Protein AF-0000000078663597 (afdb_homodimer)

Foldseek 3Di:
DDPLAPPAQFVRLLLLLLVLLQADPVLSVQLCVVCNVVCVVDLVRCLVVSLVSLLVSLVVLQVVLVVCVVVVVLLSSLSSLLSSLSSLLSSLLQDFLPPPVNLVSLVSSVVSLVSSCVSNVWDKDWDWFDADNGTFIKIKGADPPLAAFFEEEEAEAQEDAQSSVVSSPLQVLLVVLGYIYIYTQAQLYRCCCSPVVRADALQLLRRVVSVLVVLVPGSNYDNQRYAYEYAHNGLLNRLSNLLVPVSHQEYEYQHHDAQVLVVLVCVVVVNADQNHHPRQSSNCSRHVHPDSVVSSVRSRSRHCVVRLCSRQHAYEYEAACPARRHHCVSSVVSQVNNVNYPHYYYYYDYVVNVARYGSRSRPRVRVSNVRSVVSSVRSVVVVVVVD/DDPLAPPAQFVRLLLLLLVLLQADPVLSVQLCVVCNVVCVVDLVRCLVVSLVSLLVSLVVLQVVLVVCVVVVVLLSSLSSLLSSLSSLLSSLLQDFLPPVVNLVSLVSSVVSLVSSCVSNVWDKDWDWFDADNGTFIKIKGADPPLAAFFEEEEAEAQEDAQSSVVSSPLQVLLVVLGYIYIYTQAQLYRCCCSPVVRADALQLLRRVVSVLVVLVVGSNYDNQRYAYEYAHNGLLNRLSNLLVPVSHQEYEYQHHDAQVLVVLVCVVVVNADQNHHPRQSSNCSRHVHPDSVVSSVRSRSRHCVVRLCSRQHAYEYEAACPARRHHCVSSVVSQVNNVNYPHYYYYYDYVVNVARYGSRSRPRVRVSNVRSVVSSVRSVVVVVVVD

Sequence (774 aa):
MFEPFPGNYVWNLGINLALIAGGNHGELDEVCRPVREAAKAGADAGSALLFDSWIAVADQVTRNAERDEAEGFLLSAGAKYLRASGYYLGAERLQSRDYAPRWVAYDKGLELYHKGSALSGLHVDKVEIPYEGSSYPAIFVHDGSGTPRPTLVSVNGLDSMKEQVNMAGHGAVNLARGMNTLFLDQPGTGEAIRKRNLPAVFDAERWGSPAFDYLLTRSDVIHSQIGIFGLSFGGYHAPRIAANDPRYALCAVMGANHVWGQRQRERVANEGENPVPHYWDHVMWVFGIDDQAAFLEYADQITLDGQVEKIRVPFLITHGENDRQIPAYNAQMSYDQAVNSPKRTLRIFTRADFEVEHCGADNGTGMRDYIADWCAQTFAEMAGNKGMFEPFPGNYVWNLGINLALIAGGNHGELDEVCRPVREAAKAGADAGSALLFDSWIAVADQVTRNAERDEAEGFLLSAGAKYLRASGYYLGAERLQSRDYAPRWVAYDKGLELYHKGSALSGLHVDKVEIPYEGSSYPAIFVHDGSGTPRPTLVSVNGLDSMKEQVNMAGHGAVNLARGMNTLFLDQPGTGEAIRKRNLPAVFDAERWGSPAFDYLLTRSDVIHSQIGIFGLSFGGYHAPRIAANDPRYALCAVMGANHVWGQRQRERVANEGENPVPHYWDHVMWVFGIDDQAAFLEYADQITLDGQVEKIRVPFLITHGENDRQIPAYNAQMSYDQAVNSPKRTLRIFTRADFEVEHCGADNGTGMRDYIADWCAQTFAEMAGNKG

Nearest PDB structures (foldseek):
  3fnb-assembly1_B  TM=8.919E-01  e=5.420E-20  Streptococcus mutans UA159
  3fnb-assembly1_A  TM=8.753E-01  e=7.366E-20  Streptococcus mutans UA159
  3our-assembly1_A  TM=8.545E-01  e=2.379E-15  Vibrio vulnificus CMCP6
  3our-assembly2_C  TM=8.580E-01  e=3.073E-15  Vibrio vulnificus CMCP6
  8b4u-assembly1_A  TM=7.588E-01  e=5.109E-12  Candidatus Bathyarchaeota archaeon

Secondary structure (DSSP, 8-state):
---SSTT-HHHHHHHHHHHHTT--HHHHHHHHGGGHHHHTT-TTTTHHHHHHHHHHHHHHHHHHHHHHHHTT-HHHHHHHHHHHHHHHHHHHHTS-TT-THHHHHHHHHHHHHHHHHHHTT-EEEEEEEEETTEEEEEEEEE-SS---EEEEEEE--TT--HHHHHHTTHHHHHHHTT-EEEEE--TTSHHHHHHH-----S-THHHHHHHHHHHTT-TTEEEEEEEEEEETTHHHHHHHHHHH-TTS--EEEES--TTHHHHHHHHHTT-S--SSTTHHHHHHHHHT---HHHHHHHHTT---TTTGGG--S-EEEEEETT-SSS-THHHHHHHHH-TT-SSEEEEEE-GGGT--SGGGTTTSSHHHHHHHHHHHHHHHHHHHTT-/---SSTT-HHHHHHHHHHHHTT--HHHHHHHHGGGHHHHTT-TTTTHHHHHHHHHHHHHHHHHHHHHHHHTT-HHHHHHHHHHHHHHHHHHHHTS-TT-THHHHHHHHHHHHHHHHHHHTT-EEEEEEEEETTEEEEEEEEE-SS---EEEEEEE--TT--HHHHHHTTHHHHHHHTT-EEEEE--TTSHHHHHHH-----S-THHHHHHHHHHHTT-TTEEEEEEEEEEETTHHHHHHHHHHH-TTS--EEEES--TTHHHHHHHHHTT-S--SSTTHHHHHHHHHT---HHHHHHHHTT---TTTGGG--S-EEEEEETT-SSS-THHHHHHHHH-TT-SSEEEEEE-GGGT--SGGGTTTSSHHHHHHHHHHHHHHHHHHHTT-

Solvent-accessible surface area (backbone atoms only — not comparable to full-atom values): 37455 Å² total; per-residue (Å²): 98,65,56,90,40,79,93,35,66,50,62,19,48,53,52,32,45,37,46,43,31,58,39,42,63,19,54,52,47,61,35,44,61,86,37,52,74,45,46,73,71,33,73,79,78,25,39,65,60,46,33,52,33,28,47,52,50,20,51,41,37,36,52,53,14,51,53,30,42,74,73,64,29,37,56,53,13,9,54,30,21,35,32,19,12,46,33,21,39,53,35,27,63,58,46,50,93,81,46,65,69,33,57,60,28,39,54,49,13,54,52,27,36,54,51,10,34,53,46,54,69,51,44,69,41,82,40,74,33,61,42,94,96,48,60,31,44,31,38,40,38,51,89,77,76,65,63,60,22,38,29,35,37,36,38,46,25,68,80,35,36,39,67,55,51,41,43,42,37,55,44,57,55,27,44,77,61,55,24,30,31,38,28,30,14,48,55,21,14,36,59,13,34,75,74,62,69,30,44,36,65,78,67,36,38,72,60,47,50,36,51,54,56,55,49,67,73,40,78,44,37,36,74,84,36,31,28,34,32,7,32,41,52,6,20,36,39,33,47,47,18,39,29,72,38,72,77,42,48,30,36,36,27,34,21,36,30,30,48,48,22,60,50,50,57,37,40,74,70,67,52,67,63,72,75,46,58,56,43,68,63,46,54,26,57,26,49,68,33,92,40,70,70,60,38,53,60,57,31,61,64,36,48,39,80,87,29,36,47,52,19,68,31,38,33,40,41,30,35,16,63,58,14,70,71,49,57,47,64,25,41,51,49,46,58,68,43,24,72,50,23,83,45,66,44,77,47,73,28,37,77,80,63,44,25,22,26,57,65,19,46,22,34,45,52,63,64,60,41,51,51,38,42,49,51,42,51,51,52,49,52,55,56,58,66,72,103,99,65,56,90,40,81,93,35,65,51,63,21,49,51,54,32,45,37,45,42,31,58,39,42,62,20,53,52,48,61,36,44,62,85,36,51,73,46,46,73,69,32,71,78,78,24,39,67,60,45,34,51,34,26,47,53,51,20,52,41,37,38,52,54,13,53,54,30,42,75,72,64,30,37,55,53,14,10,55,30,21,36,34,19,14,46,33,22,39,52,34,27,63,58,46,51,93,80,47,68,69,33,58,58,30,39,54,49,13,55,52,27,36,54,51,11,34,54,47,54,67,51,42,68,42,84,42,75,34,64,41,93,96,49,59,32,44,31,38,39,36,48,89,75,75,65,61,58,21,38,29,34,37,38,38,45,24,69,81,34,35,38,68,54,50,40,42,41,38,55,44,58,55,26,43,76,59,56,24,30,31,37,27,30,14,48,54,22,12,36,57,12,33,73,74,61,68,31,44,35,67,80,68,37,39,72,60,46,51,34,49,53,57,52,49,65,73,41,78,43,38,35,74,83,36,32,28,34,32,7,32,40,53,6,22,34,39,33,48,46,18,39,28,72,38,76,80,40,46,31,36,35,28,34,22,34,31,30,48,49,22,59,50,53,58,36,39,76,69,67,52,67,64,71,73,46,56,58,43,67,63,46,54,28,57,25,49,68,34,94,41,70,70,62,37,52,60,57,31,62,65,36,47,40,79,86,29,34,48,54,20,68,33,37,33,40,41,30,34,17,63,58,14,71,69,48,58,47,65,26,41,53,51,47,58,68,43,25,72,48,23,83,44,64,43,79,47,74,28,37,77,82,64,43,25,23,25,56,64,18,46,22,34,46,51,64,64,58,42,51,51,39,42,51,51,44,51,50,53,49,52,55,56,58,67,72,103

Radius of gyration: 26.82 Å; Cα contacts (8 Å, |Δi|>4): 1691; chains: 2; bounding box: 58×81×61 Å

Organism: Novosphingobium aromaticivorans (strain ATCC 700278 / DSM 12444 / CCUG 56034 / CIP 105152 / NBRC 16084 / F199) (NCBI:txid279238)

pLDDT: mean 95.66, std 6.48, range [40.06, 99.0]

Structure (mmCIF, N/CA/C/O backbone):
data_AF-0000000078663597-model_v1
#
loop_
_entity.id
_entity.type
_entity.pdbx_description
1 polymer 'Uncharacterized protein'
#
loop_
_atom_site.group_PDB
_atom_site.id
_atom_site.type_symbol
_atom_site.label_atom_id
_atom_site.label_alt_id
_atom_site.label_comp_id
_atom_site.label_asym_id
_atom_site.label_entity_id
_atom_site.label_seq_id
_atom_site.pdbx_PDB_ins_code
_atom_site.Cartn_x
_atom_site.Cartn_y
_atom_site.Cartn_z
_atom_site.occupancy
_atom_site.B_iso_or_equiv
_atom_site.auth_seq_id
_atom_site.auth_comp_id
_atom_site.auth_asym_id
_atom_site.auth_atom_id
_atom_site.pdbx_PDB_model_num
ATOM 1 N N . MET A 1 1 ? 14.914 -3.93 -9.32 1 87.94 1 MET A N 1
ATOM 2 C CA . MET A 1 1 ? 14.5 -4.441 -8.023 1 87.94 1 MET A CA 1
ATOM 3 C C . MET A 1 1 ? 15.227 -3.715 -6.895 1 87.94 1 MET A C 1
ATOM 5 O O . MET A 1 1 ? 16.406 -3.389 -7.02 1 87.94 1 MET A O 1
ATOM 9 N N . PHE A 1 2 ? 14.422 -3.393 -5.777 1 88.44 2 PHE A N 1
ATOM 10 C CA . PHE A 1 2 ? 15.031 -2.852 -4.566 1 88.44 2 PHE A CA 1
ATOM 11 C C . PHE A 1 2 ? 16.016 -3.842 -3.967 1 88.44 2 PHE A C 1
ATOM 13 O O . PHE A 1 2 ? 15.672 -4.992 -3.693 1 88.44 2 PHE A O 1
ATOM 20 N N . GLU A 1 3 ? 17.281 -3.475 -3.832 1 92 3 GLU A N 1
ATOM 21 C CA . GLU A 1 3 ? 18.328 -4.398 -3.418 1 92 3 GLU A CA 1
ATOM 22 C C . GLU A 1 3 ? 19.078 -3.871 -2.191 1 92 3 GLU A C 1
ATOM 24 O O . GLU A 1 3 ? 20.219 -3.426 -2.297 1 92 3 GLU A O 1
ATOM 29 N N . PRO A 1 4 ? 18.516 -4.004 -1.055 1 91.44 4 PRO A N 1
ATOM 30 C CA . PRO A 1 4 ? 19.219 -3.617 0.171 1 91.44 4 PRO A CA 1
ATOM 31 C C . PRO A 1 4 ? 20.453 -4.477 0.44 1 91.44 4 PRO A C 1
ATOM 33 O O . PRO A 1 4 ? 21.297 -4.109 1.263 1 91.44 4 PRO A O 1
ATOM 36 N N . PHE A 1 5 ? 20.5 -5.648 -0.204 1 91.94 5 PHE A N 1
ATOM 37 C CA . PHE A 1 5 ? 21.641 -6.551 -0.077 1 91.94 5 PHE A CA 1
ATOM 38 C C . PHE A 1 5 ? 22.297 -6.777 -1.43 1 91.94 5 PHE A C 1
ATOM 40 O O . PHE A 1 5 ? 22.156 -7.848 -2.025 1 91.94 5 PHE A O 1
ATOM 47 N N . PRO A 1 6 ? 23.125 -5.852 -1.817 1 88.88 6 PRO A N 1
ATOM 48 C CA . PRO A 1 6 ? 23.766 -6.02 -3.129 1 88.88 6 PRO A CA 1
ATOM 49 C C . PRO A 1 6 ? 24.438 -7.383 -3.291 1 88.88 6 PRO A C 1
ATOM 51 O O . PRO A 1 6 ? 25.188 -7.809 -2.416 1 88.88 6 PRO A O 1
ATOM 54 N N . GLY A 1 7 ? 24.078 -8.016 -4.387 1 86.31 7 GLY A N 1
ATOM 55 C CA . GLY A 1 7 ? 24.688 -9.297 -4.723 1 86.31 7 GLY A CA 1
ATOM 56 C C . GLY A 1 7 ? 23.969 -10.484 -4.121 1 86.31 7 GLY A C 1
ATOM 57 O O . GLY A 1 7 ? 24.328 -11.633 -4.383 1 86.31 7 GLY A O 1
ATOM 58 N N . ASN A 1 8 ? 23 -10.242 -3.355 1 89.38 8 ASN A N 1
ATOM 59 C CA . ASN A 1 8 ? 22.25 -11.312 -2.705 1 89.38 8 ASN A CA 1
ATOM 60 C C . ASN A 1 8 ? 20.812 -11.367 -3.191 1 89.38 8 ASN A C 1
ATOM 62 O O . ASN A 1 8 ? 19.906 -10.891 -2.504 1 89.38 8 ASN A O 1
ATOM 66 N N . TYR A 1 9 ? 20.547 -12.062 -4.262 1 89.12 9 TYR A N 1
ATOM 67 C CA . TYR A 1 9 ? 19.266 -12.086 -4.961 1 89.12 9 TYR A CA 1
ATOM 68 C C . TYR A 1 9 ? 18.156 -12.625 -4.062 1 89.12 9 TYR A C 1
ATOM 70 O O . TYR A 1 9 ? 17.094 -12.023 -3.959 1 89.12 9 TYR A O 1
ATOM 78 N N . VAL A 1 10 ? 18.391 -13.625 -3.387 1 89.38 10 VAL A N 1
ATOM 79 C CA . VAL A 1 10 ? 17.359 -14.328 -2.629 1 89.38 10 VAL A CA 1
ATOM 80 C C . VAL A 1 10 ? 16.891 -13.461 -1.467 1 89.38 10 VAL A C 1
ATOM 82 O O . VAL A 1 10 ? 15.695 -13.391 -1.183 1 89.38 10 VAL A O 1
ATOM 85 N N . TRP A 1 11 ? 17.828 -12.797 -0.768 1 91.81 11 TRP A N 1
ATOM 86 C CA . TRP A 1 11 ? 17.453 -11.922 0.335 1 91.81 11 TRP A CA 1
ATOM 87 C C . TRP A 1 11 ? 16.672 -10.703 -0.175 1 91.81 11 TRP A C 1
ATOM 89 O O . TRP A 1 11 ? 15.688 -10.289 0.429 1 91.81 11 TRP A O 1
ATOM 99 N N . ASN A 1 12 ? 17.188 -10.188 -1.316 1 93.38 12 ASN A N 1
ATOM 100 C CA . ASN A 1 12 ? 16.484 -9.062 -1.925 1 93.38 12 ASN A CA 1
ATOM 101 C C . ASN A 1 12 ? 15.07 -9.438 -2.346 1 93.38 12 ASN A C 1
ATOM 103 O O . ASN A 1 12 ? 14.141 -8.656 -2.156 1 93.38 12 ASN A O 1
ATOM 107 N N . LEU A 1 13 ? 14.938 -10.617 -2.918 1 93.69 13 LEU A N 1
ATOM 108 C CA . LEU A 1 13 ? 13.617 -11.109 -3.305 1 93.69 13 LEU A CA 1
ATOM 109 C C . LEU A 1 13 ? 12.688 -11.164 -2.1 1 93.69 13 LEU A C 1
ATOM 111 O O . LEU A 1 13 ? 11.523 -10.766 -2.189 1 93.69 13 LEU A O 1
ATOM 115 N N . GLY A 1 14 ? 13.227 -11.672 -0.985 1 94.12 14 GLY A N 1
ATOM 116 C CA . GLY A 1 14 ? 12.43 -11.742 0.23 1 94.12 14 GLY A CA 1
ATOM 117 C C . GLY A 1 14 ? 11.914 -10.391 0.683 1 94.12 14 GLY A C 1
ATOM 118 O O . GLY A 1 14 ? 10.742 -10.258 1.047 1 94.12 14 GLY A O 1
ATOM 119 N N . ILE A 1 15 ? 12.766 -9.359 0.61 1 95.56 15 ILE A N 1
ATOM 120 C CA . ILE A 1 15 ? 12.391 -8.016 1.037 1 95.56 15 ILE A CA 1
ATOM 121 C C . ILE A 1 15 ? 11.367 -7.434 0.068 1 95.56 15 ILE A C 1
ATOM 123 O O . ILE A 1 15 ? 10.375 -6.84 0.49 1 95.56 15 ILE A O 1
ATOM 127 N N . ASN A 1 16 ? 11.578 -7.621 -1.222 1 96.88 16 ASN A N 1
ATOM 128 C CA . ASN A 1 16 ? 10.648 -7.109 -2.227 1 96.88 16 ASN A CA 1
ATOM 129 C C . ASN A 1 16 ? 9.281 -7.77 -2.117 1 96.88 16 ASN A C 1
ATOM 131 O O . ASN A 1 16 ? 8.25 -7.094 -2.201 1 96.88 16 ASN A O 1
ATOM 135 N N . LEU A 1 17 ? 9.258 -9.047 -1.9 1 96.69 17 LEU A N 1
ATOM 136 C CA . LEU A 1 17 ? 7.988 -9.75 -1.747 1 96.69 17 LEU A CA 1
ATOM 137 C C . LEU A 1 17 ? 7.25 -9.281 -0.5 1 96.69 17 LEU A C 1
ATOM 139 O O . LEU A 1 17 ? 6.02 -9.188 -0.499 1 96.69 17 LEU A O 1
ATOM 143 N N . ALA A 1 18 ? 8.016 -9.008 0.581 1 97.56 18 ALA A N 1
ATOM 144 C CA . ALA A 1 18 ? 7.391 -8.492 1.799 1 97.56 18 ALA A CA 1
ATOM 145 C C . ALA A 1 18 ? 6.766 -7.125 1.561 1 97.56 18 ALA A C 1
ATOM 147 O O . ALA A 1 18 ? 5.684 -6.832 2.076 1 97.56 18 ALA A O 1
ATOM 148 N N . LEU A 1 19 ? 7.414 -6.285 0.76 1 97.31 19 LEU A N 1
ATOM 149 C CA . LEU A 1 19 ? 6.855 -4.988 0.39 1 97.31 19 LEU A CA 1
ATOM 150 C C . LEU A 1 19 ? 5.559 -5.16 -0.393 1 97.31 19 LEU A C 1
ATOM 152 O O . LEU A 1 19 ? 4.559 -4.504 -0.094 1 97.31 19 LEU A O 1
ATOM 156 N N . ILE A 1 20 ? 5.547 -6.078 -1.263 1 97.25 20 ILE A N 1
ATOM 157 C CA . ILE A 1 20 ? 4.402 -6.32 -2.135 1 97.25 20 ILE A CA 1
ATOM 158 C C . ILE A 1 20 ? 3.246 -6.895 -1.322 1 97.25 20 ILE A C 1
ATOM 160 O O . ILE A 1 20 ? 2.082 -6.578 -1.577 1 97.25 20 ILE A O 1
ATOM 164 N N . ALA A 1 21 ? 3.586 -7.605 -0.285 1 97.38 21 ALA A N 1
ATOM 165 C CA . ALA A 1 21 ? 2.562 -8.25 0.538 1 97.38 21 ALA A CA 1
ATOM 166 C C . ALA A 1 21 ? 2.07 -7.305 1.633 1 97.38 21 ALA A C 1
ATOM 168 O O . ALA A 1 21 ? 1.372 -7.73 2.557 1 97.38 21 ALA A O 1
ATOM 169 N N . GLY A 1 22 ? 2.49 -6.066 1.581 1 96.56 22 GLY A N 1
ATOM 170 C CA . GLY A 1 22 ? 1.896 -5.086 2.473 1 96.56 22 GLY A CA 1
ATOM 171 C C . GLY A 1 22 ? 2.84 -4.625 3.566 1 96.56 22 GLY A C 1
ATOM 172 O O . GLY A 1 22 ? 2.451 -3.85 4.445 1 96.56 22 GLY A O 1
ATOM 173 N N . GLY A 1 23 ? 4.098 -5.082 3.551 1 97.94 23 GLY A N 1
ATOM 174 C CA . GLY A 1 23 ? 5.055 -4.617 4.543 1 97.94 23 GLY A CA 1
ATOM 175 C C . GLY A 1 23 ? 5.352 -3.135 4.438 1 97.94 23 GLY A C 1
ATOM 176 O O . GLY A 1 23 ? 5.359 -2.574 3.34 1 97.94 23 GLY A O 1
ATOM 177 N N . ASN A 1 24 ? 5.609 -2.492 5.562 1 97.94 24 ASN A N 1
ATOM 178 C CA . ASN A 1 24 ? 6.02 -1.092 5.578 1 97.94 24 ASN A CA 1
ATOM 179 C C . ASN A 1 24 ? 7.52 -0.945 5.344 1 97.94 24 ASN A C 1
ATOM 181 O O . ASN A 1 24 ? 8.312 -1.716 5.887 1 97.94 24 ASN A O 1
ATOM 185 N N . HIS A 1 25 ? 7.863 0.01 4.562 1 96.62 25 HIS A N 1
ATOM 186 C CA . HIS A 1 25 ? 9.266 0.194 4.195 1 96.62 25 HIS A CA 1
ATOM 187 C C . HIS A 1 25 ? 10.133 0.434 5.426 1 96.62 25 HIS A C 1
ATOM 189 O O . HIS A 1 25 ? 11.258 -0.063 5.508 1 96.62 25 HIS A O 1
ATOM 195 N N . GLY A 1 26 ? 9.602 1.175 6.434 1 96.5 26 GLY A N 1
ATOM 196 C CA . GLY A 1 26 ? 10.375 1.431 7.637 1 96.5 26 GLY A CA 1
ATOM 197 C C . GLY A 1 26 ? 10.633 0.181 8.461 1 96.5 26 GLY A C 1
ATOM 198 O O . GLY A 1 26 ? 11.719 0.004 9.008 1 96.5 26 GLY A O 1
ATOM 199 N N . GLU A 1 27 ? 9.648 -0.677 8.57 1 98.12 27 GLU A N 1
ATOM 200 C CA . GLU A 1 27 ? 9.781 -1.941 9.289 1 98.12 27 GLU A CA 1
ATOM 201 C C . GLU A 1 27 ? 10.742 -2.885 8.57 1 98.12 27 GLU A C 1
ATOM 203 O O . GLU A 1 27 ? 11.57 -3.541 9.203 1 98.12 27 GLU A O 1
ATOM 208 N N . LEU A 1 28 ? 10.703 -2.889 7.266 1 97.69 28 LEU A N 1
ATOM 209 C CA . LEU A 1 28 ? 11.562 -3.766 6.484 1 97.69 28 LEU A CA 1
ATOM 210 C C . LEU A 1 28 ? 13 -3.258 6.492 1 97.69 28 LEU A C 1
ATOM 212 O O . LEU A 1 28 ? 13.945 -4.051 6.438 1 97.69 28 LEU A O 1
ATOM 216 N N . ASP A 1 29 ? 13.117 -1.917 6.574 1 95.31 29 ASP A N 1
ATOM 217 C CA . ASP A 1 29 ? 14.461 -1.37 6.773 1 95.31 29 ASP A CA 1
ATOM 218 C C . ASP A 1 29 ? 15.062 -1.871 8.086 1 95.31 29 ASP A C 1
ATOM 220 O O . ASP A 1 29 ? 16.266 -2.143 8.156 1 95.31 29 ASP A O 1
ATOM 224 N N . GLU A 1 30 ? 14.258 -1.967 9.109 1 96.44 30 GLU A N 1
ATOM 225 C CA . GLU A 1 30 ? 14.711 -2.461 10.406 1 96.44 30 GLU A CA 1
ATOM 226 C C . GLU A 1 30 ? 15.117 -3.932 10.328 1 96.44 30 GLU A C 1
ATOM 228 O O . GLU A 1 30 ? 16 -4.375 11.055 1 96.44 30 GLU A O 1
ATOM 233 N N . VAL A 1 31 ? 14.477 -4.711 9.477 1 97.06 31 VAL A N 1
ATOM 234 C CA . VAL A 1 31 ? 14.859 -6.098 9.242 1 97.06 31 VAL A CA 1
ATOM 235 C C . VAL A 1 31 ? 16.25 -6.156 8.617 1 97.06 31 VAL A C 1
ATOM 237 O O . VAL A 1 31 ? 17.078 -7 8.992 1 97.06 31 VAL A O 1
ATOM 240 N N . CYS A 1 32 ? 16.562 -5.238 7.742 1 95.69 32 CYS A N 1
ATOM 241 C CA . CYS A 1 32 ? 17.75 -5.301 6.906 1 95.69 32 CYS A CA 1
ATOM 242 C C . CYS A 1 32 ? 18.984 -4.809 7.672 1 95.69 32 CYS A C 1
ATOM 244 O O . CYS A 1 32 ? 20.078 -5.359 7.527 1 95.69 32 CYS A O 1
ATOM 246 N N . ARG A 1 33 ? 18.812 -3.818 8.516 1 93.5 33 ARG A N 1
ATOM 247 C CA . ARG A 1 33 ? 19.922 -3.061 9.094 1 93.5 33 ARG A CA 1
ATOM 248 C C . ARG A 1 33 ? 20.844 -3.969 9.898 1 93.5 33 ARG A C 1
ATOM 250 O O . ARG A 1 33 ? 22.062 -3.955 9.695 1 93.5 33 ARG A O 1
ATOM 257 N N . PRO A 1 34 ? 20.375 -4.836 10.727 1 93.88 34 PRO A N 1
ATOM 258 C CA . PRO A 1 34 ? 21.266 -5.617 11.578 1 93.88 34 PRO A CA 1
ATOM 259 C C . PRO A 1 34 ? 22.047 -6.672 10.812 1 93.88 34 PRO A C 1
ATOM 261 O O . PRO A 1 34 ? 23.016 -7.234 11.336 1 93.88 34 PRO A O 1
ATOM 264 N N . VAL A 1 35 ? 21.656 -6.941 9.586 1 94 35 VAL A N 1
ATOM 265 C CA . VAL A 1 35 ? 22.234 -8.102 8.922 1 94 35 VAL A CA 1
ATOM 266 C C . VAL A 1 35 ? 22.953 -7.664 7.645 1 94 35 VAL A C 1
ATOM 268 O O . VAL A 1 35 ? 23.328 -8.5 6.824 1 94 35 VAL A O 1
ATOM 271 N N . ARG A 1 36 ? 23.078 -6.398 7.465 1 90.12 36 ARG A N 1
ATOM 272 C CA . ARG A 1 36 ? 23.672 -5.879 6.238 1 90.12 36 ARG A CA 1
ATOM 273 C C . ARG A 1 36 ? 25.094 -6.414 6.051 1 90.12 36 ARG A C 1
ATOM 275 O O . ARG A 1 36 ? 25.469 -6.816 4.949 1 90.12 36 ARG A O 1
ATOM 282 N N . GLU A 1 37 ? 25.859 -6.441 7.121 1 88.19 37 GLU A N 1
ATOM 283 C CA . GLU A 1 37 ? 27.234 -6.918 7.039 1 88.19 37 GLU A CA 1
ATOM 284 C C . GLU A 1 37 ? 27.281 -8.43 6.82 1 88.19 37 GLU A C 1
ATOM 286 O O . GLU A 1 37 ? 28.094 -8.922 6.035 1 88.19 37 GLU A O 1
ATOM 291 N N . ALA A 1 38 ? 26.438 -9.125 7.496 1 86.31 38 ALA A N 1
ATOM 292 C CA . ALA A 1 38 ? 26.375 -10.578 7.359 1 86.31 38 ALA A CA 1
ATOM 293 C C . ALA A 1 38 ? 25.984 -10.984 5.941 1 86.31 38 ALA A C 1
ATOM 295 O O . ALA A 1 38 ? 26.406 -12.031 5.449 1 86.31 38 ALA A O 1
ATOM 296 N N . ALA A 1 39 ? 25.203 -10.164 5.285 1 85.12 39 ALA A N 1
ATOM 297 C CA . ALA A 1 39 ? 24.719 -10.453 3.936 1 85.12 39 ALA A CA 1
ATOM 298 C C . ALA A 1 39 ? 25.875 -10.516 2.945 1 85.12 39 ALA A C 1
ATOM 300 O O . ALA A 1 39 ? 25.797 -11.203 1.927 1 85.12 39 ALA A O 1
ATOM 301 N N . LYS A 1 40 ? 26.938 -9.867 3.324 1 83.56 40 LYS A N 1
ATOM 302 C CA . LYS A 1 40 ? 28.094 -9.844 2.443 1 83.56 40 LYS A CA 1
ATOM 303 C C . LYS A 1 40 ? 28.766 -11.219 2.381 1 83.56 40 LYS A C 1
ATOM 305 O O . LYS A 1 40 ? 29.484 -11.516 1.428 1 83.56 40 LYS A O 1
ATOM 310 N N . ALA A 1 41 ? 28.516 -12.016 3.381 1 79.5 41 ALA A N 1
ATOM 311 C CA . ALA A 1 41 ? 29.125 -13.336 3.461 1 79.5 41 ALA A CA 1
ATOM 312 C C . ALA A 1 41 ? 28.328 -14.359 2.656 1 79.5 41 ALA A C 1
ATOM 314 O O . ALA A 1 41 ? 28.75 -15.516 2.514 1 79.5 41 ALA A O 1
ATOM 315 N N . GLY A 1 42 ? 27.266 -14.016 2.137 1 73.5 42 GLY A N 1
ATOM 316 C CA . GLY A 1 42 ? 26.453 -14.906 1.32 1 73.5 42 GLY A CA 1
ATOM 317 C C . GLY A 1 42 ? 25.172 -15.328 2 1 73.5 42 GLY A C 1
ATOM 318 O O . GLY A 1 42 ? 25.031 -15.219 3.221 1 73.5 42 GLY A O 1
ATOM 319 N N . ALA A 1 43 ? 24.172 -15.891 1.298 1 67.75 43 ALA A N 1
ATOM 320 C CA . ALA A 1 43 ? 22.812 -16.156 1.742 1 67.75 43 ALA A CA 1
ATOM 321 C C . ALA A 1 43 ? 22.781 -17.281 2.773 1 67.75 43 ALA A C 1
ATOM 323 O O . ALA A 1 43 ? 22.062 -17.188 3.775 1 67.75 43 ALA A O 1
ATOM 324 N N . ASP A 1 44 ? 23.578 -18.219 2.609 1 72.19 44 ASP A N 1
ATOM 325 C CA . ASP A 1 44 ? 23.516 -19.375 3.504 1 72.19 44 ASP A CA 1
ATOM 326 C C . ASP A 1 44 ? 24.156 -19.062 4.852 1 72.19 44 ASP A C 1
ATOM 328 O O . ASP A 1 44 ? 23.641 -19.453 5.898 1 72.19 44 ASP A O 1
ATOM 332 N N . ALA A 1 45 ? 25.219 -18.234 4.867 1 70.19 45 ALA A N 1
ATOM 333 C CA . ALA A 1 45 ? 25.984 -17.969 6.078 1 70.19 45 ALA A CA 1
ATOM 334 C C . ALA A 1 45 ? 25.219 -17.031 7.012 1 70.19 45 ALA A C 1
ATOM 336 O O . ALA A 1 45 ? 25.344 -17.125 8.234 1 70.19 45 ALA A O 1
ATOM 337 N N . GLY A 1 46 ? 24.297 -16.312 6.461 1 83.31 46 GLY A N 1
ATOM 338 C CA . GLY A 1 46 ? 23.625 -15.32 7.285 1 83.31 46 GLY A CA 1
ATOM 339 C C . GLY A 1 46 ? 22.141 -15.617 7.48 1 83.31 46 GLY A C 1
ATOM 340 O O . GLY A 1 46 ? 21.406 -14.789 8.023 1 83.31 46 GLY A O 1
ATOM 341 N N . SER A 1 47 ? 21.75 -16.875 7.113 1 84.94 47 SER A N 1
ATOM 342 C CA . SER A 1 47 ? 20.328 -17.188 7.062 1 84.94 47 SER A CA 1
ATOM 343 C C . SER A 1 47 ? 19.703 -17.156 8.453 1 84.94 47 SER A C 1
ATOM 345 O O . SER A 1 47 ? 18.594 -16.656 8.633 1 84.94 47 SER A O 1
ATOM 347 N N . ALA A 1 48 ? 20.406 -17.672 9.414 1 88.31 48 ALA A N 1
ATOM 348 C CA . ALA A 1 48 ? 19.891 -17.688 10.781 1 88.31 48 ALA A CA 1
ATOM 349 C C . ALA A 1 48 ? 19.781 -16.266 11.352 1 88.31 48 ALA A C 1
ATOM 351 O O . ALA A 1 48 ? 18.812 -15.945 12.039 1 88.31 48 ALA A O 1
ATOM 352 N N . LEU A 1 49 ? 20.797 -15.516 11.062 1 92.06 49 LEU A N 1
ATOM 353 C CA . LEU A 1 49 ? 20.781 -14.125 11.523 1 92.06 49 LEU A CA 1
ATOM 354 C C . LEU A 1 49 ? 19.641 -13.352 10.875 1 92.06 49 LEU A C 1
ATOM 356 O O . LEU A 1 49 ? 18.984 -12.531 11.531 1 92.06 49 LEU A O 1
ATOM 360 N N . LEU A 1 50 ? 19.484 -13.586 9.617 1 93.25 50 LEU A N 1
ATOM 361 C CA . LEU A 1 50 ? 18.375 -12.945 8.906 1 93.25 50 LEU A CA 1
ATOM 362 C C . LEU A 1 50 ? 17.031 -13.359 9.516 1 93.25 50 LEU A C 1
ATOM 364 O O . LEU A 1 50 ? 16.141 -12.523 9.695 1 93.25 50 LEU A O 1
ATOM 368 N N . PHE A 1 51 ? 16.906 -14.656 9.773 1 96.06 51 PHE A N 1
ATOM 369 C CA . PHE A 1 51 ? 15.688 -15.156 10.406 1 96.06 51 PHE A CA 1
ATOM 370 C C . PHE A 1 51 ? 15.414 -14.438 11.719 1 96.06 51 PHE A C 1
ATOM 372 O O . PHE A 1 51 ? 14.297 -13.969 11.953 1 96.06 51 PHE A O 1
ATOM 379 N N . ASP A 1 52 ? 16.391 -14.312 12.555 1 97 52 ASP A N 1
ATOM 380 C CA . ASP A 1 52 ? 16.234 -13.672 13.859 1 97 52 ASP A CA 1
ATOM 381 C C . ASP A 1 52 ? 15.812 -12.211 13.703 1 97 52 ASP A C 1
ATOM 383 O O . ASP A 1 52 ? 15.008 -11.703 14.484 1 97 52 ASP A O 1
ATOM 387 N N . SER A 1 53 ? 16.406 -11.57 12.734 1 97.5 53 SER A N 1
ATOM 388 C CA . SER A 1 53 ? 16.047 -10.172 12.492 1 97.5 53 SER A CA 1
ATOM 389 C C . SER A 1 53 ? 14.594 -10.039 12.07 1 97.5 53 SER A C 1
ATOM 391 O O . SER A 1 53 ? 13.883 -9.164 12.562 1 97.5 53 SER A O 1
ATOM 393 N N . TRP A 1 54 ? 14.148 -10.906 11.156 1 98.31 54 TRP A N 1
ATOM 394 C CA . TRP A 1 54 ? 12.75 -10.938 10.742 1 98.31 54 TRP A CA 1
ATOM 395 C C . TRP A 1 54 ? 11.836 -11.141 11.945 1 98.31 54 TRP A C 1
ATOM 397 O O . TRP A 1 54 ? 10.836 -10.43 12.109 1 98.31 54 TRP A O 1
ATOM 407 N N . ILE A 1 55 ? 12.156 -12.102 12.766 1 98.69 55 ILE A N 1
ATOM 408 C CA . ILE A 1 55 ? 11.312 -12.477 13.891 1 98.69 55 ILE A CA 1
ATOM 409 C C . ILE A 1 55 ? 11.258 -11.328 14.898 1 98.69 55 ILE A C 1
ATOM 411 O O . ILE A 1 55 ? 10.195 -11.047 15.469 1 98.69 55 ILE A O 1
ATOM 415 N N . ALA A 1 56 ? 12.367 -10.664 15.102 1 98.62 56 ALA A N 1
ATOM 416 C CA . ALA A 1 56 ? 12.391 -9.531 16.031 1 98.62 56 ALA A CA 1
ATOM 417 C C . ALA A 1 56 ? 11.406 -8.445 15.586 1 98.62 56 ALA A C 1
ATOM 419 O O . ALA A 1 56 ? 10.656 -7.914 16.406 1 98.62 56 ALA A O 1
ATOM 420 N N . VAL A 1 57 ? 11.391 -8.117 14.344 1 98.69 57 VAL A N 1
ATOM 421 C CA . VAL A 1 57 ? 10.484 -7.094 13.812 1 98.69 57 VAL A CA 1
ATOM 422 C C . VAL A 1 57 ? 9.047 -7.605 13.859 1 98.69 57 VAL A C 1
ATOM 424 O O . VAL A 1 57 ? 8.141 -6.887 14.289 1 98.69 57 VAL A O 1
ATOM 427 N N . ALA A 1 58 ? 8.836 -8.852 13.461 1 98.88 58 ALA A N 1
ATOM 428 C CA . ALA A 1 58 ? 7.496 -9.438 13.492 1 98.88 58 ALA A CA 1
ATOM 429 C C . ALA A 1 58 ? 6.918 -9.43 14.898 1 98.88 58 ALA A C 1
ATOM 431 O O . ALA A 1 58 ? 5.758 -9.062 15.102 1 98.88 58 ALA A O 1
ATOM 432 N N . ASP A 1 59 ? 7.715 -9.812 15.852 1 98.94 59 ASP A N 1
ATOM 433 C CA . ASP A 1 59 ? 7.293 -9.828 17.25 1 98.94 59 ASP A CA 1
ATOM 434 C C . ASP A 1 59 ? 6.898 -8.43 17.719 1 98.94 59 ASP A C 1
ATOM 436 O O . ASP A 1 59 ? 5.883 -8.258 18.391 1 98.94 59 ASP A O 1
ATOM 440 N N . GLN A 1 60 ? 7.703 -7.492 17.391 1 98.88 60 GLN A N 1
ATOM 441 C CA . GLN A 1 60 ? 7.426 -6.133 17.844 1 98.88 60 GLN A CA 1
ATOM 442 C C . GLN A 1 60 ? 6.164 -5.578 17.188 1 98.88 60 GLN A C 1
ATOM 444 O O . GLN A 1 60 ? 5.355 -4.914 17.828 1 98.88 60 GLN A O 1
ATOM 449 N N . VAL A 1 61 ? 5.98 -5.789 15.891 1 98.88 61 VAL A N 1
ATOM 450 C CA . VAL A 1 61 ? 4.762 -5.363 15.211 1 98.88 61 VAL A CA 1
ATOM 451 C C . VAL A 1 61 ? 3.553 -6.047 15.844 1 98.88 61 VAL A C 1
ATOM 453 O O . VAL A 1 61 ? 2.49 -5.438 15.984 1 98.88 61 VAL A O 1
ATOM 456 N N . THR A 1 62 ? 3.707 -7.328 16.219 1 98.94 62 THR A N 1
ATOM 457 C CA . THR A 1 62 ? 2.643 -8.039 16.906 1 98.94 62 THR A CA 1
ATOM 458 C C . THR A 1 62 ? 2.299 -7.348 18.219 1 98.94 62 THR A C 1
ATOM 460 O O . THR A 1 62 ? 1.124 -7.148 18.547 1 98.94 62 THR A O 1
ATOM 463 N N . ARG A 1 63 ? 3.299 -6.988 18.953 1 98.88 63 ARG A N 1
ATOM 464 C CA . ARG A 1 63 ? 3.068 -6.293 20.219 1 98.88 63 ARG A CA 1
ATOM 465 C C . ARG A 1 63 ? 2.363 -4.961 19.984 1 98.88 63 ARG A C 1
ATOM 467 O O . ARG A 1 63 ? 1.484 -4.574 20.766 1 98.88 63 ARG A O 1
ATOM 474 N N . ASN A 1 64 ? 2.768 -4.223 18.969 1 98.88 64 ASN A N 1
ATOM 475 C CA . ASN A 1 64 ? 2.092 -2.979 18.625 1 98.88 64 ASN A CA 1
ATOM 476 C C . ASN A 1 64 ? 0.621 -3.213 18.297 1 98.88 64 ASN A C 1
ATOM 478 O O . ASN A 1 64 ? -0.239 -2.412 18.656 1 98.88 64 ASN A O 1
ATOM 482 N N . ALA A 1 65 ? 0.353 -4.297 17.562 1 98.88 65 ALA A N 1
ATOM 483 C CA . ALA A 1 65 ? -1.023 -4.656 17.234 1 98.88 65 ALA A CA 1
ATOM 484 C C . ALA A 1 65 ? -1.829 -4.957 18.5 1 98.88 65 ALA A C 1
ATOM 486 O O . ALA A 1 65 ? -2.98 -4.535 18.625 1 98.88 65 ALA A O 1
ATOM 487 N N . GLU A 1 66 ? -1.235 -5.715 19.375 1 98.88 66 GLU A N 1
ATOM 488 C CA . GLU A 1 66 ? -1.89 -6.07 20.625 1 98.88 66 GLU A CA 1
ATOM 489 C C . GLU A 1 66 ? -2.262 -4.82 21.422 1 98.88 66 GLU A C 1
ATOM 491 O O . GLU A 1 66 ? -3.328 -4.77 22.047 1 98.88 66 GLU A O 1
ATOM 496 N N . ARG A 1 67 ? -1.414 -3.842 21.422 1 98.38 67 ARG A N 1
ATOM 497 C CA . ARG A 1 67 ? -1.699 -2.582 22.094 1 98.38 67 ARG A CA 1
ATOM 498 C C . ARG A 1 67 ? -2.906 -1.886 21.484 1 98.38 67 ARG A C 1
ATOM 500 O O . ARG A 1 67 ? -3.785 -1.402 22.203 1 98.38 67 ARG A O 1
ATOM 507 N N . ASP A 1 68 ? -2.938 -1.789 20.141 1 98.69 68 ASP A N 1
ATOM 508 C CA . ASP A 1 68 ? -4.082 -1.2 19.453 1 98.69 68 ASP A CA 1
ATOM 509 C C . ASP A 1 68 ? -5.367 -1.954 19.781 1 98.69 68 ASP A C 1
ATOM 511 O O . ASP A 1 68 ? -6.406 -1.339 20.031 1 98.69 68 ASP A O 1
ATOM 515 N N . GLU A 1 69 ? -5.27 -3.266 19.75 1 98.62 69 GLU A N 1
ATOM 516 C CA . GLU A 1 69 ? -6.434 -4.098 20.031 1 98.62 69 GLU A CA 1
ATOM 517 C C . GLU A 1 69 ? -6.969 -3.826 21.438 1 98.62 69 GLU A C 1
ATOM 519 O O . GLU A 1 69 ? -8.18 -3.738 21.641 1 98.62 69 GLU A O 1
ATOM 524 N N . ALA A 1 70 ? -6.086 -3.707 22.391 1 98.44 70 ALA A N 1
ATOM 525 C CA . ALA A 1 70 ? -6.465 -3.451 23.781 1 98.44 70 ALA A CA 1
ATOM 526 C C . ALA A 1 70 ? -7.188 -2.113 23.922 1 98.44 70 ALA A C 1
ATOM 528 O O . ALA A 1 70 ? -8.047 -1.949 24.781 1 98.44 70 ALA A O 1
ATOM 529 N N . GLU A 1 71 ? -6.918 -1.15 23.047 1 97.25 71 GLU A N 1
ATOM 530 C CA . GLU A 1 71 ? -7.535 0.173 23.062 1 97.25 71 GLU A CA 1
ATOM 531 C C . GLU A 1 71 ? -8.82 0.193 22.25 1 97.25 71 GLU A C 1
ATOM 533 O O . GLU A 1 71 ? -9.508 1.217 22.188 1 97.25 71 GLU A O 1
ATOM 538 N N . GLY A 1 72 ? -9.102 -0.917 21.562 1 97.88 72 GLY A N 1
ATOM 539 C CA . GLY A 1 72 ? -10.297 -1.005 20.75 1 97.88 72 GLY A CA 1
ATOM 540 C C . GLY A 1 72 ? -10.086 -0.503 19.328 1 97.88 72 GLY A C 1
ATOM 541 O O . GLY A 1 72 ? -11.047 -0.312 18.578 1 97.88 72 GLY A O 1
ATOM 542 N N . PHE A 1 73 ? -8.844 -0.168 18.953 1 98.62 73 PHE A N 1
ATOM 543 C CA . PHE A 1 73 ? -8.508 0.258 17.609 1 98.62 73 PHE A CA 1
ATOM 544 C C . PHE A 1 73 ? -8.336 -0.945 16.688 1 98.62 73 PHE A C 1
ATOM 546 O O . PHE A 1 73 ? -7.219 -1.247 16.266 1 98.62 73 PHE A O 1
ATOM 553 N N . LEU A 1 74 ? -9.406 -1.574 16.312 1 98.69 74 LEU A N 1
ATOM 554 C CA . LEU A 1 74 ? -9.406 -2.912 15.734 1 98.69 74 LEU A CA 1
ATOM 555 C C . LEU A 1 74 ? -8.875 -2.881 14.305 1 98.69 74 LEU A C 1
ATOM 557 O O . LEU A 1 74 ? -8.164 -3.795 13.883 1 98.69 74 LEU A O 1
ATOM 561 N N . LEU A 1 75 ? -9.203 -1.856 13.516 1 98.75 75 LEU A N 1
ATOM 562 C CA . LEU A 1 75 ? -8.688 -1.771 12.156 1 98.75 75 LEU A CA 1
ATOM 563 C C . LEU A 1 75 ? -7.172 -1.584 12.172 1 98.75 75 LEU A C 1
ATOM 565 O O . LEU A 1 75 ? -6.461 -2.195 11.367 1 98.75 75 LEU A O 1
ATOM 569 N N . SER A 1 76 ? -6.648 -0.758 13.117 1 98.81 76 SER A N 1
ATOM 570 C CA . SER A 1 76 ? -5.207 -0.594 13.258 1 98.81 76 SER A CA 1
ATOM 571 C C . SER A 1 76 ? -4.539 -1.902 13.672 1 98.81 76 SER A C 1
ATOM 573 O O . SER A 1 76 ? -3.492 -2.27 13.133 1 98.81 76 SER A O 1
ATOM 575 N N . ALA A 1 77 ? -5.16 -2.584 14.633 1 98.88 77 ALA A N 1
ATOM 576 C CA . ALA A 1 77 ? -4.633 -3.869 15.086 1 98.88 77 ALA A CA 1
ATOM 577 C C . ALA A 1 77 ? -4.59 -4.879 13.945 1 98.88 77 ALA A C 1
ATOM 579 O O . ALA A 1 77 ? -3.574 -5.547 13.734 1 98.88 77 ALA A O 1
ATOM 580 N N . GLY A 1 78 ? -5.68 -4.98 13.211 1 98.88 78 GLY A N 1
ATOM 581 C CA . GLY A 1 78 ? -5.762 -5.918 12.102 1 98.88 78 GLY A CA 1
ATOM 582 C C . GLY A 1 78 ? -4.684 -5.703 11.062 1 98.88 78 GLY A C 1
ATOM 583 O O . GLY A 1 78 ? -4.039 -6.656 10.617 1 98.88 78 GLY A O 1
ATOM 584 N N . ALA A 1 79 ? -4.516 -4.445 10.688 1 98.69 79 ALA A N 1
ATOM 585 C CA . ALA A 1 79 ? -3.494 -4.113 9.703 1 98.69 79 ALA A CA 1
ATOM 586 C C . ALA A 1 79 ? -2.109 -4.535 10.18 1 98.69 79 ALA A C 1
ATOM 588 O O . ALA A 1 79 ? -1.308 -5.055 9.398 1 98.69 79 ALA A O 1
ATOM 589 N N . LYS A 1 80 ? -1.788 -4.316 11.453 1 98.88 80 LYS A N 1
ATOM 590 C CA . LYS A 1 80 ? -0.486 -4.676 12 1 98.88 80 LYS A CA 1
ATOM 591 C C . LYS A 1 80 ? -0.331 -6.191 12.102 1 98.88 80 LYS A C 1
ATOM 593 O O . LYS A 1 80 ? 0.743 -6.73 11.828 1 98.88 80 LYS A O 1
ATOM 598 N N . TYR A 1 81 ? -1.41 -6.883 12.469 1 98.94 81 TYR A N 1
ATOM 599 C CA . TYR A 1 81 ? -1.353 -8.336 12.508 1 98.94 81 TYR A CA 1
ATOM 600 C C . TYR A 1 81 ? -1.077 -8.914 11.125 1 98.94 81 TYR A C 1
ATOM 602 O O . TYR A 1 81 ? -0.314 -9.875 10.992 1 98.94 81 TYR A O 1
ATOM 610 N N . LEU A 1 82 ? -1.681 -8.367 10.133 1 98.88 82 LEU A N 1
ATOM 611 C CA . LEU A 1 82 ? -1.445 -8.852 8.781 1 98.88 82 LEU A CA 1
ATOM 612 C C . LEU A 1 82 ? 0.002 -8.617 8.359 1 98.88 82 LEU A C 1
ATOM 614 O O . LEU A 1 82 ? 0.632 -9.5 7.766 1 98.88 82 LEU A O 1
ATOM 618 N N . ARG A 1 83 ? 0.547 -7.414 8.68 1 98.81 83 ARG A N 1
ATOM 619 C CA . ARG A 1 83 ? 1.949 -7.176 8.352 1 98.81 83 ARG A CA 1
ATOM 620 C C . ARG A 1 83 ? 2.859 -8.141 9.094 1 98.81 83 ARG A C 1
ATOM 622 O O . ARG A 1 83 ? 3.771 -8.727 8.508 1 98.81 83 ARG A O 1
ATOM 629 N N . ALA A 1 84 ? 2.58 -8.328 10.391 1 98.94 84 ALA A N 1
ATOM 630 C CA . ALA A 1 84 ? 3.365 -9.273 11.188 1 98.94 84 ALA A CA 1
ATOM 631 C C . ALA A 1 84 ? 3.291 -10.68 10.594 1 98.94 84 ALA A C 1
ATOM 633 O O . ALA A 1 84 ? 4.305 -11.375 10.508 1 98.94 84 ALA A O 1
ATOM 634 N N . SER A 1 85 ? 2.107 -11.086 10.227 1 98.94 85 SER A N 1
ATOM 635 C CA . SER A 1 85 ? 1.932 -12.375 9.562 1 98.94 85 SER A CA 1
ATOM 636 C C . SER A 1 85 ? 2.873 -12.508 8.367 1 98.94 85 SER A C 1
ATOM 638 O O . SER A 1 85 ? 3.578 -13.516 8.242 1 98.94 85 SER A O 1
ATOM 640 N N . GLY A 1 86 ? 2.83 -11.492 7.516 1 98.75 86 GLY A N 1
ATOM 641 C CA . GLY A 1 86 ? 3.709 -11.5 6.359 1 98.75 86 GLY A CA 1
ATOM 642 C C . GLY A 1 86 ? 5.176 -11.633 6.723 1 98.75 86 GLY A C 1
ATOM 643 O O . GLY A 1 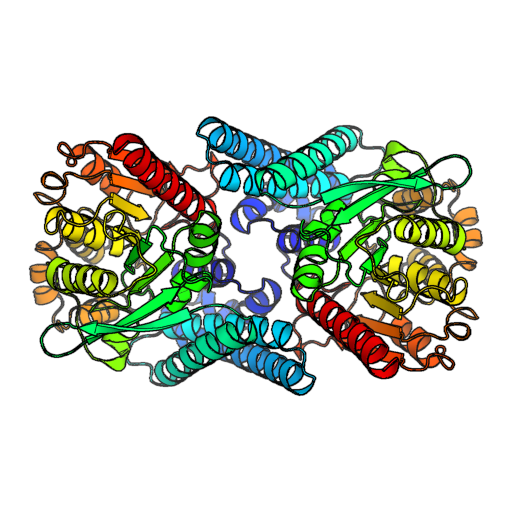86 ? 5.93 -12.328 6.035 1 98.75 86 GLY A O 1
ATOM 644 N N . TYR A 1 87 ? 5.609 -10.984 7.809 1 98.88 87 TYR A N 1
ATOM 645 C CA . TYR A 1 87 ? 7.004 -11.039 8.242 1 98.88 87 TYR A CA 1
ATOM 646 C C . TYR A 1 87 ? 7.359 -12.422 8.766 1 98.88 87 TYR A C 1
ATOM 648 O O . TYR A 1 87 ? 8.43 -12.953 8.461 1 98.88 87 TYR A O 1
ATOM 656 N N . TYR A 1 88 ? 6.441 -13.055 9.555 1 98.81 88 TYR A N 1
ATOM 657 C CA . TYR A 1 88 ? 6.676 -14.414 10.031 1 98.81 88 TYR A CA 1
ATOM 658 C C . TYR A 1 88 ? 6.793 -15.391 8.859 1 98.81 88 TYR A C 1
ATOM 660 O O . TYR A 1 88 ? 7.73 -16.188 8.805 1 98.81 88 TYR A O 1
ATOM 668 N N . LEU A 1 89 ? 5.887 -15.305 7.961 1 98.44 89 LEU A N 1
ATOM 669 C CA . LEU A 1 89 ? 5.863 -16.219 6.824 1 98.44 89 LEU A CA 1
ATOM 670 C C . LEU A 1 89 ? 7.07 -15.984 5.918 1 98.44 89 LEU A C 1
ATOM 672 O O . LEU A 1 89 ? 7.637 -16.938 5.375 1 98.44 89 LEU A O 1
ATOM 676 N N . GLY A 1 90 ? 7.387 -14.672 5.746 1 96.62 90 GLY A N 1
ATOM 677 C CA . GLY A 1 90 ? 8.586 -14.367 4.977 1 96.62 90 GLY A CA 1
ATOM 678 C C . GLY A 1 90 ? 9.852 -14.93 5.594 1 96.62 90 GLY A C 1
ATOM 679 O O . GLY A 1 90 ? 10.719 -15.438 4.883 1 96.62 90 GLY A O 1
ATOM 680 N N . ALA A 1 91 ? 9.977 -14.836 6.91 1 96.81 91 ALA A N 1
ATOM 681 C CA . ALA A 1 91 ? 11.109 -15.406 7.625 1 96.81 91 ALA A CA 1
ATOM 682 C C . ALA A 1 91 ? 11.18 -16.922 7.426 1 96.81 91 ALA A C 1
ATOM 684 O O . ALA A 1 91 ? 12.25 -17.469 7.145 1 96.81 91 ALA A O 1
ATOM 685 N N . GLU A 1 92 ? 10.07 -17.531 7.57 1 96.31 92 GLU A N 1
ATOM 686 C CA . GLU A 1 92 ? 9.984 -18.984 7.445 1 96.31 92 GLU A CA 1
ATOM 687 C C . GLU A 1 92 ? 10.406 -19.453 6.055 1 96.31 92 GLU A C 1
ATOM 689 O O . GLU A 1 92 ? 11.156 -20.422 5.918 1 96.31 92 GLU A O 1
ATOM 694 N N . ARG A 1 93 ? 9.961 -18.781 5.051 1 92.5 93 ARG A N 1
ATOM 695 C CA . ARG A 1 93 ? 10.148 -19.156 3.654 1 92.5 93 ARG A CA 1
ATOM 696 C C . ARG A 1 93 ? 11.633 -19.188 3.291 1 92.5 93 ARG A C 1
ATOM 698 O O . ARG A 1 93 ? 12.039 -19.922 2.395 1 92.5 93 ARG A O 1
ATOM 705 N N . LEU A 1 94 ? 12.453 -18.438 4.016 1 90.38 94 LEU A N 1
ATOM 706 C CA . LEU A 1 94 ? 13.859 -18.266 3.658 1 90.38 94 LEU A CA 1
ATOM 707 C C . LEU A 1 94 ? 14.719 -19.344 4.332 1 90.38 94 LEU A C 1
ATOM 709 O O . LEU A 1 94 ? 15.938 -19.359 4.156 1 90.38 94 LEU A O 1
ATOM 713 N N . GLN A 1 95 ? 14.094 -20.297 5.023 1 90.62 95 GLN A N 1
ATOM 714 C CA . GLN A 1 95 ? 14.859 -21.266 5.793 1 90.62 95 GLN A CA 1
ATOM 715 C C . GLN A 1 95 ? 14.727 -22.672 5.195 1 90.62 95 GLN A C 1
ATOM 717 O O . GLN A 1 95 ? 13.75 -22.969 4.5 1 90.62 95 GLN A O 1
ATOM 722 N N . SER A 1 96 ? 15.742 -23.438 5.5 1 89 96 SER A N 1
ATOM 723 C CA . SER A 1 96 ? 15.664 -24.859 5.191 1 89 96 SER A CA 1
ATOM 724 C C . SER A 1 96 ? 14.578 -25.547 6.023 1 89 96 SER A C 1
ATOM 726 O O . SER A 1 96 ? 14.258 -25.094 7.125 1 89 96 SER A O 1
ATOM 728 N N . ARG A 1 97 ? 14.055 -26.609 5.465 1 88.19 97 ARG A N 1
ATOM 729 C CA . ARG A 1 97 ? 13.016 -27.359 6.16 1 88.19 97 ARG A CA 1
ATOM 730 C C . ARG A 1 97 ? 13.523 -27.891 7.492 1 88.19 97 ARG A C 1
ATOM 732 O O . ARG A 1 97 ? 12.734 -28.172 8.398 1 88.19 97 ARG A O 1
ATOM 739 N N . ASP A 1 98 ? 14.836 -27.984 7.664 1 89.5 98 ASP A N 1
ATOM 740 C CA . ASP A 1 98 ? 15.422 -28.578 8.859 1 89.5 98 ASP A CA 1
ATOM 741 C C . ASP A 1 98 ? 15.68 -27.516 9.938 1 89.5 98 ASP A C 1
ATOM 743 O O . ASP A 1 98 ? 16.062 -27.859 11.055 1 89.5 98 ASP A O 1
ATOM 747 N N . TYR A 1 99 ? 15.484 -26.281 9.617 1 92.62 99 TYR A N 1
ATOM 748 C CA . TYR A 1 99 ? 15.648 -25.234 10.617 1 92.62 99 TYR A CA 1
ATOM 749 C C . TYR A 1 99 ? 14.43 -25.141 11.523 1 92.62 99 TYR A C 1
ATOM 751 O O . TYR A 1 99 ? 13.445 -24.469 11.188 1 92.62 99 TYR A O 1
ATOM 759 N N . ALA A 1 100 ? 14.484 -25.625 12.641 1 93.44 100 ALA A N 1
ATOM 760 C CA . ALA A 1 100 ? 13.352 -25.938 13.516 1 93.44 100 ALA A CA 1
ATOM 761 C C . ALA A 1 100 ? 12.547 -24.688 13.836 1 93.44 100 ALA A C 1
ATOM 763 O O . ALA A 1 100 ? 11.32 -24.703 13.805 1 93.44 100 ALA A O 1
ATOM 764 N N . PRO A 1 101 ? 13.18 -23.547 14.094 1 95.5 101 PRO A N 1
ATOM 765 C CA . PRO A 1 101 ? 12.414 -22.359 14.5 1 95.5 101 PRO A CA 1
ATOM 766 C C . PRO A 1 101 ? 11.438 -21.891 13.43 1 95.5 101 PRO A C 1
ATOM 768 O O . PRO A 1 101 ? 10.516 -21.109 13.719 1 95.5 101 PRO A O 1
ATOM 771 N N . ARG A 1 102 ? 11.625 -22.344 12.219 1 95.06 102 ARG A N 1
ATOM 772 C CA . ARG A 1 102 ? 10.773 -21.859 11.133 1 95.06 102 ARG A CA 1
ATOM 773 C C . ARG A 1 102 ? 9.328 -22.297 11.336 1 95.06 102 ARG A C 1
ATOM 775 O O . ARG A 1 102 ? 8.406 -21.609 10.883 1 95.06 102 ARG A O 1
ATOM 782 N N . TRP A 1 103 ? 9.148 -23.391 12.023 1 96.88 103 TRP A N 1
ATOM 783 C CA . TRP A 1 103 ? 7.809 -23.953 12.164 1 96.88 103 TRP A CA 1
ATOM 784 C C . TRP A 1 103 ? 6.977 -23.109 13.141 1 96.88 103 TRP A C 1
ATOM 786 O O . TRP A 1 103 ? 5.766 -22.969 12.961 1 96.88 103 TRP A O 1
ATOM 796 N N . VAL A 1 104 ? 7.648 -22.594 14.156 1 97.88 104 VAL A N 1
ATOM 797 C CA . VAL A 1 104 ? 6.969 -21.688 15.078 1 97.88 104 VAL A CA 1
ATOM 798 C C . VAL A 1 104 ? 6.555 -20.422 14.344 1 97.88 104 VAL A C 1
ATOM 800 O O . VAL A 1 104 ? 5.434 -19.938 14.516 1 97.88 104 VAL A O 1
ATOM 803 N N . ALA A 1 105 ? 7.414 -19.938 13.492 1 98.38 105 ALA A N 1
ATOM 804 C CA . ALA A 1 105 ? 7.121 -18.75 12.703 1 98.38 105 ALA A CA 1
ATOM 805 C C . ALA A 1 105 ? 5.949 -19 11.75 1 98.38 105 ALA A C 1
ATOM 807 O O . ALA A 1 105 ? 5.074 -18.141 11.602 1 98.38 105 ALA A O 1
ATOM 808 N N . TYR A 1 106 ? 5.93 -20.156 11.148 1 98.38 106 TYR A N 1
ATOM 809 C CA . TYR A 1 106 ? 4.859 -20.484 10.219 1 98.38 106 TYR A CA 1
ATOM 810 C C . TYR A 1 106 ? 3.508 -20.5 10.922 1 98.38 106 TYR A C 1
ATOM 812 O O . TYR A 1 106 ? 2.547 -19.891 10.445 1 98.38 106 TYR A O 1
ATOM 820 N N . ASP A 1 107 ? 3.434 -21.156 12.07 1 98.62 107 ASP A N 1
ATOM 821 C CA . ASP A 1 107 ? 2.193 -21.25 12.828 1 98.62 107 ASP A CA 1
ATOM 822 C C . ASP A 1 107 ? 1.704 -19.875 13.258 1 98.62 107 ASP A C 1
ATOM 824 O O . ASP A 1 107 ? 0.515 -19.562 13.148 1 98.62 107 ASP A O 1
ATOM 828 N N . LYS A 1 108 ? 2.625 -19.078 13.719 1 98.75 108 LYS A N 1
ATOM 829 C CA . LYS A 1 108 ? 2.273 -17.734 14.133 1 98.75 108 LYS A CA 1
ATOM 830 C C . LYS A 1 108 ? 1.786 -16.906 12.945 1 98.75 108 LYS A C 1
ATOM 832 O O . LYS A 1 108 ? 0.839 -16.125 13.07 1 98.75 108 LYS A O 1
ATOM 837 N N . GLY A 1 109 ? 2.467 -17.031 11.828 1 98.75 109 GLY A N 1
ATOM 838 C CA . GLY A 1 109 ? 2.049 -16.344 10.617 1 98.75 109 GLY A CA 1
ATOM 839 C C . GLY A 1 109 ? 0.625 -16.672 10.203 1 98.75 109 GLY A C 1
ATOM 840 O O . GLY A 1 109 ? -0.156 -15.766 9.891 1 98.75 109 GLY A O 1
ATOM 841 N N . LEU A 1 110 ? 0.279 -17.922 10.258 1 98.75 110 LEU A N 1
ATOM 842 C CA . LEU A 1 110 ? -1.069 -18.344 9.883 1 98.75 110 LEU A CA 1
ATOM 843 C C . LEU A 1 110 ? -2.098 -17.797 10.867 1 98.75 110 LEU A C 1
ATOM 845 O O . LEU A 1 110 ? -3.154 -17.312 10.461 1 98.75 110 LEU A O 1
ATOM 849 N N . GLU A 1 111 ? -1.753 -17.922 12.125 1 98.81 111 GLU A N 1
ATOM 850 C CA . GLU A 1 111 ? -2.648 -17.422 13.172 1 98.81 111 GLU A CA 1
ATOM 851 C C . GLU A 1 111 ? -2.932 -15.938 13 1 98.81 111 GLU A C 1
ATOM 853 O O . GLU A 1 111 ? -4.09 -15.516 13.016 1 98.81 111 GLU A O 1
ATOM 858 N N . LEU A 1 112 ? -1.931 -15.164 12.828 1 98.94 112 LEU A N 1
ATOM 859 C CA . LEU A 1 112 ? -2.072 -13.711 12.758 1 98.94 112 LEU A CA 1
ATOM 860 C C . LEU A 1 112 ? -2.73 -13.289 11.453 1 98.94 112 LEU A C 1
ATOM 862 O O . LEU A 1 112 ? -3.443 -12.281 11.406 1 98.94 112 LEU A O 1
ATOM 866 N N . TYR A 1 113 ? -2.512 -14.094 10.406 1 98.88 113 TYR A N 1
ATOM 867 C CA . TYR A 1 113 ? -3.207 -13.805 9.156 1 98.88 113 TYR A CA 1
ATOM 868 C C . TYR A 1 113 ? -4.719 -13.828 9.352 1 98.88 113 TYR A C 1
ATOM 870 O O . TYR A 1 113 ? -5.418 -12.898 8.945 1 98.88 113 TYR A O 1
ATOM 878 N N . HIS A 1 114 ? -5.184 -14.852 9.945 1 98.88 114 HIS A N 1
ATOM 879 C CA . HIS A 1 114 ? -6.625 -15 10.117 1 98.88 114 HIS A CA 1
ATOM 880 C C . HIS A 1 114 ? -7.164 -14 11.133 1 98.88 114 HIS A C 1
ATOM 882 O O . HIS A 1 114 ? -8.242 -13.43 10.945 1 98.88 114 HIS A O 1
ATOM 888 N N . LYS A 1 115 ? -6.43 -13.805 12.195 1 98.88 115 LYS A N 1
ATOM 889 C CA . LYS A 1 115 ? -6.832 -12.797 13.18 1 98.88 115 LYS A CA 1
ATOM 890 C C . LYS A 1 115 ? -6.895 -11.406 12.555 1 98.88 115 LYS A C 1
ATOM 892 O O . LYS A 1 115 ? -7.871 -10.68 12.734 1 98.88 115 LYS A O 1
ATOM 897 N N . GLY A 1 116 ? -5.785 -11.031 11.836 1 98.88 116 GLY A N 1
ATOM 898 C CA . GLY A 1 116 ? -5.746 -9.734 11.172 1 98.88 116 GLY A CA 1
ATOM 899 C C . GLY A 1 116 ? -6.852 -9.562 10.148 1 98.88 116 GLY A C 1
ATOM 900 O O . GLY A 1 116 ? -7.457 -8.492 10.062 1 98.88 116 GLY A O 1
ATOM 901 N N . SER A 1 117 ? -7.117 -10.609 9.391 1 98.81 117 SER A N 1
ATOM 902 C CA . SER A 1 117 ? -8.195 -10.555 8.406 1 98.81 117 SER A CA 1
ATOM 903 C C . SER A 1 117 ? -9.539 -10.305 9.07 1 98.81 117 SER A C 1
ATOM 905 O O . SER A 1 117 ? -10.312 -9.445 8.633 1 98.81 117 SER A O 1
ATOM 907 N N . ALA A 1 118 ? -9.797 -11.016 10.109 1 98.69 118 ALA A N 1
ATOM 908 C CA . ALA A 1 118 ? -11.062 -10.883 10.828 1 98.69 118 ALA A CA 1
ATOM 909 C C . ALA A 1 118 ? -11.219 -9.477 11.406 1 98.69 118 ALA A C 1
ATOM 911 O O . ALA A 1 118 ? -12.273 -8.852 11.242 1 98.69 118 ALA A O 1
ATOM 912 N N . LEU A 1 119 ? -10.211 -8.961 12.062 1 98.75 119 LEU A N 1
ATOM 913 C CA . LEU A 1 119 ? -10.281 -7.652 12.703 1 98.75 119 LEU A CA 1
ATOM 914 C C . LEU A 1 119 ? -10.391 -6.547 11.656 1 98.75 119 LEU A C 1
ATOM 916 O O . LEU A 1 119 ? -10.945 -5.477 11.938 1 98.75 119 LEU A O 1
ATOM 920 N N . SER A 1 120 ? -9.922 -6.797 10.461 1 98.12 120 SER A N 1
ATOM 921 C CA . SER A 1 120 ? -9.961 -5.812 9.383 1 98.12 120 SER A CA 1
ATOM 922 C C . SER A 1 120 ? -11.273 -5.879 8.617 1 98.12 120 SER A C 1
ATOM 924 O O . SER A 1 120 ? -11.492 -5.109 7.68 1 98.12 120 SER A O 1
ATOM 926 N N . GLY A 1 121 ? -12.094 -6.84 8.938 1 97.62 121 GLY A N 1
ATOM 927 C CA . GLY A 1 121 ? -13.383 -6.977 8.289 1 97.62 121 GLY A CA 1
ATOM 928 C C . GLY A 1 121 ? -13.297 -7.66 6.934 1 97.62 121 GLY A C 1
ATOM 929 O O . GLY A 1 121 ? -14.203 -7.527 6.109 1 97.62 121 GLY A O 1
ATOM 930 N N . LEU A 1 122 ? -12.227 -8.328 6.652 1 98.19 122 LEU A N 1
ATOM 931 C CA . LEU A 1 122 ? -12.07 -9.047 5.395 1 98.19 122 LEU A CA 1
ATOM 932 C C . LEU A 1 122 ? -12.836 -10.367 5.426 1 98.19 122 LEU A C 1
ATOM 934 O O . LEU A 1 122 ? -12.891 -11.031 6.465 1 98.19 122 LEU A O 1
ATOM 938 N N . HIS A 1 123 ? -13.414 -10.719 4.309 1 98.62 123 HIS A N 1
ATOM 939 C CA . HIS A 1 123 ? -14.141 -11.977 4.18 1 98.62 123 HIS A CA 1
ATOM 940 C C . HIS A 1 123 ? -13.25 -13.07 3.596 1 98.62 123 HIS A C 1
ATOM 942 O O . HIS A 1 123 ? -13.148 -13.203 2.375 1 98.62 123 HIS A O 1
ATOM 948 N N . VAL A 1 124 ? -12.68 -13.805 4.477 1 98.81 124 VAL A N 1
ATOM 949 C CA . VAL A 1 124 ? -11.766 -14.891 4.133 1 98.81 124 VAL A CA 1
ATOM 950 C C . VAL A 1 124 ? -12.227 -16.188 4.805 1 98.81 124 VAL A C 1
ATOM 952 O O . VAL A 1 124 ? -12.125 -16.328 6.027 1 98.81 124 VAL A O 1
ATOM 955 N N . ASP A 1 125 ? -12.664 -17.141 4.031 1 98.69 125 ASP A N 1
ATOM 956 C CA . ASP A 1 125 ? -13.109 -18.422 4.57 1 98.69 125 ASP A CA 1
ATOM 957 C C . ASP A 1 125 ? -11.992 -19.453 4.496 1 98.69 125 ASP A C 1
ATOM 959 O O . ASP A 1 125 ? -11.336 -19.609 3.461 1 98.69 125 ASP A O 1
ATOM 963 N N . LYS A 1 126 ? -11.742 -20.141 5.547 1 98.44 126 LYS A N 1
ATOM 964 C CA . LYS A 1 126 ? -10.914 -21.344 5.484 1 98.44 126 LYS A CA 1
ATOM 965 C C . LYS A 1 126 ? -11.656 -22.484 4.801 1 98.44 126 LYS A C 1
ATOM 967 O O . LYS A 1 126 ? -12.836 -22.719 5.07 1 98.44 126 LYS A O 1
ATOM 972 N N . VAL A 1 127 ? -10.938 -23.109 3.918 1 98.25 127 VAL A N 1
ATOM 973 C CA . VAL A 1 127 ? -11.555 -24.141 3.1 1 98.25 127 VAL A CA 1
ATOM 974 C C . VAL A 1 127 ? -10.664 -25.391 3.074 1 98.25 127 VAL A C 1
ATOM 976 O O . VAL A 1 127 ? -9.438 -25.281 3.154 1 98.25 127 VAL A O 1
ATOM 979 N N . GLU A 1 128 ? -11.266 -26.562 2.984 1 98.5 128 GLU A N 1
ATOM 980 C CA . GLU A 1 128 ? -10.594 -27.828 2.736 1 98.5 128 GLU A CA 1
ATOM 981 C C . GLU A 1 128 ? -11.039 -28.453 1.412 1 98.5 128 GLU A C 1
ATOM 983 O O . GLU A 1 128 ? -12.234 -28.688 1.207 1 98.5 128 GLU A O 1
ATOM 988 N N . ILE A 1 129 ? -10.117 -28.688 0.61 1 98.75 129 ILE A N 1
ATOM 989 C CA . ILE A 1 129 ? -10.414 -29.281 -0.688 1 98.75 129 ILE A CA 1
ATOM 990 C C . ILE A 1 129 ? -10.156 -30.781 -0.64 1 98.75 129 ILE A C 1
ATOM 992 O O . ILE A 1 129 ? -9.031 -31.219 -0.377 1 98.75 129 ILE A O 1
ATOM 996 N N . PRO A 1 130 ? -11.117 -31.562 -0.898 1 97.44 130 PRO A N 1
ATOM 997 C CA . PRO A 1 130 ? -10.898 -33 -0.901 1 97.44 130 PRO A CA 1
ATOM 998 C C . PRO A 1 130 ? -9.844 -33.438 -1.908 1 97.44 130 PRO A C 1
ATOM 1000 O O . PRO A 1 130 ? -9.797 -32.938 -3.027 1 97.44 130 PRO A O 1
ATOM 1003 N N . TYR A 1 131 ? -8.977 -34.344 -1.464 1 95.94 131 TYR A N 1
ATOM 1004 C CA . TYR A 1 131 ? -7.895 -34.812 -2.318 1 95.94 131 TYR A CA 1
ATOM 1005 C C . TYR A 1 131 ? -7.371 -36.156 -1.837 1 95.94 131 TYR A C 1
ATOM 1007 O O . TYR A 1 131 ? -6.852 -36.281 -0.723 1 95.94 131 TYR A O 1
ATOM 1015 N N . GLU A 1 132 ? -7.531 -37.25 -2.584 1 92.75 132 GLU A N 1
ATOM 1016 C CA . GLU A 1 132 ? -6.984 -38.594 -2.41 1 92.75 132 GLU A CA 1
ATOM 1017 C C . GLU A 1 132 ? -7.188 -39.094 -0.984 1 92.75 132 GLU A C 1
ATOM 1019 O O . GLU A 1 132 ? -6.238 -39.531 -0.325 1 92.75 132 GLU A O 1
ATOM 1024 N N . GLY A 1 133 ? -8.383 -39.125 -0.533 1 91.06 133 GLY A N 1
ATOM 1025 C CA . GLY A 1 133 ? -8.734 -39.656 0.776 1 91.06 133 GLY A CA 1
ATOM 1026 C C . GLY A 1 133 ? -8.391 -38.719 1.912 1 91.06 133 GLY A C 1
ATOM 1027 O O . GLY A 1 133 ? -8.57 -39.031 3.084 1 91.06 133 GLY A O 1
ATOM 1028 N N . SER A 1 134 ? -7.918 -37.562 1.509 1 93.88 134 SER A N 1
ATOM 1029 C CA . SER A 1 134 ? -7.629 -36.5 2.467 1 93.88 134 SER A CA 1
ATOM 1030 C C . SER A 1 134 ? -8.109 -35.125 1.953 1 93.88 134 SER A C 1
ATOM 1032 O O . SER A 1 134 ? -9.211 -35.031 1.412 1 93.88 134 SER A O 1
ATOM 1034 N N . SER A 1 135 ? -7.379 -34.031 2.252 1 98 135 SER A N 1
ATOM 1035 C CA . SER A 1 135 ? -7.699 -32.688 1.77 1 98 135 SER A CA 1
ATOM 1036 C C . SER A 1 135 ? -6.48 -31.781 1.824 1 98 135 SER A C 1
ATOM 1038 O O . SER A 1 135 ? -5.488 -32.094 2.484 1 98 135 SER A O 1
ATOM 1040 N N . TYR A 1 136 ? -6.488 -30.797 1.081 1 98.62 136 TYR A N 1
ATOM 1041 C CA . TYR A 1 136 ? -5.5 -29.734 1.198 1 98.62 136 TYR A CA 1
ATOM 1042 C C . TYR A 1 136 ? -6.172 -28.391 1.456 1 98.62 136 TYR A C 1
ATOM 1044 O O . TYR A 1 136 ? -7.332 -28.188 1.09 1 98.62 136 TYR A O 1
ATOM 1052 N N . PRO A 1 137 ? -5.492 -27.5 2.135 1 98.69 137 PRO A N 1
ATOM 1053 C CA . PRO A 1 137 ? -6.105 -26.25 2.594 1 98.69 137 PRO A CA 1
ATOM 1054 C C . PRO A 1 137 ? -6.195 -25.203 1.49 1 98.69 137 PRO A C 1
ATOM 1056 O O . PRO A 1 137 ? -5.344 -25.156 0.601 1 98.69 137 PRO A O 1
ATOM 1059 N N . ALA A 1 138 ? -7.199 -24.344 1.577 1 98.88 138 ALA A N 1
ATOM 1060 C CA . ALA A 1 138 ? -7.402 -23.172 0.74 1 98.88 138 ALA A CA 1
ATOM 1061 C C . ALA A 1 138 ? -8.078 -22.047 1.525 1 98.88 138 ALA A C 1
ATOM 1063 O O . ALA A 1 138 ? -8.484 -22.25 2.672 1 98.88 138 ALA A O 1
ATOM 1064 N N . ILE A 1 139 ? -8.047 -20.859 0.986 1 98.94 139 ILE A N 1
ATOM 1065 C CA . ILE A 1 139 ? -8.867 -19.766 1.496 1 98.94 139 ILE A CA 1
ATOM 1066 C C . ILE A 1 139 ? -9.727 -19.188 0.367 1 98.94 139 ILE A C 1
ATOM 1068 O O . ILE A 1 139 ? -9.266 -19.078 -0.773 1 98.94 139 ILE A O 1
ATOM 1072 N N . PHE A 1 140 ? -10.977 -18.938 0.685 1 98.94 140 PHE A N 1
ATOM 1073 C CA . PHE A 1 140 ? -11.922 -18.328 -0.246 1 98.94 140 PHE A CA 1
ATOM 1074 C C . PHE A 1 140 ? -12.156 -16.859 0.113 1 98.94 140 PHE A C 1
ATOM 1076 O O . PHE A 1 140 ? -12.695 -16.562 1.181 1 98.94 140 PHE A O 1
ATOM 1083 N N . VAL A 1 141 ? -11.773 -15.938 -0.736 1 98.94 141 VAL A N 1
ATOM 1084 C CA . VAL A 1 141 ? -11.867 -14.492 -0.529 1 98.94 141 VAL A CA 1
ATOM 1085 C C . VAL A 1 141 ? -13.039 -13.93 -1.327 1 98.94 141 VAL A C 1
ATOM 1087 O O . VAL A 1 141 ? -13.094 -14.078 -2.551 1 98.94 141 VAL A O 1
ATOM 1090 N N . HIS A 1 142 ? -13.922 -13.32 -0.629 1 98.81 142 HIS A N 1
ATOM 1091 C CA . HIS A 1 142 ? -15.148 -12.812 -1.226 1 98.81 142 HIS A CA 1
ATOM 1092 C C . HIS A 1 142 ? -15.555 -11.484 -0.594 1 98.81 142 HIS A C 1
ATOM 1094 O O . HIS A 1 142 ? -14.859 -10.969 0.287 1 98.81 142 HIS A O 1
ATOM 1100 N N . ASP A 1 143 ? -16.672 -10.82 -1.029 1 97.69 143 ASP A N 1
ATOM 1101 C CA . ASP A 1 143 ? -17.016 -9.477 -0.582 1 97.69 143 ASP A CA 1
ATOM 1102 C C . ASP A 1 143 ? -18.047 -9.523 0.546 1 97.69 143 ASP A C 1
ATOM 1104 O O . ASP A 1 143 ? -18.5 -8.484 1.019 1 97.69 143 ASP A O 1
ATOM 1108 N N . GLY A 1 144 ? -18.438 -10.664 0.914 1 97.94 144 GLY A N 1
ATOM 1109 C CA . GLY A 1 144 ? -19.344 -10.828 2.029 1 97.94 144 GLY A CA 1
ATOM 1110 C C . GLY A 1 144 ? -20.812 -10.641 1.638 1 97.94 144 GLY A C 1
ATOM 1111 O O . GLY A 1 144 ? -21.703 -10.812 2.465 1 97.94 144 GLY A O 1
ATOM 1112 N N . SER A 1 145 ? -21.141 -10.406 0.381 1 97.5 145 SER A N 1
ATOM 1113 C CA . SER A 1 145 ? -22.5 -10.062 -0.044 1 97.5 145 SER A CA 1
ATOM 1114 C C . SER A 1 145 ? -23.312 -11.312 -0.322 1 97.5 145 SER A C 1
ATOM 1116 O O . SER A 1 145 ? -24.547 -11.266 -0.324 1 97.5 145 SER A O 1
ATOM 1118 N N . GLY A 1 146 ? -22.656 -12.367 -0.677 1 97.81 146 GLY A N 1
ATOM 1119 C CA . GLY A 1 146 ? -23.359 -13.57 -1.097 1 97.81 146 GLY A CA 1
ATOM 1120 C C . GLY A 1 146 ? -23.781 -13.531 -2.553 1 97.81 146 GLY A C 1
ATOM 1121 O O . GLY A 1 146 ? -24.328 -14.508 -3.066 1 97.81 146 GLY A O 1
ATOM 1122 N N . THR A 1 147 ? -23.453 -12.469 -3.193 1 97.94 147 THR A N 1
ATOM 1123 C CA . THR A 1 147 ? -23.797 -12.328 -4.605 1 97.94 147 THR A CA 1
ATOM 1124 C C . THR A 1 147 ? -22.922 -13.242 -5.461 1 97.94 147 THR A C 1
ATOM 1126 O O . THR A 1 147 ? -21.688 -13.242 -5.324 1 97.94 147 THR A O 1
ATOM 1129 N N . PRO A 1 148 ? -23.562 -14.055 -6.27 1 98.5 148 PRO A N 1
ATOM 1130 C CA . PRO A 1 148 ? -22.75 -14.898 -7.148 1 98.5 148 PRO A CA 1
ATOM 1131 C C . PRO A 1 148 ? -21.812 -14.094 -8.047 1 98.5 148 PRO A C 1
ATOM 1133 O O . PRO A 1 148 ? -22.234 -13.109 -8.656 1 98.5 148 PRO A O 1
ATOM 1136 N N . ARG A 1 149 ? -20.578 -14.531 -8.094 1 98.56 149 ARG A N 1
ATOM 1137 C CA . ARG A 1 149 ? -19.562 -13.82 -8.844 1 98.56 149 ARG A CA 1
ATOM 1138 C C . ARG A 1 149 ? -18.641 -14.789 -9.586 1 98.56 149 ARG A C 1
ATOM 1140 O O . ARG A 1 149 ? -18.453 -15.93 -9.156 1 98.56 149 ARG A O 1
ATOM 1147 N N . PRO A 1 150 ? -18.078 -14.328 -10.789 1 98.88 150 PRO A N 1
ATOM 1148 C CA . PRO A 1 150 ? -16.969 -15.094 -11.352 1 98.88 150 PRO A CA 1
ATOM 1149 C C . PRO A 1 150 ? -15.859 -15.344 -10.336 1 98.88 150 PRO A C 1
ATOM 1151 O O . PRO A 1 150 ? -15.68 -14.555 -9.406 1 98.88 150 PRO A O 1
ATOM 1154 N N . THR A 1 151 ? -15.203 -16.469 -10.508 1 98.94 151 THR A N 1
ATOM 1155 C CA . THR A 1 151 ? -14.242 -16.859 -9.477 1 98.94 151 THR A CA 1
ATOM 1156 C C . THR A 1 151 ? -12.961 -17.391 -10.109 1 98.94 151 THR A C 1
ATOM 1158 O O . THR A 1 151 ? -13.008 -18.156 -11.078 1 98.94 151 THR A O 1
ATOM 1161 N N . LEU A 1 152 ? -11.859 -16.969 -9.555 1 98.94 152 LEU A N 1
ATOM 1162 C CA . LEU A 1 152 ? -10.562 -17.5 -9.961 1 98.94 152 LEU A CA 1
ATOM 1163 C C . LEU A 1 152 ? -10.031 -18.484 -8.922 1 98.94 152 LEU A C 1
ATOM 1165 O O . LEU A 1 152 ? -10.141 -18.234 -7.723 1 98.94 152 LEU A O 1
ATOM 1169 N N . VAL A 1 153 ? -9.531 -19.594 -9.383 1 98.94 153 VAL A N 1
ATOM 1170 C CA . VAL A 1 153 ? -8.695 -20.469 -8.57 1 98.94 153 VAL A CA 1
ATOM 1171 C C . VAL A 1 153 ? -7.23 -20.062 -8.711 1 98.94 153 VAL A C 1
ATOM 1173 O O . VAL A 1 153 ? -6.691 -20.031 -9.82 1 98.94 153 VAL A O 1
ATOM 1176 N N . SER A 1 154 ? -6.617 -19.703 -7.605 1 98.94 154 SER A N 1
ATOM 1177 C CA . SER A 1 154 ? -5.227 -19.25 -7.605 1 98.94 154 SER A CA 1
ATOM 1178 C C . SER A 1 154 ? -4.285 -20.359 -7.148 1 98.94 154 SER A C 1
ATOM 1180 O O . SER A 1 154 ? -4.391 -20.844 -6.02 1 98.94 154 SER A O 1
ATOM 1182 N N . VAL A 1 155 ? -3.338 -20.625 -8.016 1 98.25 155 VAL A N 1
ATOM 1183 C CA . VAL A 1 155 ? -2.387 -21.703 -7.805 1 98.25 155 VAL A CA 1
ATOM 1184 C C . VAL A 1 155 ? -1.009 -21.125 -7.484 1 98.25 155 VAL A C 1
ATOM 1186 O O . VAL A 1 155 ? -0.543 -20.203 -8.156 1 98.25 155 VAL A O 1
ATOM 1189 N N . ASN A 1 156 ? -0.354 -21.703 -6.48 1 97.94 156 ASN A N 1
ATOM 1190 C CA . ASN A 1 156 ? 0.901 -21.203 -5.934 1 97.94 156 ASN A CA 1
ATOM 1191 C C . ASN A 1 156 ? 2.09 -21.594 -6.809 1 97.94 156 ASN A C 1
ATOM 1193 O O . ASN A 1 156 ? 2.01 -22.547 -7.578 1 97.94 156 ASN A O 1
ATOM 1197 N N . GLY A 1 157 ? 3.111 -20.828 -6.664 1 96.75 157 GLY A N 1
ATOM 1198 C CA . GLY A 1 157 ? 4.422 -21.25 -7.125 1 96.75 157 GLY A CA 1
ATOM 1199 C C . GLY A 1 157 ? 5.078 -22.266 -6.207 1 96.75 157 GLY A C 1
ATOM 1200 O O . GLY A 1 157 ? 4.43 -22.812 -5.316 1 96.75 157 GLY A O 1
ATOM 1201 N N . LEU A 1 158 ? 6.371 -22.453 -6.371 1 95.31 158 LEU A N 1
ATOM 1202 C CA . LEU A 1 158 ? 7.129 -23.531 -5.73 1 95.31 158 LEU A CA 1
ATOM 1203 C C . LEU A 1 158 ? 7.133 -23.359 -4.215 1 95.31 158 LEU A C 1
ATOM 1205 O O . LEU A 1 158 ? 6.953 -24.328 -3.479 1 95.31 158 LEU A O 1
ATOM 1209 N N . ASP A 1 159 ? 7.332 -22.141 -3.77 1 93 159 ASP A N 1
ATOM 1210 C CA . ASP A 1 159 ? 7.504 -21.938 -2.336 1 93 159 ASP A CA 1
ATOM 1211 C C . ASP A 1 159 ? 6.512 -20.906 -1.808 1 93 159 ASP A C 1
ATOM 1213 O O . ASP A 1 159 ? 6.734 -20.297 -0.757 1 93 159 ASP A O 1
ATOM 1217 N N . SER A 1 160 ? 5.43 -20.703 -2.541 1 95.12 160 SER A N 1
ATOM 1218 C CA . SER A 1 160 ? 4.434 -19.703 -2.182 1 95.12 160 SER A CA 1
ATOM 1219 C C . SER A 1 160 ? 3.445 -20.25 -1.155 1 95.12 160 SER A C 1
ATOM 1221 O O . SER A 1 160 ? 3.35 -21.453 -0.962 1 95.12 160 SER A O 1
ATOM 1223 N N . MET A 1 161 ? 2.82 -19.375 -0.468 1 97.88 161 MET A N 1
ATOM 1224 C CA . MET A 1 161 ? 1.747 -19.641 0.487 1 97.88 161 MET A CA 1
ATOM 1225 C C . MET A 1 161 ? 0.495 -18.844 0.13 1 97.88 161 MET A C 1
ATOM 1227 O O . MET A 1 161 ? 0.585 -17.688 -0.28 1 97.88 161 MET A O 1
ATOM 1231 N N . LYS A 1 162 ? -0.644 -19.5 0.313 1 98.75 162 LYS A N 1
ATOM 1232 C CA . LYS A 1 162 ? -1.908 -18.875 -0.074 1 98.75 162 LYS A CA 1
ATOM 1233 C C . LYS A 1 162 ? -2.111 -17.547 0.641 1 98.75 162 LYS A C 1
ATOM 1235 O O . LYS A 1 162 ? -2.619 -16.578 0.051 1 98.75 162 LYS A O 1
ATOM 1240 N N . GLU A 1 163 ? -1.64 -17.422 1.912 1 98.75 163 GLU A N 1
ATOM 1241 C CA . GLU A 1 163 ? -1.791 -16.172 2.662 1 98.75 163 GLU A CA 1
ATOM 1242 C C . GLU A 1 163 ? -0.963 -15.055 2.045 1 98.75 163 GLU A C 1
ATOM 1244 O O . GLU A 1 163 ? -1.451 -13.93 1.878 1 98.75 163 GLU A O 1
ATOM 1249 N N . GLN A 1 164 ? 0.238 -15.359 1.606 1 97.88 164 GLN A N 1
ATOM 1250 C CA . GLN A 1 164 ? 1.137 -14.352 1.059 1 97.88 164 GLN A CA 1
ATOM 1251 C C . GLN A 1 164 ? 0.665 -13.883 -0.315 1 97.88 164 GLN A C 1
ATOM 1253 O O . GLN A 1 164 ? 0.785 -12.703 -0.649 1 97.88 164 GLN A O 1
ATOM 1258 N N . VAL A 1 165 ? 0.152 -14.844 -1.084 1 98.5 165 VAL A N 1
ATOM 1259 C CA . VAL A 1 165 ? -0.344 -14.469 -2.406 1 98.5 165 VAL A CA 1
ATOM 1260 C C . VAL A 1 165 ? -1.552 -13.547 -2.264 1 98.5 165 VAL A C 1
ATOM 1262 O O . VAL A 1 165 ? -1.678 -12.562 -2.996 1 98.5 165 VAL A O 1
ATOM 1265 N N . ASN A 1 166 ? -2.432 -13.875 -1.333 1 98.81 166 ASN A N 1
ATOM 1266 C CA . ASN A 1 166 ? -3.559 -12.977 -1.082 1 98.81 166 ASN A CA 1
ATOM 1267 C C . ASN A 1 166 ? -3.094 -11.625 -0.56 1 98.81 166 ASN A C 1
ATOM 1269 O O . ASN A 1 166 ? -3.594 -10.586 -0.991 1 98.81 166 ASN A O 1
ATOM 1273 N N . MET A 1 167 ? -2.119 -11.617 0.342 1 98.56 167 MET A N 1
ATOM 1274 C CA . MET A 1 167 ? -1.618 -10.375 0.921 1 98.56 167 MET A CA 1
ATOM 1275 C C . MET A 1 167 ? -0.875 -9.547 -0.124 1 98.56 167 MET A C 1
ATOM 1277 O O . MET A 1 167 ? -0.714 -8.336 0.036 1 98.56 167 MET A O 1
ATOM 1281 N N . ALA A 1 168 ? -0.454 -10.234 -1.204 1 98.25 168 ALA A N 1
ATOM 1282 C CA . ALA A 1 168 ? 0.189 -9.523 -2.305 1 98.25 168 ALA A CA 1
ATOM 1283 C C . ALA A 1 168 ? -0.842 -8.797 -3.164 1 98.25 168 ALA A C 1
ATOM 1285 O O . ALA A 1 168 ? -0.487 -8.133 -4.141 1 98.25 168 ALA A O 1
ATOM 1286 N N . GLY A 1 169 ? -2.098 -8.914 -2.834 1 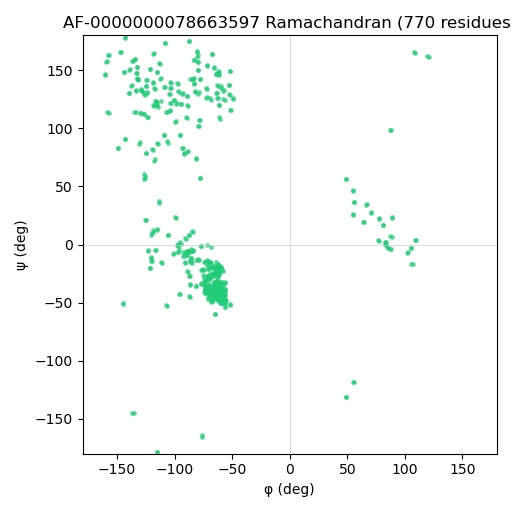98.31 169 GLY A N 1
ATOM 1287 C CA . GLY A 1 169 ? -3.121 -8.039 -3.393 1 98.31 169 GLY A CA 1
ATOM 1288 C C . GLY A 1 169 ? -3.984 -8.727 -4.434 1 98.31 169 GLY A C 1
ATOM 1289 O O . GLY A 1 169 ? -4.945 -8.141 -4.938 1 98.31 169 GLY A O 1
ATOM 1290 N N . HIS A 1 170 ? -3.711 -9.984 -4.766 1 98.75 170 HIS A N 1
ATOM 1291 C CA . HIS A 1 170 ? -4.438 -10.641 -5.844 1 98.75 170 HIS A CA 1
ATOM 1292 C C . HIS A 1 170 ? -5.926 -10.742 -5.523 1 98.75 170 HIS A C 1
ATOM 1294 O O . HIS A 1 170 ? -6.766 -10.5 -6.391 1 98.75 170 HIS A O 1
ATOM 1300 N N . GLY A 1 171 ? -6.25 -11.102 -4.273 1 98.75 171 GLY A N 1
ATOM 1301 C CA . GLY A 1 171 ? -7.652 -11.172 -3.895 1 98.75 171 GLY A CA 1
ATOM 1302 C C . GLY A 1 171 ? -8.352 -9.82 -3.963 1 98.75 171 GLY A C 1
ATOM 1303 O O . GLY A 1 171 ? -9.477 -9.727 -4.465 1 98.75 171 GLY A O 1
ATOM 1304 N N . ALA A 1 172 ? -7.699 -8.828 -3.49 1 98.44 172 ALA A N 1
ATOM 1305 C CA . ALA A 1 172 ? -8.289 -7.496 -3.424 1 98.44 172 ALA A CA 1
ATOM 1306 C C . ALA A 1 172 ? -8.555 -6.941 -4.82 1 98.44 172 ALA A C 1
ATOM 1308 O O . ALA A 1 172 ? -9.609 -6.367 -5.074 1 98.44 172 ALA A O 1
ATOM 1309 N N . VAL A 1 173 ? -7.59 -7.066 -5.77 1 98.69 173 VAL A N 1
ATOM 1310 C CA . VAL A 1 173 ? -7.773 -6.496 -7.102 1 98.69 173 VAL A CA 1
ATOM 1311 C C . VAL A 1 173 ? -8.836 -7.285 -7.855 1 98.69 173 VAL A C 1
ATOM 1313 O O . VAL A 1 173 ? -9.578 -6.723 -8.664 1 98.69 173 VAL A O 1
ATOM 1316 N N . ASN A 1 174 ? -8.891 -8.609 -7.609 1 98.88 174 ASN A N 1
ATOM 1317 C CA . ASN A 1 174 ? -9.961 -9.398 -8.211 1 98.88 174 ASN A CA 1
ATOM 1318 C C . ASN A 1 174 ? -11.328 -8.969 -7.691 1 98.88 174 ASN A C 1
ATOM 1320 O O . ASN A 1 174 ? -12.273 -8.812 -8.469 1 98.88 174 ASN A O 1
ATOM 1324 N N . LEU A 1 175 ? -11.469 -8.727 -6.367 1 98.75 175 LEU A N 1
ATOM 1325 C CA . LEU A 1 175 ? -12.727 -8.273 -5.789 1 98.75 175 LEU A CA 1
ATOM 1326 C C . LEU A 1 175 ? -13.164 -6.941 -6.395 1 98.75 175 LEU A C 1
ATOM 1328 O O . LEU A 1 175 ? -14.336 -6.746 -6.699 1 98.75 175 LEU A O 1
ATOM 1332 N N . ALA A 1 176 ? -12.188 -6.07 -6.551 1 98.19 176 ALA A N 1
ATOM 1333 C CA . ALA A 1 176 ? -12.477 -4.758 -7.121 1 98.19 176 ALA A CA 1
ATOM 1334 C C . ALA A 1 176 ? -13.055 -4.887 -8.531 1 98.19 176 ALA A C 1
ATOM 1336 O O . ALA A 1 176 ? -13.711 -3.969 -9.023 1 98.19 176 ALA A O 1
ATOM 1337 N N . ARG A 1 177 ? -12.797 -5.98 -9.141 1 98.44 177 ARG A N 1
ATOM 1338 C CA . ARG A 1 177 ? -13.273 -6.219 -10.5 1 98.44 177 ARG A CA 1
ATOM 1339 C C . ARG A 1 177 ? -14.43 -7.215 -10.516 1 98.44 177 ARG A C 1
ATOM 1341 O O . ARG A 1 177 ? -14.766 -7.762 -11.562 1 98.44 177 ARG A O 1
ATOM 1348 N N . GLY A 1 178 ? -14.93 -7.566 -9.312 1 98.25 178 GLY A N 1
ATOM 1349 C CA . GLY A 1 178 ? -16.141 -8.344 -9.195 1 98.25 178 GLY A CA 1
ATOM 1350 C C . GLY A 1 178 ? -15.898 -9.844 -9.203 1 98.25 178 GLY A C 1
ATOM 1351 O O . GLY A 1 178 ? -16.797 -10.625 -9.539 1 98.25 178 GLY A O 1
ATOM 1352 N N . MET A 1 179 ? -14.68 -10.281 -8.836 1 98.88 179 MET A N 1
ATOM 1353 C CA . MET A 1 179 ? -14.367 -11.703 -8.836 1 98.88 179 MET A CA 1
ATOM 1354 C C . MET A 1 179 ? -14.008 -12.188 -7.438 1 98.88 179 MET A C 1
ATOM 1356 O O . MET A 1 179 ? -13.32 -11.484 -6.695 1 98.88 179 MET A O 1
ATOM 1360 N N . ASN A 1 180 ? -14.484 -13.367 -7.082 1 98.94 180 ASN A N 1
ATOM 1361 C CA . ASN A 1 180 ? -13.938 -14.062 -5.926 1 98.94 180 ASN A CA 1
ATOM 1362 C C . ASN A 1 180 ? -12.633 -14.781 -6.266 1 98.94 180 ASN A C 1
ATOM 1364 O O . ASN A 1 180 ? -12.281 -14.922 -7.441 1 98.94 180 ASN A O 1
ATOM 1368 N N . THR A 1 181 ? -11.945 -15.18 -5.246 1 98.94 181 THR A N 1
ATOM 1369 C CA . THR A 1 181 ? -10.734 -15.961 -5.48 1 98.94 181 THR A CA 1
ATOM 1370 C C . THR A 1 181 ? -10.625 -17.094 -4.473 1 98.94 181 THR A C 1
ATOM 1372 O O . THR A 1 181 ? -10.797 -16.891 -3.27 1 98.94 181 THR A O 1
ATOM 1375 N N . LEU A 1 182 ? -10.383 -18.281 -4.926 1 99 182 LEU A N 1
ATOM 1376 C CA . LEU A 1 182 ? -9.977 -19.422 -4.125 1 99 182 LEU A CA 1
ATOM 1377 C C . LEU A 1 182 ? -8.469 -19.625 -4.191 1 99 182 LEU A C 1
ATOM 1379 O O . LEU A 1 182 ? -7.941 -20.078 -5.219 1 99 182 LEU A O 1
ATOM 1383 N N . PHE A 1 183 ? -7.789 -19.297 -3.137 1 98.94 183 PHE A N 1
ATOM 1384 C CA . PHE A 1 183 ? -6.344 -19.484 -3.07 1 98.94 183 PHE A CA 1
ATOM 1385 C C . PHE A 1 183 ? -6.012 -20.875 -2.523 1 98.94 183 PHE A C 1
ATOM 1387 O O . PHE A 1 183 ? -6.41 -21.219 -1.41 1 98.94 183 PHE A O 1
ATOM 1394 N N . LEU A 1 184 ? -5.184 -21.594 -3.234 1 98.88 184 LEU A N 1
ATOM 1395 C CA . LEU A 1 184 ? -4.875 -22.953 -2.814 1 98.88 184 LEU A CA 1
ATOM 1396 C C . LEU A 1 184 ? -3.492 -23.016 -2.172 1 98.88 184 LEU A C 1
ATOM 1398 O O . LEU A 1 184 ? -2.561 -22.344 -2.621 1 98.88 184 LEU A O 1
ATOM 1402 N N . ASP A 1 185 ? -3.357 -23.766 -1.126 1 98.81 185 ASP A N 1
ATOM 1403 C CA . ASP A 1 185 ? -2.125 -24.5 -0.871 1 98.81 185 ASP A CA 1
ATOM 1404 C C . ASP A 1 185 ? -2.207 -25.922 -1.44 1 98.81 185 ASP A C 1
ATOM 1406 O O . ASP A 1 185 ? -2.471 -26.875 -0.708 1 98.81 185 ASP A O 1
ATOM 1410 N N . GLN A 1 186 ? -1.919 -25.984 -2.709 1 98.62 186 GLN A N 1
ATOM 1411 C CA . GLN A 1 186 ? -1.973 -27.281 -3.387 1 98.62 186 GLN A CA 1
ATOM 1412 C C . GLN A 1 186 ? -0.873 -28.219 -2.885 1 98.62 186 GLN A C 1
ATOM 1414 O O . GLN A 1 186 ? 0.085 -27.766 -2.252 1 98.62 186 GLN A O 1
ATOM 1419 N N . PRO A 1 187 ? -0.977 -29.516 -3.16 1 98.31 187 PRO A N 1
ATOM 1420 C CA . PRO A 1 187 ? 0.106 -30.438 -2.785 1 98.31 187 PRO A CA 1
ATOM 1421 C C . PRO A 1 187 ? 1.479 -29.938 -3.225 1 98.31 187 PRO A C 1
ATOM 1423 O O . PRO A 1 187 ? 1.671 -29.594 -4.398 1 98.31 187 PRO A O 1
ATOM 1426 N N . GLY A 1 188 ? 2.375 -29.859 -2.252 1 97.56 188 GLY A N 1
ATOM 1427 C CA . GLY A 1 188 ? 3.715 -29.359 -2.512 1 97.56 188 GLY A CA 1
ATOM 1428 C C . GLY A 1 188 ? 3.918 -27.922 -2.047 1 97.56 188 GLY A C 1
ATOM 1429 O O . GLY A 1 188 ? 5.043 -27.422 -2.037 1 97.56 188 GLY A O 1
ATOM 1430 N N . THR A 1 189 ? 2.867 -27.25 -1.604 1 97.56 189 THR A N 1
ATOM 1431 C CA . THR A 1 189 ? 3.043 -25.844 -1.237 1 97.56 189 THR A CA 1
ATOM 1432 C C . THR A 1 189 ? 2.357 -25.547 0.093 1 97.56 189 THR A C 1
ATOM 1434 O O . THR A 1 189 ? 1.46 -26.281 0.514 1 97.56 189 THR A O 1
ATOM 1437 N N . GLY A 1 190 ? 2.787 -24.469 0.72 1 97.19 190 GLY A N 1
ATOM 1438 C CA . GLY A 1 190 ? 2.141 -23.906 1.896 1 97.19 190 GLY A CA 1
ATOM 1439 C C . GLY A 1 190 ? 1.846 -24.938 2.963 1 97.19 190 GLY A C 1
ATOM 1440 O O . GLY A 1 190 ? 2.719 -25.734 3.322 1 97.19 190 GLY A O 1
ATOM 1441 N N . GLU A 1 191 ? 0.643 -24.891 3.408 1 97.94 191 GLU A N 1
ATOM 1442 C CA . GLU A 1 191 ? 0.208 -25.734 4.52 1 97.94 191 GLU A CA 1
ATOM 1443 C C . GLU A 1 191 ? 0.111 -27.203 4.102 1 97.94 191 GLU A C 1
ATOM 1445 O O . GLU A 1 191 ? 0.26 -28.094 4.93 1 97.94 191 GLU A O 1
ATOM 1450 N N . ALA A 1 192 ? -0.122 -27.484 2.838 1 98.19 192 ALA A N 1
ATOM 1451 C CA . ALA A 1 192 ? -0.248 -28.859 2.348 1 98.19 192 ALA A CA 1
ATOM 1452 C C . ALA A 1 192 ? 1.048 -29.641 2.557 1 98.19 192 ALA A C 1
ATOM 1454 O O . ALA A 1 192 ? 1.024 -30.781 3.023 1 98.19 192 ALA A O 1
ATOM 1455 N N . ILE A 1 193 ? 2.17 -29.016 2.207 1 96.94 193 ILE A N 1
ATOM 1456 C CA . ILE A 1 193 ? 3.432 -29.734 2.354 1 96.94 193 ILE A CA 1
ATOM 1457 C C . ILE A 1 193 ? 3.965 -29.547 3.773 1 96.94 193 ILE A C 1
ATOM 1459 O O . ILE A 1 193 ? 4.535 -30.484 4.352 1 96.94 193 ILE A O 1
ATOM 1463 N N . ARG A 1 194 ? 3.732 -28.344 4.383 1 96.25 194 ARG A N 1
ATOM 1464 C CA . ARG A 1 194 ? 4.316 -28 5.676 1 96.25 194 ARG A CA 1
ATOM 1465 C C . ARG A 1 194 ? 3.625 -28.75 6.809 1 96.25 194 ARG A C 1
ATOM 1467 O O . ARG A 1 194 ? 4.266 -29.141 7.789 1 96.25 194 ARG A O 1
ATOM 1474 N N . LYS A 1 195 ? 2.316 -28.969 6.668 1 96.06 195 LYS A N 1
ATOM 1475 C CA . LYS A 1 195 ? 1.567 -29.484 7.809 1 96.06 195 LYS A CA 1
ATOM 1476 C C . LYS A 1 195 ? 0.917 -30.828 7.473 1 96.06 195 LYS A C 1
ATOM 1478 O O . LYS A 1 195 ? 0.518 -31.562 8.367 1 96.06 195 LYS A O 1
ATOM 1483 N N . ARG A 1 196 ? 0.865 -31.172 6.137 1 95.56 196 ARG A N 1
ATOM 1484 C CA . ARG A 1 196 ? 0.129 -32.375 5.766 1 95.56 196 ARG A CA 1
ATOM 1485 C C . ARG A 1 196 ? 1.023 -33.344 5.016 1 95.56 196 ARG A C 1
ATOM 1487 O O . ARG A 1 196 ? 0.604 -34.469 4.695 1 95.56 196 ARG A O 1
ATOM 1494 N N . ASN A 1 197 ? 2.229 -32.969 4.715 1 95 197 ASN A N 1
ATOM 1495 C CA . ASN A 1 197 ? 3.191 -33.812 3.996 1 95 197 ASN A CA 1
ATOM 1496 C C . ASN A 1 197 ? 2.625 -34.281 2.666 1 95 197 ASN A C 1
ATOM 1498 O O . ASN A 1 197 ? 2.762 -35.469 2.324 1 95 197 ASN A O 1
ATOM 1502 N N . LEU A 1 198 ? 1.877 -33.469 2.008 1 97.56 198 LEU A N 1
ATOM 1503 C CA . LEU A 1 198 ? 1.361 -33.75 0.678 1 97.56 198 LEU A CA 1
ATOM 1504 C C . LEU A 1 198 ? 2.318 -33.281 -0.403 1 97.56 198 LEU A C 1
ATOM 1506 O O . LEU A 1 198 ? 2.426 -32.062 -0.642 1 97.56 198 LEU A O 1
ATOM 1510 N N . PRO A 1 199 ? 2.955 -34.156 -1.089 1 97.62 199 PRO A N 1
ATOM 1511 C CA . PRO A 1 199 ? 3.947 -33.719 -2.078 1 97.62 199 PRO A CA 1
ATOM 1512 C C . PRO A 1 199 ? 3.312 -33.25 -3.393 1 97.62 199 PRO A C 1
ATOM 1514 O O . PRO A 1 199 ? 2.166 -33.625 -3.68 1 97.62 199 PRO A O 1
ATOM 1517 N N . ALA A 1 200 ? 4.074 -32.562 -4.129 1 98 200 ALA A N 1
ATOM 1518 C CA . ALA A 1 200 ? 3.664 -32.156 -5.465 1 98 200 ALA A CA 1
ATOM 1519 C C . ALA A 1 200 ? 3.646 -33.344 -6.426 1 98 200 ALA A C 1
ATOM 1521 O O . ALA A 1 200 ? 4.328 -34.344 -6.199 1 98 200 ALA A O 1
ATOM 1522 N N . VAL A 1 201 ? 2.865 -33.25 -7.414 1 98.06 201 VAL A N 1
ATOM 1523 C CA . VAL A 1 201 ? 2.814 -34.219 -8.508 1 98.06 201 VAL A CA 1
ATOM 1524 C C . VAL A 1 201 ? 2.83 -33.469 -9.844 1 98.06 201 VAL A C 1
ATOM 1526 O O . VAL A 1 201 ? 2.41 -32.312 -9.93 1 98.06 201 VAL A O 1
ATOM 1529 N N . PHE A 1 202 ? 3.342 -34.125 -10.922 1 97.88 202 PHE A N 1
ATOM 1530 C CA . PHE A 1 202 ? 3.475 -33.469 -12.211 1 97.88 202 PHE A CA 1
ATOM 1531 C C . PHE A 1 202 ? 2.113 -33.281 -12.875 1 97.88 202 PHE A C 1
ATOM 1533 O O . PHE A 1 202 ? 1.898 -32.344 -13.633 1 97.88 202 PHE A O 1
ATOM 1540 N N . ASP A 1 203 ? 1.167 -34.25 -12.594 1 98.25 203 ASP A N 1
ATOM 1541 C CA . ASP A 1 203 ? -0.161 -34.188 -13.195 1 98.25 203 ASP A CA 1
ATOM 1542 C C . ASP A 1 203 ? -1.134 -33.438 -12.305 1 98.25 203 ASP A C 1
ATOM 1544 O O . ASP A 1 203 ? -2.066 -34 -11.75 1 98.25 203 ASP A O 1
ATOM 1548 N N . ALA A 1 204 ? -1.044 -32.156 -12.344 1 98.19 204 ALA A N 1
ATOM 1549 C CA . ALA A 1 204 ? -1.664 -31.219 -11.422 1 98.19 204 ALA A CA 1
ATOM 1550 C C . ALA A 1 204 ? -3.186 -31.297 -11.492 1 98.19 204 ALA A C 1
ATOM 1552 O O . ALA A 1 204 ? -3.879 -30.938 -10.539 1 98.19 204 ALA A O 1
ATOM 1553 N N . GLU A 1 205 ? -3.807 -31.797 -12.578 1 98.12 205 GLU A N 1
ATOM 1554 C CA . GLU A 1 205 ? -5.258 -31.922 -12.68 1 98.12 205 GLU A CA 1
ATOM 1555 C C . GLU A 1 205 ? -5.809 -32.844 -11.586 1 98.12 205 GLU A C 1
ATOM 1557 O O . GLU A 1 205 ? -6.988 -32.75 -11.234 1 98.12 205 GLU A O 1
ATOM 1562 N N . ARG A 1 206 ? -4.891 -33.656 -11.008 1 98 206 ARG A N 1
ATOM 1563 C CA . ARG A 1 206 ? -5.285 -34.531 -9.922 1 98 206 ARG A CA 1
ATOM 1564 C C . ARG A 1 206 ? -5.797 -33.75 -8.727 1 98 206 ARG A C 1
ATOM 1566 O O . ARG A 1 206 ? -6.707 -34.188 -8.023 1 98 206 ARG A O 1
ATOM 1573 N N . TRP A 1 207 ? -5.23 -32.594 -8.484 1 98.44 207 TRP A N 1
ATOM 1574 C CA . TRP A 1 207 ? -5.68 -31.781 -7.359 1 98.44 207 TRP A CA 1
ATOM 1575 C C . TRP A 1 207 ? -6.371 -30.516 -7.844 1 98.44 207 TRP A C 1
ATOM 1577 O O . TRP A 1 207 ? -7.047 -29.844 -7.066 1 98.44 207 TRP A O 1
ATOM 1587 N N . GLY A 1 208 ? -6.215 -30.156 -9.117 1 98.69 208 GLY A N 1
ATOM 1588 C CA . GLY A 1 208 ? -6.879 -28.984 -9.688 1 98.69 208 GLY A CA 1
ATOM 1589 C C . GLY A 1 208 ? -8.367 -29.203 -9.906 1 98.69 208 GLY A C 1
ATOM 1590 O O . GLY A 1 208 ? -9.164 -28.281 -9.695 1 98.69 208 GLY A O 1
ATOM 1591 N N . SER A 1 209 ? -8.734 -30.406 -10.344 1 98.62 209 SER A N 1
ATOM 1592 C CA . SER A 1 209 ? -10.133 -30.719 -10.625 1 98.62 209 SER A CA 1
ATOM 1593 C C . SER A 1 209 ? -10.969 -30.703 -9.344 1 98.62 209 SER A C 1
ATOM 1595 O O . SER A 1 209 ? -12.078 -30.172 -9.32 1 98.62 209 SER A O 1
ATOM 1597 N N . PRO A 1 210 ? -10.422 -31.234 -8.219 1 98.5 210 PRO A N 1
ATOM 1598 C CA . PRO A 1 210 ? -11.156 -31.156 -6.957 1 98.5 210 PRO A CA 1
ATOM 1599 C C . PRO A 1 210 ? -11.414 -29.719 -6.512 1 98.5 210 PRO A C 1
ATOM 1601 O O . PRO A 1 210 ? -12.445 -29.438 -5.887 1 98.5 210 PRO A O 1
ATOM 1604 N N . ALA A 1 211 ? -10.531 -28.812 -6.754 1 98.88 211 ALA A N 1
ATOM 1605 C CA . ALA A 1 211 ? -10.758 -27.406 -6.43 1 98.88 211 ALA A CA 1
ATOM 1606 C C . ALA A 1 211 ? -11.961 -26.844 -7.191 1 98.88 211 ALA A C 1
ATOM 1608 O O . ALA A 1 211 ? -12.773 -26.125 -6.625 1 98.88 211 ALA A O 1
ATOM 1609 N N . PHE A 1 212 ? -12.039 -27.172 -8.469 1 98.81 212 PHE A N 1
ATOM 1610 C CA . PHE A 1 212 ? -13.203 -26.797 -9.266 1 98.81 212 PHE A CA 1
ATOM 1611 C C . PHE A 1 212 ? -14.469 -27.391 -8.672 1 98.81 212 PHE A C 1
ATOM 1613 O O . PHE A 1 212 ? -15.477 -26.688 -8.516 1 98.81 212 PHE A O 1
ATOM 1620 N N . ASP A 1 213 ? -14.445 -28.688 -8.328 1 98.69 213 ASP A N 1
ATOM 1621 C CA . ASP A 1 213 ? -15.594 -29.375 -7.754 1 98.69 213 ASP A CA 1
ATOM 1622 C C . ASP A 1 213 ? -16.062 -28.688 -6.48 1 98.69 213 ASP A C 1
ATOM 1624 O O . ASP A 1 213 ? -17.266 -28.562 -6.246 1 98.69 213 ASP A O 1
ATOM 1628 N N . TYR A 1 214 ? -15.156 -28.266 -5.703 1 98.75 214 TYR A N 1
ATOM 1629 C CA . TYR A 1 214 ? -15.523 -27.531 -4.492 1 98.75 214 TYR A CA 1
ATOM 1630 C C . TYR A 1 214 ? -16.312 -26.281 -4.828 1 98.75 214 TYR A C 1
ATOM 1632 O O . TYR A 1 214 ? -17.312 -25.969 -4.176 1 98.75 214 TYR A O 1
ATOM 1640 N N . LEU A 1 215 ? -15.867 -25.516 -5.816 1 98.88 215 LEU A N 1
ATOM 1641 C CA . LEU A 1 215 ? -16.516 -24.25 -6.156 1 98.88 215 LEU A CA 1
ATOM 1642 C C . LEU A 1 215 ? -17.938 -24.484 -6.652 1 98.88 215 LEU A C 1
ATOM 1644 O O . LEU A 1 215 ? -18.797 -23.609 -6.523 1 98.88 215 LEU A O 1
ATOM 1648 N N . LEU A 1 216 ? -18.188 -25.703 -7.184 1 98.69 216 LEU A N 1
ATOM 1649 C CA . LEU A 1 216 ? -19.531 -26.047 -7.637 1 98.69 216 LEU A CA 1
ATOM 1650 C C . LEU A 1 216 ? -20.5 -26.172 -6.457 1 98.69 216 LEU A C 1
ATOM 1652 O O . LEU A 1 216 ? -21.719 -26.172 -6.637 1 98.69 216 LEU A O 1
ATOM 1656 N N . THR A 1 217 ? -20 -26.281 -5.25 1 98.44 217 THR A N 1
ATOM 1657 C CA . THR A 1 217 ? -20.859 -26.406 -4.074 1 98.44 217 THR A CA 1
ATOM 1658 C C . THR A 1 217 ? -21.234 -25.047 -3.521 1 98.44 217 THR A C 1
ATOM 1660 O O . THR A 1 217 ? -22.109 -24.938 -2.646 1 98.44 217 THR A O 1
ATOM 1663 N N . ARG A 1 218 ? -20.703 -24 -4.039 1 98.38 218 ARG A N 1
ATOM 1664 C CA . ARG A 1 218 ? -20.922 -22.672 -3.496 1 98.38 218 ARG A CA 1
ATOM 1665 C C . ARG A 1 218 ? -22.016 -21.938 -4.262 1 98.38 218 ARG A C 1
ATOM 1667 O O . ARG A 1 218 ? -22.016 -21.922 -5.492 1 98.38 218 ARG A O 1
ATOM 1674 N N . SER A 1 219 ? -22.859 -21.234 -3.504 1 98.44 219 SER A N 1
ATOM 1675 C CA . SER A 1 219 ? -23.938 -20.5 -4.125 1 98.44 219 SER A CA 1
ATOM 1676 C C . SER A 1 219 ? -23.484 -19.109 -4.559 1 98.44 219 SER A C 1
ATOM 1678 O O . SER A 1 219 ? -24.156 -18.438 -5.336 1 98.44 219 SER A O 1
ATOM 1680 N N . ASP A 1 220 ? -22.359 -18.656 -4.082 1 98.62 220 ASP A N 1
ATOM 1681 C CA . ASP A 1 220 ? -21.859 -17.312 -4.406 1 98.62 220 ASP A CA 1
ATOM 1682 C C . ASP A 1 220 ? -20.812 -17.375 -5.516 1 98.62 220 ASP A C 1
ATOM 1684 O O . ASP A 1 220 ? -19.984 -16.469 -5.637 1 98.62 220 ASP A O 1
ATOM 1688 N N . VAL A 1 221 ? -20.875 -18.438 -6.289 1 98.81 221 VAL A N 1
ATOM 1689 C CA . VAL A 1 221 ? -20 -18.609 -7.441 1 98.81 221 VAL A CA 1
ATOM 1690 C C . VAL A 1 221 ? -20.844 -18.828 -8.703 1 98.81 221 VAL A C 1
ATOM 1692 O O . VAL A 1 221 ? -21.797 -19.594 -8.688 1 98.81 221 VAL A O 1
ATOM 1695 N N . ILE A 1 222 ? -20.484 -18.062 -9.75 1 98.69 222 ILE A N 1
ATOM 1696 C CA . ILE A 1 222 ? -21.062 -18.359 -11.062 1 98.69 222 ILE A CA 1
ATOM 1697 C C . ILE A 1 222 ? -20.344 -19.547 -11.68 1 98.69 222 ILE A C 1
ATOM 1699 O O . ILE A 1 222 ? -19.219 -19.422 -12.172 1 98.69 222 ILE A O 1
ATOM 1703 N N . HIS A 1 223 ? -20.969 -20.672 -11.727 1 98.44 223 HIS A N 1
ATOM 1704 C CA . HIS A 1 223 ? -20.344 -21.969 -12.008 1 98.44 223 HIS A CA 1
ATOM 1705 C C . HIS A 1 223 ? -19.797 -22.016 -13.438 1 98.44 223 HIS A C 1
ATOM 1707 O O . HIS A 1 223 ? -18.859 -22.766 -13.727 1 98.44 223 HIS A O 1
ATOM 1713 N N . SER A 1 224 ? -20.359 -21.219 -14.359 1 97.88 224 SER A N 1
ATOM 1714 C CA . SER A 1 224 ? -19.875 -21.188 -15.734 1 97.88 224 SER A CA 1
ATOM 1715 C C . SER A 1 224 ? -18.688 -20.25 -15.898 1 97.88 224 SER A C 1
ATOM 1717 O O . SER A 1 224 ? -18.078 -20.188 -16.969 1 97.88 224 SER A O 1
ATOM 1719 N N . GLN A 1 225 ? -18.312 -19.516 -14.836 1 98.62 225 GLN A N 1
ATOM 1720 C CA . GLN A 1 225 ? -17.234 -18.531 -14.883 1 98.62 225 GLN A CA 1
ATOM 1721 C C . GLN A 1 225 ? -16.203 -18.797 -13.789 1 98.62 225 GLN A C 1
ATOM 1723 O O . GLN A 1 225 ? -15.898 -17.906 -13 1 98.62 225 GLN A O 1
ATOM 1728 N N . ILE A 1 226 ? -15.703 -19.922 -13.805 1 98.94 226 ILE A N 1
ATOM 1729 C CA . ILE A 1 226 ? -14.594 -20.328 -12.938 1 98.94 226 ILE A CA 1
ATOM 1730 C C . ILE A 1 226 ? -13.312 -20.438 -13.766 1 98.94 226 ILE A C 1
ATOM 1732 O O . ILE A 1 226 ? -13.25 -21.219 -14.719 1 98.94 226 ILE A O 1
ATOM 1736 N N . GLY A 1 227 ? -12.375 -19.594 -13.508 1 98.94 227 GLY A N 1
ATOM 1737 C CA . GLY A 1 227 ? -11.086 -19.625 -14.172 1 98.94 227 GLY A CA 1
ATOM 1738 C C . GLY A 1 227 ? -9.953 -20.094 -13.266 1 98.94 227 GLY A C 1
ATOM 1739 O O . GLY A 1 227 ? -10.164 -20.312 -12.07 1 98.94 227 GLY A O 1
ATOM 1740 N N . ILE A 1 228 ? -8.766 -20.281 -13.836 1 98.94 228 ILE A N 1
ATOM 1741 C CA . ILE A 1 228 ? -7.602 -20.703 -13.055 1 98.94 228 ILE A CA 1
ATOM 1742 C C . ILE A 1 228 ? -6.426 -19.766 -13.336 1 98.94 228 ILE A C 1
ATOM 1744 O O . ILE A 1 228 ? -6.203 -19.359 -14.484 1 98.94 228 ILE A O 1
ATOM 1748 N N . PHE A 1 229 ? -5.809 -19.328 -12.297 1 98.94 229 PHE A N 1
ATOM 1749 C CA . PHE A 1 229 ? -4.625 -18.484 -12.297 1 98.94 229 PHE A CA 1
ATOM 1750 C C . PHE A 1 229 ? -3.447 -19.188 -11.641 1 98.94 229 PHE A C 1
ATOM 1752 O O . PHE A 1 229 ? -3.6 -19.812 -10.586 1 98.94 229 PHE A O 1
ATOM 1759 N N . GLY A 1 230 ? -2.289 -19.109 -12.281 1 98.88 230 GLY A N 1
ATOM 1760 C CA . GLY A 1 230 ? -1.08 -19.672 -11.695 1 98.88 230 GLY A CA 1
ATOM 1761 C C . GLY A 1 230 ? 0.08 -18.703 -11.68 1 98.88 230 GLY A C 1
ATOM 1762 O O . GLY A 1 230 ? 0.351 -18.031 -12.68 1 98.88 230 GLY A O 1
ATOM 1763 N N . LEU A 1 231 ? 0.762 -18.578 -10.586 1 97.69 231 LEU A N 1
ATOM 1764 C CA . LEU A 1 231 ? 1.945 -17.734 -10.508 1 97.69 231 LEU A CA 1
ATOM 1765 C C . LEU A 1 231 ? 3.205 -18.578 -10.312 1 97.69 231 LEU A C 1
ATOM 1767 O O . LEU A 1 231 ? 3.186 -19.578 -9.594 1 97.69 231 LEU A O 1
ATOM 1771 N N . SER A 1 232 ? 4.344 -18.125 -10.977 1 97.31 232 SER A N 1
ATOM 1772 C CA . SER A 1 232 ? 5.617 -18.828 -10.898 1 97.31 232 SER A CA 1
ATOM 1773 C C . SER A 1 232 ? 5.473 -20.281 -11.305 1 97.31 232 SER A C 1
ATOM 1775 O O . SER A 1 232 ? 4.969 -20.578 -12.391 1 97.31 232 SER A O 1
ATOM 1777 N N . PHE A 1 233 ? 5.758 -21.266 -10.383 1 97.88 233 PHE A N 1
ATOM 1778 C CA . PHE A 1 233 ? 5.609 -22.672 -10.719 1 97.88 233 PHE A CA 1
ATOM 1779 C C . PHE A 1 233 ? 4.148 -23.016 -11 1 97.88 233 PHE A C 1
ATOM 1781 O O . PHE A 1 233 ? 3.854 -23.984 -11.703 1 97.88 233 PHE A O 1
ATOM 1788 N N . GLY A 1 234 ? 3.26 -22.172 -10.508 1 98.38 234 GLY A N 1
ATOM 1789 C CA . GLY A 1 234 ? 1.867 -22.281 -10.914 1 98.38 234 GLY A CA 1
ATOM 1790 C C . GLY A 1 234 ? 1.658 -22.047 -12.398 1 98.38 234 GLY A C 1
ATOM 1791 O O . GLY A 1 234 ? 0.634 -22.453 -12.953 1 98.38 234 GLY A O 1
ATOM 1792 N N . GLY A 1 235 ? 2.637 -21.422 -13.023 1 98.5 235 GLY A N 1
ATOM 1793 C CA . GLY A 1 235 ? 2.607 -21.234 -14.461 1 98.5 235 GLY A CA 1
ATOM 1794 C C . GLY A 1 235 ? 2.801 -22.516 -15.242 1 98.5 235 GLY A C 1
ATOM 1795 O O . GLY A 1 235 ? 2.576 -22.562 -16.453 1 98.5 235 GLY A O 1
ATOM 1796 N N . TYR A 1 236 ? 3.25 -23.516 -14.633 1 98.69 236 TYR A N 1
ATOM 1797 C CA . TYR A 1 236 ? 3.209 -24.891 -15.156 1 98.69 236 TYR A CA 1
ATOM 1798 C C . TYR A 1 236 ? 1.896 -25.562 -14.805 1 98.69 236 TYR A C 1
ATOM 1800 O O . TYR A 1 236 ? 1.247 -26.172 -15.664 1 98.69 236 TYR A O 1
ATOM 1808 N N . HIS A 1 237 ? 1.443 -25.422 -13.562 1 98.81 237 HIS A N 1
ATOM 1809 C CA . HIS A 1 237 ? 0.313 -26.188 -13.031 1 98.81 237 HIS A CA 1
ATOM 1810 C C . HIS A 1 237 ? -1 -25.719 -13.656 1 98.81 237 HIS A C 1
ATOM 1812 O O . HIS A 1 237 ? -1.82 -26.531 -14.07 1 98.81 237 HIS A O 1
ATOM 1818 N N . ALA A 1 238 ? -1.178 -24.422 -13.703 1 98.81 238 ALA A N 1
ATOM 1819 C CA . ALA A 1 238 ? -2.465 -23.906 -14.148 1 98.81 238 ALA A CA 1
ATOM 1820 C C . ALA A 1 238 ? -2.746 -24.281 -15.594 1 98.81 238 ALA A C 1
ATOM 1822 O O . ALA A 1 238 ? -3.812 -24.812 -15.906 1 98.81 238 ALA A O 1
ATOM 1823 N N . PRO A 1 239 ? -1.774 -24.109 -16.5 1 98.81 239 PRO A N 1
ATOM 1824 C CA . PRO A 1 239 ? -2.055 -24.531 -17.875 1 98.81 239 PRO A CA 1
ATOM 1825 C C . PRO A 1 239 ? -2.225 -26.047 -18 1 98.81 239 PRO A C 1
ATOM 1827 O O . PRO A 1 239 ? -3.035 -26.516 -18.797 1 98.81 239 PRO A O 1
ATOM 1830 N N . ARG A 1 240 ? -1.473 -26.812 -17.234 1 98.75 240 ARG A N 1
ATOM 1831 C CA . ARG A 1 240 ? -1.631 -28.266 -17.234 1 98.75 240 ARG A CA 1
ATOM 1832 C C . ARG A 1 240 ? -3.035 -28.656 -16.797 1 98.75 240 ARG A C 1
ATOM 1834 O O . ARG A 1 240 ? -3.646 -29.562 -17.391 1 98.75 240 ARG A O 1
ATOM 1841 N N . ILE A 1 241 ? -3.533 -27.969 -15.773 1 98.88 241 ILE A N 1
ATOM 1842 C CA . ILE A 1 241 ? -4.875 -28.234 -15.266 1 98.88 241 ILE A CA 1
ATOM 1843 C C . ILE A 1 241 ? -5.91 -27.844 -16.312 1 98.88 241 ILE A C 1
ATOM 1845 O O . ILE A 1 241 ? -6.805 -28.625 -16.641 1 98.88 241 ILE A O 1
ATOM 1849 N N . ALA A 1 242 ? -5.797 -26.656 -16.891 1 98.75 242 ALA A N 1
ATOM 1850 C CA . ALA A 1 242 ? -6.746 -26.188 -17.891 1 98.75 242 ALA A CA 1
ATOM 1851 C C . ALA A 1 242 ? -6.754 -27.078 -19.125 1 98.75 242 ALA A C 1
ATOM 1853 O O . ALA A 1 242 ? -7.793 -27.266 -19.766 1 98.75 242 ALA A O 1
ATOM 1854 N N . ALA A 1 243 ? -5.609 -27.656 -19.453 1 98.62 243 ALA A N 1
ATOM 1855 C CA . ALA A 1 243 ? -5.469 -28.547 -20.609 1 98.62 243 ALA A CA 1
ATOM 1856 C C . ALA A 1 243 ? -6.211 -29.875 -20.375 1 98.62 243 ALA A C 1
ATOM 1858 O O . ALA A 1 243 ? -6.688 -30.5 -21.312 1 98.62 243 ALA A O 1
ATOM 1859 N N . ASN A 1 244 ? -6.34 -30.266 -19.141 1 98.56 244 ASN A N 1
ATOM 1860 C CA . ASN A 1 244 ? -6.832 -31.609 -18.859 1 98.56 244 ASN A CA 1
ATOM 1861 C C . ASN A 1 244 ? -8.156 -31.578 -18.109 1 98.56 244 ASN A C 1
ATOM 1863 O O . ASN A 1 244 ? -8.742 -32.625 -17.812 1 98.56 244 ASN A O 1
ATOM 1867 N N . ASP A 1 245 ? -8.641 -30.406 -17.719 1 98.12 245 ASP A N 1
ATOM 1868 C CA . ASP A 1 245 ? -9.969 -30.172 -17.172 1 98.12 245 ASP A CA 1
ATOM 1869 C C . ASP A 1 245 ? -10.648 -29 -17.891 1 98.12 245 ASP A C 1
ATOM 1871 O O . ASP A 1 245 ? -10.609 -27.859 -17.406 1 98.12 245 ASP A O 1
ATOM 1875 N N . PRO A 1 246 ? -11.273 -29.234 -18.922 1 92 246 PRO A N 1
ATOM 1876 C CA . PRO A 1 246 ? -11.828 -28.188 -19.797 1 92 246 PRO A CA 1
ATOM 1877 C C . PRO A 1 246 ? -12.984 -27.438 -19.141 1 92 246 PRO A C 1
ATOM 1879 O O . PRO A 1 246 ? -13.586 -26.562 -19.766 1 92 246 PRO A O 1
ATOM 1882 N N . ARG A 1 247 ? -13.406 -27.828 -17.875 1 97.75 247 ARG A N 1
ATOM 1883 C CA . ARG A 1 247 ? -14.477 -27.094 -17.203 1 97.75 247 ARG A CA 1
ATOM 1884 C C . ARG A 1 247 ? -14.016 -25.703 -16.812 1 97.75 247 ARG A C 1
ATOM 1886 O O . ARG A 1 247 ? -14.836 -24.797 -16.641 1 97.75 247 ARG A O 1
ATOM 1893 N N . TYR A 1 248 ? -12.703 -25.5 -16.609 1 98.88 248 TYR A N 1
ATOM 1894 C CA . TYR A 1 248 ? -12.195 -24.141 -16.375 1 98.88 248 TYR A CA 1
ATOM 1895 C C . TYR A 1 248 ? -12.461 -23.25 -17.578 1 98.88 248 TYR A C 1
ATOM 1897 O O . TYR A 1 248 ? -12.203 -23.625 -18.719 1 98.88 248 TYR A O 1
ATOM 1905 N N . ALA A 1 249 ? -12.906 -22.047 -17.266 1 98.69 249 ALA A N 1
ATOM 1906 C CA . ALA A 1 249 ? -13.414 -21.188 -18.328 1 98.69 249 ALA A CA 1
ATOM 1907 C C . ALA A 1 249 ? -12.297 -20.359 -18.953 1 98.69 249 ALA A C 1
ATOM 1909 O O . ALA A 1 249 ? -12.438 -19.828 -20.062 1 98.69 249 ALA A O 1
ATOM 1910 N N . LEU A 1 250 ? -11.258 -20.141 -18.25 1 98.88 250 LEU A N 1
ATOM 1911 C CA . LEU A 1 250 ? -10.078 -19.438 -18.719 1 98.88 250 LEU A CA 1
ATOM 1912 C C . LEU A 1 250 ? -8.852 -19.812 -17.906 1 98.88 250 LEU A C 1
ATOM 1914 O O . LEU A 1 250 ? -8.977 -20.406 -16.828 1 98.88 250 LEU A O 1
ATOM 1918 N N . CYS A 1 251 ? -7.695 -19.531 -18.406 1 98.94 251 CYS A N 1
ATOM 1919 C CA . CYS A 1 251 ? -6.418 -19.75 -17.734 1 98.94 251 CYS A CA 1
ATOM 1920 C C . CYS A 1 251 ? -5.52 -18.531 -17.859 1 98.94 251 CYS A C 1
ATOM 1922 O O . CYS A 1 251 ? -5.43 -17.922 -18.922 1 98.94 251 CYS A O 1
ATOM 1924 N N . ALA A 1 252 ? -4.938 -18.109 -16.766 1 98.94 252 ALA A N 1
ATOM 1925 C CA . ALA A 1 252 ? -3.98 -17 -16.766 1 98.94 252 ALA A CA 1
ATOM 1926 C C . ALA A 1 252 ? -2.734 -17.359 -15.961 1 98.94 252 ALA A C 1
ATOM 1928 O O . ALA A 1 252 ? -2.826 -18.031 -14.93 1 98.94 252 ALA A O 1
ATOM 1929 N N . VAL A 1 253 ? -1.601 -16.906 -16.422 1 98.75 253 VAL A N 1
ATOM 1930 C CA . VAL A 1 253 ? -0.378 -17.234 -15.703 1 98.75 253 VAL A CA 1
ATOM 1931 C C . VAL A 1 253 ? 0.464 -15.984 -15.5 1 98.75 253 VAL A C 1
ATOM 1933 O O . VAL A 1 253 ? 0.504 -15.109 -16.375 1 98.75 253 VAL A O 1
ATOM 1936 N N . MET A 1 254 ? 1.079 -15.852 -14.398 1 98.62 254 MET A N 1
ATOM 1937 C CA . MET A 1 254 ? 2.1 -14.875 -14.023 1 98.62 254 MET A CA 1
ATOM 1938 C C . MET A 1 254 ? 3.467 -15.547 -13.898 1 98.62 254 MET A C 1
ATOM 1940 O O . MET A 1 254 ? 3.855 -15.969 -12.812 1 98.62 254 MET A O 1
ATOM 1944 N N . GLY A 1 255 ? 4.277 -15.516 -14.984 1 97.81 255 GLY A N 1
ATOM 1945 C CA . GLY A 1 255 ? 5.492 -16.312 -15.062 1 97.81 255 GLY A CA 1
ATOM 1946 C C . GLY A 1 255 ? 5.254 -17.719 -15.602 1 97.81 255 GLY A C 1
ATOM 1947 O O . GLY A 1 255 ? 4.906 -18.625 -14.852 1 97.81 255 GLY A O 1
ATOM 1948 N N . ALA A 1 256 ? 5.523 -17.891 -16.891 1 97.38 256 ALA A N 1
ATOM 1949 C CA . ALA A 1 256 ? 5.32 -19.172 -17.562 1 97.38 256 ALA A CA 1
ATOM 1950 C C . ALA A 1 256 ? 6.469 -20.141 -17.266 1 97.38 256 ALA A C 1
ATOM 1952 O O . ALA A 1 256 ? 7.641 -19.75 -17.297 1 97.38 256 ALA A O 1
ATOM 1953 N N . ASN A 1 257 ? 6.141 -21.281 -16.875 1 97.81 257 ASN A N 1
ATOM 1954 C CA . ASN A 1 257 ? 7.094 -22.359 -16.641 1 97.81 257 ASN A CA 1
ATOM 1955 C C . ASN A 1 257 ? 6.852 -23.547 -17.578 1 97.81 257 ASN A C 1
ATOM 1957 O O . ASN A 1 257 ? 6.461 -24.625 -17.125 1 97.81 257 ASN A O 1
ATOM 1961 N N . HIS A 1 258 ? 7.23 -23.328 -18.844 1 98.56 258 HIS A N 1
ATOM 1962 C CA . HIS A 1 258 ? 6.875 -24.281 -19.891 1 98.56 258 HIS A CA 1
ATOM 1963 C C . HIS A 1 258 ? 7.719 -25.547 -19.797 1 98.56 258 HIS A C 1
ATOM 1965 O O . HIS A 1 258 ? 7.207 -26.656 -19.984 1 98.56 258 HIS A O 1
ATOM 1971 N N . VAL A 1 259 ? 9.008 -25.406 -19.516 1 97.69 259 VAL A N 1
ATOM 1972 C CA . VAL A 1 259 ? 9.922 -26.547 -19.469 1 97.69 259 VAL A CA 1
ATOM 1973 C C . VAL A 1 259 ? 10.656 -26.547 -18.125 1 97.69 259 VAL A C 1
ATOM 1975 O O . VAL A 1 259 ? 11.891 -26.594 -18.078 1 97.69 259 VAL A O 1
ATOM 1978 N N . TRP A 1 260 ? 9.914 -26.641 -17.062 1 96.69 260 TRP A N 1
ATOM 1979 C CA . TRP A 1 260 ? 10.469 -26.531 -15.711 1 96.69 260 TRP A CA 1
ATOM 1980 C C . TRP A 1 260 ? 11.469 -27.656 -15.445 1 96.69 260 TRP A C 1
ATOM 1982 O O . TRP A 1 260 ? 12.516 -27.438 -14.836 1 96.69 260 TRP A O 1
ATOM 1992 N N . GLY A 1 261 ? 11.188 -28.922 -15.891 1 96.25 261 GLY A N 1
ATOM 1993 C CA . GLY A 1 261 ? 12.109 -30.031 -15.719 1 96.25 261 GLY A CA 1
ATOM 1994 C C . GLY A 1 261 ? 13.461 -29.797 -16.375 1 96.25 261 GLY A C 1
ATOM 1995 O O . GLY A 1 261 ? 14.5 -30.047 -15.766 1 96.25 261 GLY A O 1
ATOM 1996 N N . GLN A 1 262 ? 13.398 -29.312 -17.562 1 95.06 262 GLN A N 1
ATOM 1997 C CA . GLN A 1 262 ? 14.633 -28.969 -18.266 1 95.06 262 GLN A CA 1
ATOM 1998 C C . GLN A 1 262 ? 15.43 -27.922 -17.5 1 95.06 262 GLN A C 1
ATOM 2000 O O . GLN A 1 262 ? 16.656 -27.984 -17.438 1 95.06 262 GLN A O 1
ATOM 2005 N N . ARG A 1 263 ? 14.742 -26.938 -16.938 1 92.44 263 ARG A N 1
ATOM 2006 C CA . ARG A 1 263 ? 15.391 -25.859 -16.188 1 92.44 263 ARG A CA 1
ATOM 2007 C C . ARG A 1 263 ? 16.156 -26.422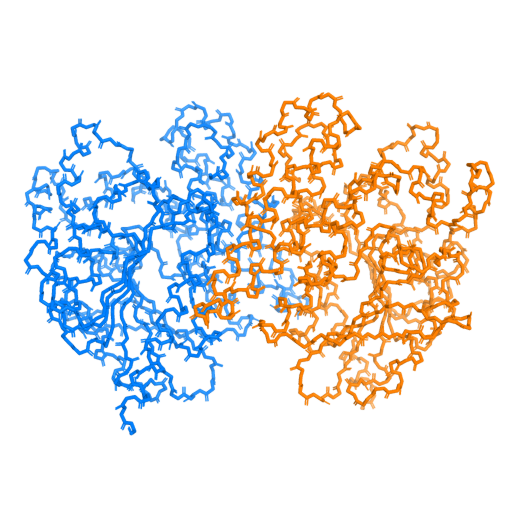 -14.992 1 92.44 263 ARG A C 1
ATOM 2009 O O . ARG A 1 263 ? 17.203 -25.906 -14.617 1 92.44 263 ARG A O 1
ATOM 2016 N N . GLN A 1 264 ? 15.609 -27.5 -14.383 1 94.12 264 GLN A N 1
ATOM 2017 C CA . GLN A 1 264 ? 16.297 -28.109 -13.25 1 94.12 264 GLN A CA 1
ATOM 2018 C C . GLN A 1 264 ? 17.625 -28.719 -13.664 1 94.12 264 GLN A C 1
ATOM 2020 O O . GLN A 1 264 ? 18.625 -28.594 -12.945 1 94.12 264 GLN A O 1
ATOM 2025 N N . ARG A 1 265 ? 17.672 -29.375 -14.781 1 93.94 265 ARG A N 1
ATOM 2026 C CA . ARG A 1 265 ? 18.922 -29.922 -15.273 1 93.94 265 ARG A CA 1
ATOM 2027 C C . ARG A 1 265 ? 19.922 -28.828 -15.594 1 93.94 265 ARG A C 1
ATOM 2029 O O . ARG A 1 265 ? 21.125 -28.969 -15.336 1 93.94 265 ARG A O 1
ATOM 2036 N N . GLU A 1 266 ? 19.375 -27.719 -16.141 1 90.81 266 GLU A N 1
ATOM 2037 C CA . GLU A 1 266 ? 20.219 -26.562 -16.422 1 90.81 266 GLU A CA 1
ATOM 2038 C C . GLU A 1 266 ? 20.828 -26 -15.133 1 90.81 266 GLU A C 1
ATOM 2040 O O . GLU A 1 266 ? 21.984 -25.594 -15.109 1 90.81 266 GLU A O 1
ATOM 2045 N N . ARG A 1 267 ? 20.062 -25.938 -14.109 1 89.19 267 ARG A N 1
ATOM 2046 C CA . ARG A 1 267 ? 20.531 -25.422 -12.828 1 89.19 267 ARG A CA 1
ATOM 2047 C C . ARG A 1 267 ? 21.656 -26.281 -12.258 1 89.19 267 ARG A C 1
ATOM 2049 O O . ARG A 1 267 ? 22.609 -25.766 -11.695 1 89.19 267 ARG A O 1
ATOM 2056 N N . VAL A 1 268 ? 21.547 -27.562 -12.336 1 90.12 268 VAL A N 1
ATOM 2057 C CA . VAL A 1 268 ? 22.609 -28.469 -11.898 1 90.12 268 VAL A CA 1
ATOM 2058 C C . VAL A 1 268 ? 23.891 -28.188 -12.68 1 90.12 268 VAL A C 1
ATOM 2060 O O . VAL A 1 268 ? 24.984 -28.266 -12.125 1 90.12 268 VAL A O 1
ATOM 2063 N N . ALA A 1 269 ? 23.734 -27.781 -13.906 1 87.06 269 ALA A N 1
ATOM 2064 C CA . ALA A 1 269 ? 24.875 -27.469 -14.766 1 87.06 269 ALA A CA 1
ATOM 2065 C C . ALA A 1 269 ? 25.375 -26.047 -14.531 1 87.06 269 ALA A C 1
ATOM 2067 O O . ALA A 1 269 ? 26.219 -25.547 -15.281 1 87.06 269 ALA A O 1
ATOM 2068 N N . ASN A 1 270 ? 24.906 -25.406 -13.508 1 77.81 270 ASN A N 1
ATOM 2069 C CA . ASN A 1 270 ? 25.297 -24.062 -13.055 1 77.81 270 ASN A CA 1
ATOM 2070 C C . ASN A 1 270 ? 24.875 -23 -14.047 1 77.81 270 ASN A C 1
ATOM 2072 O O . ASN A 1 270 ? 25.641 -22.078 -14.328 1 77.81 270 ASN A O 1
ATOM 2076 N N . GLU A 1 271 ? 23.766 -23.328 -14.578 1 70.19 271 GLU A N 1
ATOM 2077 C CA . GLU A 1 271 ? 23.188 -22.344 -15.484 1 70.19 271 GLU A CA 1
ATOM 2078 C C . GLU A 1 271 ? 21.984 -21.656 -14.836 1 70.19 271 GLU A C 1
ATOM 2080 O O . GLU A 1 271 ? 20.891 -22.203 -14.812 1 70.19 271 GLU A O 1
ATOM 2085 N N . GLY A 1 272 ? 22.328 -20.469 -14.062 1 67.81 272 GLY A N 1
ATOM 2086 C CA . GLY A 1 272 ? 21.266 -19.672 -13.484 1 67.81 272 GLY A CA 1
ATOM 2087 C C . GLY A 1 272 ? 21.328 -19.594 -11.969 1 67.81 272 GLY A C 1
ATOM 2088 O O . GLY A 1 272 ? 22 -20.406 -11.328 1 67.81 272 GLY A O 1
ATOM 2089 N N . GLU A 1 273 ? 20.656 -18.641 -11.414 1 73 273 GLU A N 1
ATOM 2090 C CA . GLU A 1 273 ? 20.641 -18.422 -9.969 1 73 273 GLU A CA 1
ATOM 2091 C C . GLU A 1 273 ? 19.578 -19.297 -9.297 1 73 273 GLU A C 1
ATOM 2093 O O . GLU A 1 273 ? 18.547 -19.609 -9.906 1 73 273 GLU A O 1
ATOM 2098 N N . ASN A 1 274 ? 19.938 -19.797 -8.109 1 79.88 274 ASN A N 1
ATOM 2099 C CA . ASN A 1 274 ? 18.891 -20.438 -7.316 1 79.88 274 ASN A CA 1
ATOM 2100 C C . ASN A 1 274 ? 17.781 -19.469 -6.922 1 79.88 274 ASN A C 1
ATOM 2102 O O . ASN A 1 274 ? 18.062 -18.406 -6.375 1 79.88 274 ASN A O 1
ATOM 2106 N N . PRO A 1 275 ? 16.609 -19.828 -7.238 1 76.38 275 PRO A N 1
ATOM 2107 C CA . PRO A 1 275 ? 15.492 -18.906 -7.043 1 76.38 275 PRO A CA 1
ATOM 2108 C C . PRO A 1 275 ? 15.102 -18.75 -5.574 1 76.38 275 PRO A C 1
ATOM 2110 O O . PRO A 1 275 ? 14.477 -17.75 -5.199 1 76.38 275 PRO A O 1
ATOM 2113 N N . VAL A 1 276 ? 15.375 -19.812 -4.723 1 73.12 276 VAL A N 1
ATOM 2114 C CA . VAL A 1 276 ? 15.031 -19.766 -3.303 1 73.12 276 VAL A CA 1
ATOM 2115 C C . VAL A 1 276 ? 16.188 -20.328 -2.479 1 73.12 276 VAL A C 1
ATOM 2117 O O . VAL A 1 276 ? 17.031 -21.062 -3.002 1 73.12 276 VAL A O 1
ATOM 2120 N N . PRO A 1 277 ? 16.25 -19.969 -1.242 1 77.12 277 PRO A N 1
ATOM 2121 C CA . PRO A 1 277 ? 17.281 -20.562 -0.391 1 77.12 277 PRO A CA 1
ATOM 2122 C C . PRO A 1 277 ? 17.156 -22.078 -0.254 1 77.12 277 PRO A C 1
ATOM 2124 O O . PRO A 1 277 ? 16.031 -22.609 -0.251 1 77.12 277 PRO A O 1
ATOM 2127 N N . HIS A 1 278 ? 18.297 -22.734 -0.143 1 85.25 278 HIS A N 1
ATOM 2128 C CA . HIS A 1 278 ? 18.297 -24.172 0.048 1 85.25 278 HIS A CA 1
ATOM 2129 C C . HIS A 1 278 ? 17.5 -24.875 -1.047 1 85.25 278 HIS A C 1
ATOM 2131 O O . HIS A 1 278 ? 16.656 -25.734 -0.758 1 85.25 278 HIS A O 1
ATOM 2137 N N . TYR A 1 279 ? 17.75 -24.484 -2.246 1 88.56 279 TYR A N 1
ATOM 2138 C CA . TYR A 1 279 ? 16.891 -24.797 -3.387 1 88.56 279 TYR A CA 1
ATOM 2139 C C . TYR A 1 279 ? 16.688 -26.297 -3.531 1 88.56 279 TYR A C 1
ATOM 2141 O O . TYR A 1 279 ? 15.555 -26.781 -3.557 1 88.56 279 TYR A O 1
ATOM 2149 N N . TRP A 1 280 ? 17.734 -27.047 -3.586 1 91.12 280 TRP A N 1
ATOM 2150 C CA . TRP A 1 280 ? 17.625 -28.469 -3.869 1 91.12 280 TRP A CA 1
ATOM 2151 C C . TRP A 1 280 ? 16.969 -29.203 -2.709 1 91.12 280 TRP A C 1
ATOM 2153 O O . TRP A 1 280 ? 16.141 -30.109 -2.922 1 91.12 280 TRP A O 1
ATOM 2163 N N . ASP A 1 281 ? 17.297 -28.766 -1.535 1 90.62 281 ASP A N 1
ATOM 2164 C CA . ASP A 1 281 ? 16.594 -29.312 -0.378 1 90.62 281 ASP A CA 1
ATOM 2165 C C . ASP A 1 281 ? 15.094 -29.047 -0.465 1 90.62 281 ASP A C 1
ATOM 2167 O O . ASP A 1 281 ? 14.281 -29.938 -0.199 1 90.62 281 ASP A O 1
ATOM 2171 N N . HIS A 1 282 ? 14.773 -27.922 -0.879 1 92.5 282 HIS A N 1
ATOM 2172 C CA . HIS A 1 282 ? 13.375 -27.516 -0.948 1 92.5 282 HIS A CA 1
ATOM 2173 C C . HIS A 1 282 ? 12.625 -28.297 -2.023 1 92.5 282 HIS A C 1
ATOM 2175 O O . HIS A 1 282 ? 11.531 -28.812 -1.774 1 92.5 282 HIS A O 1
ATOM 2181 N N . VAL A 1 283 ? 13.203 -28.375 -3.215 1 94.69 283 VAL A N 1
ATOM 2182 C CA . VAL A 1 283 ? 12.484 -29.031 -4.305 1 94.69 283 VAL A CA 1
ATOM 2183 C C . VAL A 1 283 ? 12.336 -30.516 -4.008 1 94.69 283 VAL A C 1
ATOM 2185 O O . VAL A 1 283 ? 11.305 -31.125 -4.332 1 94.69 283 VAL A O 1
ATOM 2188 N N . MET A 1 284 ? 13.336 -31.094 -3.414 1 94.81 284 MET A N 1
ATOM 2189 C CA . MET A 1 284 ? 13.234 -32.5 -3.051 1 94.81 284 MET A CA 1
ATOM 2190 C C . MET A 1 284 ? 12.18 -32.719 -1.974 1 94.81 284 MET A C 1
ATOM 2192 O O . MET A 1 284 ? 11.438 -33.688 -2.01 1 94.81 284 MET A O 1
ATOM 2196 N N . TRP A 1 285 ? 12.086 -31.781 -1.061 1 95.06 285 TRP A N 1
ATOM 2197 C CA . TRP A 1 285 ? 11.031 -31.812 -0.048 1 95.06 285 TRP A CA 1
ATOM 2198 C C . TRP A 1 285 ? 9.656 -31.688 -0.691 1 95.06 285 TRP A C 1
ATOM 2200 O O . TRP A 1 285 ? 8.758 -32.469 -0.406 1 95.06 285 TRP A O 1
ATOM 2210 N N . VAL A 1 286 ? 9.477 -30.812 -1.62 1 96.44 286 VAL A N 1
ATOM 2211 C CA . VAL A 1 286 ? 8.219 -30.5 -2.289 1 96.44 286 VAL A CA 1
ATOM 2212 C C . VAL A 1 286 ? 7.699 -31.734 -3.027 1 96.44 286 VAL A C 1
ATOM 2214 O O . VAL A 1 286 ? 6.5 -32 -3.012 1 96.44 286 VAL A O 1
ATOM 2217 N N . PHE A 1 287 ? 8.617 -32.5 -3.602 1 97.75 287 PHE A N 1
ATOM 2218 C CA . PHE A 1 287 ? 8.188 -33.625 -4.438 1 97.75 287 PHE A CA 1
ATOM 2219 C C . PHE A 1 287 ? 8.289 -34.938 -3.682 1 97.75 287 PHE A C 1
ATOM 2221 O O . PHE A 1 287 ? 7.867 -35.969 -4.184 1 97.75 287 PHE A O 1
ATOM 2228 N N . GLY A 1 288 ? 8.891 -34.875 -2.473 1 97.25 288 GLY A N 1
ATOM 2229 C CA . GLY A 1 288 ? 9.023 -36.094 -1.662 1 97.25 288 GLY A CA 1
ATOM 2230 C C . GLY A 1 288 ? 10.023 -37.094 -2.229 1 97.25 288 GLY A C 1
ATOM 2231 O O . GLY A 1 288 ? 9.82 -38.281 -2.127 1 97.25 288 GLY A O 1
ATOM 2232 N N . ILE A 1 289 ? 10.969 -36.594 -2.949 1 97.44 289 ILE A N 1
ATOM 2233 C CA . ILE A 1 289 ? 12.016 -37.406 -3.537 1 97.44 289 ILE A CA 1
ATOM 2234 C C . ILE A 1 289 ? 13.367 -37.062 -2.924 1 97.44 289 ILE A C 1
ATOM 2236 O O . ILE A 1 289 ? 13.82 -35.906 -3.037 1 97.44 289 ILE A O 1
ATOM 2240 N N . ASP A 1 290 ? 14.062 -37.938 -2.281 1 93.88 290 ASP A N 1
ATOM 2241 C CA . ASP A 1 290 ? 15.227 -37.625 -1.454 1 93.88 290 ASP A CA 1
ATOM 2242 C C . ASP A 1 290 ? 16.516 -37.812 -2.238 1 93.88 290 ASP A C 1
ATOM 2244 O O . ASP A 1 290 ? 17.609 -37.531 -1.724 1 93.88 290 ASP A O 1
ATOM 2248 N N . ASP A 1 291 ? 16.453 -38.281 -3.441 1 95.25 291 ASP A N 1
ATOM 2249 C CA . ASP A 1 291 ? 17.594 -38.469 -4.316 1 95.25 291 ASP A CA 1
ATOM 2250 C C . ASP A 1 291 ? 17.547 -37.5 -5.508 1 95.25 291 ASP A C 1
ATOM 2252 O O . ASP A 1 291 ? 16.562 -37.469 -6.242 1 95.25 291 ASP A O 1
ATOM 2256 N N . GLN A 1 292 ? 18.578 -36.719 -5.668 1 94.75 292 GLN A N 1
ATOM 2257 C CA . GLN A 1 292 ? 18.594 -35.656 -6.688 1 94.75 292 GLN A CA 1
ATOM 2258 C C . GLN A 1 292 ? 18.438 -36.281 -8.086 1 94.75 292 GLN A C 1
ATOM 2260 O O . GLN A 1 292 ? 17.719 -35.719 -8.922 1 94.75 292 GLN A O 1
ATOM 2265 N N . ALA A 1 293 ? 19.188 -37.375 -8.297 1 96.19 293 ALA A N 1
ATOM 2266 C CA . ALA A 1 293 ? 19.094 -38.031 -9.609 1 96.19 293 ALA A CA 1
ATOM 2267 C C . ALA A 1 293 ? 17.672 -38.5 -9.875 1 96.19 293 ALA A C 1
ATOM 2269 O O . ALA A 1 293 ? 17.141 -38.344 -10.977 1 96.19 293 ALA A O 1
ATOM 2270 N N . ALA A 1 294 ? 17.094 -39.125 -8.883 1 97.5 294 ALA A N 1
ATOM 2271 C CA . ALA A 1 294 ? 15.727 -39.594 -9 1 97.5 294 ALA A CA 1
ATOM 2272 C C . ALA A 1 294 ? 14.758 -38.438 -9.211 1 97.5 294 ALA A C 1
ATOM 2274 O O . ALA A 1 294 ? 13.812 -38.531 -9.984 1 97.5 294 ALA A O 1
ATOM 2275 N N . PHE A 1 295 ? 15.008 -37.438 -8.539 1 97.25 295 PHE A N 1
ATOM 2276 C CA . PHE A 1 295 ? 14.188 -36.219 -8.695 1 97.25 295 PHE A CA 1
ATOM 2277 C C . PHE A 1 295 ? 14.273 -35.688 -10.117 1 97.25 295 PHE A C 1
ATOM 2279 O O . PHE A 1 295 ? 13.258 -35.344 -10.719 1 97.25 295 PHE A O 1
ATOM 2286 N N . LEU A 1 296 ? 15.492 -35.562 -10.656 1 97.12 296 LEU A N 1
ATOM 2287 C CA . LEU A 1 296 ? 15.672 -35.031 -12.008 1 97.12 296 LEU A CA 1
ATOM 2288 C C . LEU A 1 296 ? 14.953 -35.906 -13.031 1 97.12 296 LEU A C 1
ATOM 2290 O O . LEU A 1 296 ? 14.359 -35.375 -13.977 1 97.12 296 LEU A O 1
ATOM 2294 N N . GLU A 1 297 ? 15.023 -37.219 -12.828 1 97.69 297 GLU A N 1
ATOM 2295 C CA . GLU A 1 297 ? 14.297 -38.125 -13.711 1 97.69 297 GLU A CA 1
ATOM 2296 C C . GLU A 1 297 ? 12.797 -37.875 -13.648 1 97.69 297 GLU A C 1
ATOM 2298 O O . GLU A 1 297 ? 12.117 -37.844 -14.68 1 97.69 297 GLU A O 1
ATOM 2303 N N . TYR A 1 298 ? 12.305 -37.688 -12.469 1 97.88 298 TYR A N 1
ATOM 2304 C CA . TYR A 1 298 ? 10.891 -37.375 -12.289 1 97.88 298 TYR A CA 1
ATOM 2305 C C . TYR A 1 298 ? 10.547 -36.031 -12.922 1 97.88 298 TYR A C 1
ATOM 2307 O O . TYR A 1 298 ? 9.523 -35.875 -13.594 1 97.88 298 TYR A O 1
ATOM 2315 N N . ALA A 1 299 ? 11.414 -35.031 -12.719 1 97.44 299 ALA A N 1
ATOM 2316 C CA . ALA A 1 299 ? 11.18 -33.656 -13.156 1 97.44 299 ALA A CA 1
ATOM 2317 C C . ALA A 1 299 ? 11.102 -33.594 -14.68 1 97.44 299 ALA A C 1
ATOM 2319 O O . ALA A 1 299 ? 10.477 -32.656 -15.219 1 97.44 299 ALA A O 1
ATOM 2320 N N . ASP A 1 300 ? 11.672 -34.531 -15.375 1 97.31 300 ASP A N 1
ATOM 2321 C CA . ASP A 1 300 ? 11.633 -34.562 -16.828 1 97.31 300 ASP A CA 1
ATOM 2322 C C . ASP A 1 300 ? 10.195 -34.594 -17.344 1 97.31 300 ASP A C 1
ATOM 2324 O O . ASP A 1 300 ? 9.914 -34.188 -18.469 1 97.31 300 ASP A O 1
ATOM 2328 N N . GLN A 1 301 ? 9.305 -35.062 -16.484 1 97.19 301 GLN A N 1
ATOM 2329 C CA . GLN A 1 301 ? 7.895 -35.125 -16.859 1 97.19 301 GLN A CA 1
ATOM 2330 C C . GLN A 1 301 ? 7.215 -33.781 -16.734 1 97.19 301 GLN A C 1
ATOM 2332 O O . GLN A 1 301 ? 6.102 -33.594 -17.219 1 97.19 301 GLN A O 1
ATOM 2337 N N . ILE A 1 302 ? 7.84 -32.844 -16.109 1 98.38 302 ILE A N 1
ATOM 2338 C CA . ILE A 1 302 ? 7.234 -31.547 -15.844 1 98.38 302 ILE A CA 1
ATOM 2339 C C . ILE A 1 302 ? 7.504 -30.594 -17 1 98.38 302 ILE A C 1
ATOM 2341 O O . ILE A 1 302 ? 8.406 -29.766 -16.938 1 98.38 302 ILE A O 1
ATOM 2345 N N . THR A 1 303 ? 6.773 -30.734 -18 1 98.44 303 THR A N 1
ATOM 2346 C CA . THR A 1 303 ? 6.812 -29.953 -19.219 1 98.44 303 THR A CA 1
ATOM 2347 C C . THR A 1 303 ? 5.406 -29.734 -19.781 1 98.44 303 THR A C 1
ATOM 2349 O O . THR A 1 303 ? 4.512 -30.547 -19.547 1 98.44 303 THR A O 1
ATOM 2352 N N . LEU A 1 304 ? 5.188 -28.609 -20.438 1 98.69 304 LEU A N 1
ATOM 2353 C CA . LEU A 1 304 ? 3.891 -28.297 -21.031 1 98.69 304 LEU A CA 1
ATOM 2354 C C . LEU A 1 304 ? 3.85 -28.703 -22.5 1 98.69 304 LEU A C 1
ATOM 2356 O O . LEU A 1 304 ? 2.842 -28.484 -23.172 1 98.69 304 LEU A O 1
ATOM 2360 N N . ASP A 1 305 ? 4.992 -29.281 -23 1 98.31 305 ASP A N 1
ATOM 2361 C CA . ASP A 1 305 ? 4.949 -29.875 -24.344 1 98.31 305 ASP A CA 1
ATOM 2362 C C . ASP A 1 305 ? 3.854 -30.938 -24.438 1 98.31 305 ASP A C 1
ATOM 2364 O O . ASP A 1 305 ? 3.791 -31.844 -23.609 1 98.31 305 ASP A O 1
ATOM 2368 N N . GLY A 1 306 ? 3 -30.75 -25.375 1 97.75 306 GLY A N 1
ATOM 2369 C CA . GLY A 1 306 ? 1.912 -31.703 -25.562 1 97.75 306 GLY A CA 1
ATOM 2370 C C . GLY A 1 306 ? 0.716 -31.422 -24.672 1 97.75 306 GLY A C 1
ATOM 2371 O O . GLY A 1 306 ? -0.298 -32.125 -24.75 1 97.75 306 GLY A O 1
ATOM 2372 N N . GLN A 1 307 ? 0.789 -30.469 -23.844 1 98.25 307 GLN A N 1
ATOM 2373 C CA . GLN A 1 307 ? -0.299 -30.125 -22.922 1 98.25 307 GLN A CA 1
ATOM 2374 C C . GLN A 1 307 ? -1.005 -28.844 -23.359 1 98.25 307 GLN A C 1
ATOM 2376 O O . GLN A 1 307 ? -2.221 -28.844 -23.562 1 98.25 307 GLN A O 1
ATOM 2381 N N . VAL A 1 308 ? -0.274 -27.781 -23.578 1 97.75 308 VAL A N 1
ATOM 2382 C CA . VAL A 1 308 ? -0.851 -26.469 -23.844 1 97.75 308 VAL A CA 1
ATOM 2383 C C . VAL A 1 308 ? -1.66 -26.516 -25.141 1 97.75 308 VAL A C 1
ATOM 2385 O O . VAL A 1 308 ? -2.635 -25.766 -25.297 1 97.75 308 VAL A O 1
ATOM 2388 N N . GLU A 1 309 ? -1.323 -27.453 -26.078 1 98.12 309 GLU A N 1
ATOM 2389 C CA . GLU A 1 309 ? -2.074 -27.625 -27.328 1 98.12 309 GLU A CA 1
ATOM 2390 C C . GLU A 1 309 ? -3.508 -28.062 -27.031 1 98.12 309 GLU A C 1
ATOM 2392 O O . GLU A 1 309 ? -4.398 -27.859 -27.859 1 98.12 309 GLU A O 1
ATOM 2397 N N . LYS A 1 310 ? -3.709 -28.609 -25.875 1 98.5 310 LYS A N 1
ATOM 2398 C CA . LYS A 1 310 ? -5.016 -29.156 -25.516 1 98.5 310 LYS A CA 1
ATOM 2399 C C . LYS A 1 310 ? -5.926 -28.062 -24.953 1 98.5 310 LYS A C 1
ATOM 2401 O O . LYS A 1 310 ? -7.133 -28.266 -24.797 1 98.5 310 LYS A O 1
ATOM 2406 N N . ILE A 1 311 ? -5.406 -26.906 -24.641 1 98.56 311 ILE A N 1
ATOM 2407 C CA . ILE A 1 311 ? -6.188 -25.828 -24.031 1 98.56 311 ILE A CA 1
ATOM 2408 C C . ILE A 1 311 ? -7.188 -25.281 -25.031 1 98.56 311 ILE A C 1
ATOM 2410 O O . ILE A 1 311 ? -6.809 -24.875 -26.141 1 98.56 311 ILE A O 1
ATOM 2414 N N . ARG A 1 312 ? -8.438 -25.25 -24.672 1 98.25 312 ARG A N 1
ATOM 2415 C CA . ARG A 1 312 ? -9.508 -24.828 -25.562 1 98.25 312 ARG A CA 1
ATOM 2416 C C . ARG A 1 312 ? -10.234 -23.609 -25.016 1 98.25 312 ARG A C 1
ATOM 2418 O O . ARG A 1 312 ? -11.359 -23.297 -25.422 1 98.25 312 ARG A O 1
ATOM 2425 N N . VAL A 1 313 ? -9.742 -22.984 -24.031 1 98.31 313 VAL A N 1
ATOM 2426 C CA . VAL A 1 313 ? -10.312 -21.812 -23.391 1 98.31 313 VAL A CA 1
ATOM 2427 C C . VAL A 1 313 ? -9.344 -20.641 -23.531 1 98.31 313 VAL A C 1
ATOM 2429 O O . VAL A 1 313 ? -8.18 -20.812 -23.906 1 98.31 313 VAL A O 1
ATOM 2432 N N . PRO A 1 314 ? -9.836 -19.344 -23.281 1 98.62 314 PRO A N 1
ATOM 2433 C CA . PRO A 1 314 ? -8.914 -18.219 -23.297 1 98.62 314 PRO A CA 1
ATOM 2434 C C . PRO A 1 314 ? -7.707 -18.406 -22.391 1 98.62 314 PRO A C 1
ATOM 2436 O O . PRO A 1 314 ? -7.848 -18.938 -21.281 1 98.62 314 PRO A O 1
ATOM 2439 N N . PHE A 1 315 ? -6.535 -18.031 -22.891 1 98.88 315 PHE A N 1
ATOM 2440 C CA . PHE A 1 315 ? -5.281 -18.297 -22.203 1 98.88 315 PHE A CA 1
ATOM 2441 C C . PHE A 1 315 ? -4.391 -17.062 -22.219 1 98.88 315 PHE A C 1
ATOM 2443 O O . PHE A 1 315 ? -3.959 -16.609 -23.281 1 98.88 315 PHE A O 1
ATOM 2450 N N . LEU A 1 316 ? -4.148 -16.484 -21.016 1 98.94 316 LEU A N 1
ATOM 2451 C CA . LEU A 1 316 ? -3.27 -15.328 -20.875 1 98.94 316 LEU A CA 1
ATOM 2452 C C . LEU A 1 316 ? -1.922 -15.742 -20.281 1 98.94 316 LEU A C 1
ATOM 2454 O O . LEU A 1 316 ? -1.868 -16.422 -19.25 1 98.94 316 LEU A O 1
ATOM 2458 N N . ILE A 1 317 ? -0.856 -15.32 -20.953 1 98.88 317 ILE A N 1
ATOM 2459 C CA . ILE A 1 317 ? 0.502 -15.539 -20.469 1 98.88 317 ILE A CA 1
ATOM 2460 C C . ILE A 1 317 ? 1.184 -14.195 -20.219 1 98.88 317 ILE A C 1
ATOM 2462 O O . ILE A 1 317 ? 1.302 -13.367 -21.125 1 98.88 317 ILE A O 1
ATOM 2466 N N . THR A 1 318 ? 1.583 -13.93 -18.984 1 98.81 318 THR A N 1
ATOM 2467 C CA . THR A 1 318 ? 2.379 -12.75 -18.656 1 98.81 318 THR A CA 1
ATOM 2468 C C . THR A 1 318 ? 3.762 -13.156 -18.156 1 98.81 318 THR A C 1
ATOM 2470 O O . THR A 1 318 ? 3.918 -14.211 -17.547 1 98.81 318 THR A O 1
ATOM 2473 N N . HIS A 1 319 ? 4.695 -12.336 -18.422 1 98.75 319 HIS A N 1
ATOM 2474 C CA . HIS A 1 319 ? 6.078 -12.633 -18.062 1 98.75 319 HIS A CA 1
ATOM 2475 C C . HIS A 1 319 ? 6.926 -11.367 -18.031 1 98.75 319 HIS A C 1
ATOM 2477 O O . HIS A 1 319 ? 6.613 -10.391 -18.703 1 98.75 319 HIS A O 1
ATOM 2483 N N . GLY A 1 320 ? 7.891 -11.336 -17.141 1 98.06 320 GLY A N 1
ATOM 2484 C CA . GLY A 1 320 ? 8.883 -10.273 -17.188 1 98.06 320 GLY A CA 1
ATOM 2485 C C . GLY A 1 320 ? 10.016 -10.555 -18.156 1 98.06 320 GLY A C 1
ATOM 2486 O O . GLY A 1 320 ? 10.484 -11.688 -18.266 1 98.06 320 GLY A O 1
ATOM 2487 N N . GLU A 1 321 ? 10.469 -9.555 -18.812 1 97.62 321 GLU A N 1
ATOM 2488 C CA . GLU A 1 321 ? 11.484 -9.742 -19.828 1 97.62 321 GLU A CA 1
ATOM 2489 C C . GLU A 1 321 ? 12.828 -10.133 -19.219 1 97.62 321 GLU A C 1
ATOM 2491 O O . GLU A 1 321 ? 13.617 -10.844 -19.844 1 97.62 321 GLU A O 1
ATOM 2496 N N . ASN A 1 322 ? 13.023 -9.703 -18.016 1 95.12 322 ASN A N 1
ATOM 2497 C CA . ASN A 1 322 ? 14.273 -10.008 -17.328 1 95.12 322 ASN A CA 1
ATOM 2498 C C . ASN A 1 322 ? 14.047 -10.93 -16.125 1 95.12 322 ASN A C 1
ATOM 2500 O O . ASN A 1 322 ? 14.648 -10.734 -15.07 1 95.12 322 ASN A O 1
ATOM 2504 N N . ASP A 1 323 ? 13.133 -11.836 -16.25 1 95 323 ASP A N 1
ATOM 2505 C CA . ASP A 1 323 ? 12.938 -12.844 -15.219 1 95 323 ASP A CA 1
ATOM 2506 C C . ASP A 1 323 ? 14.195 -13.688 -15.031 1 95 323 ASP A C 1
ATOM 2508 O O . ASP A 1 323 ? 14.508 -14.531 -15.875 1 95 323 ASP A O 1
ATOM 2512 N N . ARG A 1 324 ? 14.961 -13.594 -13.977 1 91 324 ARG A N 1
ATOM 2513 C CA . ARG A 1 324 ? 16.25 -14.234 -13.711 1 91 324 ARG A CA 1
ATOM 2514 C C . ARG A 1 324 ? 16.047 -15.688 -13.281 1 91 324 ARG A C 1
ATOM 2516 O O . ARG A 1 324 ? 17.016 -16.453 -13.266 1 91 324 ARG A O 1
ATOM 2523 N N . GLN A 1 325 ? 14.742 -16.016 -12.953 1 92 325 GLN A N 1
ATOM 2524 C CA . GLN A 1 325 ? 14.484 -17.375 -12.484 1 92 325 GLN A CA 1
ATOM 2525 C C . GLN A 1 325 ? 14.008 -18.266 -13.617 1 92 325 GLN A C 1
ATOM 2527 O O . GLN A 1 325 ? 14.406 -19.438 -13.711 1 92 325 GLN A O 1
ATOM 2532 N N . ILE A 1 326 ? 13.133 -17.719 -14.422 1 94.94 326 ILE A N 1
ATOM 2533 C CA . ILE A 1 326 ? 12.547 -18.438 -15.547 1 94.94 326 ILE A CA 1
ATOM 2534 C C . ILE A 1 326 ? 12.672 -17.594 -16.812 1 94.94 326 ILE A C 1
ATOM 2536 O O . ILE A 1 326 ? 11.984 -16.578 -16.953 1 94.94 326 ILE A O 1
ATOM 2540 N N . PRO A 1 327 ? 13.477 -18.062 -17.75 1 94.81 327 PRO A N 1
ATOM 2541 C CA . PRO A 1 327 ? 13.68 -17.25 -18.953 1 94.81 327 PRO A CA 1
ATOM 2542 C C . PRO A 1 327 ? 12.398 -17.031 -19.75 1 94.81 327 PRO A C 1
ATOM 2544 O O . PRO A 1 327 ? 11.57 -17.953 -19.859 1 94.81 327 PRO A O 1
ATOM 2547 N N . ALA A 1 328 ? 12.305 -15.906 -20.406 1 96.94 328 ALA A N 1
ATOM 2548 C CA . ALA A 1 328 ? 11.094 -15.438 -21.078 1 96.94 328 ALA A CA 1
ATOM 2549 C C . ALA A 1 328 ? 10.711 -16.359 -22.234 1 96.94 328 ALA A C 1
ATOM 2551 O O . ALA A 1 328 ? 9.555 -16.391 -22.656 1 96.94 328 ALA A O 1
ATOM 2552 N N . TYR A 1 329 ? 11.656 -17.141 -22.781 1 97.25 329 TYR A N 1
ATOM 2553 C CA . TYR A 1 329 ? 11.328 -18 -23.906 1 97.25 329 TYR A CA 1
ATOM 2554 C C . TYR A 1 329 ? 10.273 -19.031 -23.5 1 97.25 329 TYR A C 1
ATOM 2556 O O . TYR A 1 329 ? 9.539 -19.547 -24.359 1 97.25 329 TYR A O 1
ATOM 2564 N N . ASN A 1 330 ? 10.141 -19.391 -22.172 1 98.19 330 ASN A N 1
ATOM 2565 C CA . ASN A 1 330 ? 9.078 -20.266 -21.688 1 98.19 330 ASN A CA 1
ATOM 2566 C C . ASN A 1 330 ? 7.699 -19.719 -22.047 1 98.19 330 ASN A C 1
ATOM 2568 O O . ASN A 1 330 ? 6.809 -20.469 -22.438 1 98.19 330 ASN A O 1
ATOM 2572 N N . ALA A 1 331 ? 7.539 -18.422 -21.875 1 98.69 331 ALA A N 1
ATOM 2573 C CA . ALA A 1 331 ? 6.277 -17.766 -22.188 1 98.69 331 ALA A CA 1
ATOM 2574 C C . ALA A 1 331 ? 5.965 -17.875 -23.688 1 98.69 331 ALA A C 1
ATOM 2576 O O . ALA A 1 331 ? 4.828 -18.172 -24.062 1 98.69 331 ALA A O 1
ATOM 2577 N N . GLN A 1 332 ? 6.957 -17.656 -24.5 1 98.62 332 GLN A N 1
ATOM 2578 C CA . GLN A 1 332 ? 6.777 -17.734 -25.953 1 98.62 332 GLN A CA 1
ATOM 2579 C C . GLN A 1 332 ? 6.41 -19.156 -26.375 1 98.62 332 GLN A C 1
ATOM 2581 O O . GLN A 1 332 ? 5.559 -19.344 -27.25 1 98.62 332 GLN A O 1
ATOM 2586 N N . MET A 1 333 ? 7.059 -20.172 -25.781 1 98.69 333 MET A N 1
ATOM 2587 C CA . MET A 1 333 ? 6.754 -21.562 -26.094 1 98.69 333 MET A CA 1
ATOM 2588 C C . MET A 1 333 ? 5.293 -21.875 -25.797 1 98.69 333 MET A C 1
ATOM 2590 O O . MET A 1 333 ? 4.598 -22.453 -26.641 1 98.69 333 MET A O 1
ATOM 2594 N N . SER A 1 334 ? 4.84 -21.5 -24.609 1 98.81 334 SER A N 1
ATOM 2595 C CA . SER A 1 334 ? 3.451 -21.734 -24.234 1 98.81 334 SER A CA 1
ATOM 2596 C C . SER A 1 334 ? 2.492 -21.031 -25.188 1 98.81 334 SER A C 1
ATOM 2598 O O . SER A 1 334 ? 1.482 -21.609 -25.594 1 98.81 334 SER A O 1
ATOM 2600 N N . TYR A 1 335 ? 2.83 -19.766 -25.484 1 98.81 335 TYR A N 1
ATOM 2601 C CA . TYR A 1 335 ? 1.994 -19 -26.406 1 98.81 335 TYR A CA 1
ATOM 2602 C C . TYR A 1 335 ? 1.923 -19.672 -27.766 1 98.81 335 TYR A C 1
ATOM 2604 O O . TYR A 1 335 ? 0.837 -19.859 -28.328 1 98.81 335 TYR A O 1
ATOM 2612 N N . ASP A 1 336 ? 3.076 -20.094 -28.328 1 98.75 336 ASP A N 1
ATOM 2613 C CA . ASP A 1 336 ? 3.166 -20.672 -29.672 1 98.75 336 ASP A CA 1
ATOM 2614 C C . ASP A 1 336 ? 2.422 -22 -29.75 1 98.75 336 ASP A C 1
ATOM 2616 O O . ASP A 1 336 ? 1.823 -22.328 -30.781 1 98.75 336 ASP A O 1
ATOM 2620 N N . GLN A 1 337 ? 2.395 -22.75 -28.688 1 98.69 337 GLN A N 1
ATOM 2621 C CA . GLN A 1 337 ? 1.848 -24.109 -28.719 1 98.69 337 GLN A CA 1
ATOM 2622 C C . GLN A 1 337 ? 0.359 -24.109 -28.375 1 98.69 337 GLN A C 1
ATOM 2624 O O . GLN A 1 337 ? -0.337 -25.094 -28.609 1 98.69 337 GLN A O 1
ATOM 2629 N N . ALA A 1 338 ? -0.093 -22.984 -27.812 1 98.5 338 ALA A N 1
ATOM 2630 C CA . ALA A 1 338 ? -1.502 -22.906 -27.438 1 98.5 338 ALA A CA 1
ATOM 2631 C C . ALA A 1 338 ? -2.383 -22.641 -28.656 1 98.5 338 ALA A C 1
ATOM 2633 O O . ALA A 1 338 ? -3.217 -21.734 -28.641 1 98.5 338 ALA A O 1
ATOM 2634 N N . VAL A 1 339 ? -2.346 -23.438 -29.656 1 98.31 339 VAL A N 1
ATOM 2635 C CA . VAL A 1 339 ? -2.902 -23.188 -30.984 1 98.31 339 VAL A CA 1
ATOM 2636 C C . VAL A 1 339 ? -4.418 -23.375 -30.953 1 98.31 339 VAL A C 1
ATOM 2638 O O . VAL A 1 339 ? -5.133 -22.859 -31.812 1 98.31 339 VAL A O 1
ATOM 2641 N N . ASN A 1 340 ? -4.914 -24.125 -29.969 1 98.38 340 ASN A N 1
ATOM 2642 C CA . ASN A 1 340 ? -6.344 -24.422 -29.938 1 98.38 340 ASN A CA 1
ATOM 2643 C C . ASN A 1 340 ? -7.086 -23.469 -29 1 98.38 340 ASN A C 1
ATOM 2645 O O . ASN A 1 340 ? -8.312 -23.531 -28.906 1 98.38 340 ASN A O 1
ATOM 2649 N N . SER A 1 341 ? -6.402 -22.609 -28.25 1 98.25 341 SER A N 1
ATOM 2650 C CA . SER A 1 341 ? -7.051 -21.578 -27.453 1 98.25 341 SER A CA 1
ATOM 2651 C C . SER A 1 341 ? -7.777 -20.578 -28.344 1 98.25 341 SER A C 1
ATOM 2653 O O . SER A 1 341 ? -7.203 -20.062 -29.312 1 98.25 341 SER A O 1
ATOM 2655 N N . PRO A 1 342 ? -9.031 -20.266 -28.062 1 97.62 342 PRO A N 1
ATOM 2656 C CA . PRO A 1 342 ? -9.758 -19.297 -28.891 1 97.62 342 PRO A CA 1
ATOM 2657 C C . PRO A 1 342 ? -9.273 -17.875 -28.703 1 97.62 342 PRO A C 1
ATOM 2659 O O . PRO A 1 342 ? -9.586 -17 -29.516 1 97.62 342 PRO A O 1
ATOM 2662 N N . LYS A 1 343 ? -8.586 -17.609 -27.641 1 97.38 343 LYS A N 1
ATOM 2663 C CA . LYS A 1 343 ? -8.039 -16.312 -27.281 1 97.38 343 LYS A CA 1
ATOM 2664 C C . LYS A 1 343 ? -6.742 -16.453 -26.484 1 97.38 343 LYS A C 1
ATOM 2666 O O . LYS A 1 343 ? -6.746 -16.375 -25.266 1 97.38 343 LYS A O 1
ATOM 2671 N N . ARG A 1 344 ? -5.664 -16.625 -27.172 1 97.88 344 ARG A N 1
ATOM 2672 C CA . ARG A 1 344 ? -4.371 -16.641 -26.5 1 97.88 344 ARG A CA 1
ATOM 2673 C C . ARG A 1 344 ? -3.734 -15.258 -26.5 1 97.88 344 ARG A C 1
ATOM 2675 O O . ARG A 1 344 ? -3.752 -14.562 -27.516 1 97.88 344 ARG A O 1
ATOM 2682 N N . THR A 1 345 ? -3.312 -14.82 -25.391 1 98.56 345 THR A N 1
ATOM 2683 C CA . THR A 1 345 ? -2.715 -13.508 -25.203 1 98.56 345 THR A CA 1
ATOM 2684 C C . THR A 1 345 ? -1.348 -13.625 -24.531 1 98.56 345 THR A C 1
ATOM 2686 O O . THR A 1 345 ? -1.185 -14.375 -23.562 1 98.56 345 THR A O 1
ATOM 2689 N N . LEU A 1 346 ? -0.358 -12.992 -25.094 1 98.81 346 LEU A N 1
ATOM 2690 C CA . LEU A 1 346 ? 0.976 -12.898 -24.516 1 98.81 346 LEU A CA 1
ATOM 2691 C C . LEU A 1 346 ? 1.325 -11.453 -24.188 1 98.81 346 LEU A C 1
ATOM 2693 O O . LEU A 1 346 ? 1.273 -10.586 -25.047 1 98.81 346 LEU A O 1
ATOM 2697 N N . ARG A 1 347 ? 1.603 -11.211 -22.953 1 98.62 347 ARG A N 1
ATOM 2698 C CA . ARG A 1 347 ? 2.072 -9.898 -22.531 1 98.62 347 ARG A CA 1
ATOM 2699 C C . ARG A 1 347 ? 3.416 -10 -21.812 1 98.62 347 ARG A C 1
ATOM 2701 O O . ARG A 1 347 ? 3.488 -10.469 -20.672 1 98.62 347 ARG A O 1
ATOM 2708 N N . ILE A 1 348 ? 4.453 -9.516 -22.453 1 98.62 348 ILE A N 1
ATOM 2709 C CA . ILE A 1 348 ? 5.781 -9.43 -21.859 1 98.62 348 ILE A CA 1
ATOM 2710 C C . ILE A 1 348 ? 5.984 -8.039 -21.25 1 98.62 348 ILE A C 1
ATOM 2712 O O . ILE A 1 348 ? 5.863 -7.031 -21.938 1 98.62 348 ILE A O 1
ATOM 2716 N N . PHE A 1 349 ? 6.234 -7.984 -20 1 98.5 349 PHE A N 1
ATOM 2717 C CA . PHE A 1 349 ? 6.555 -6.734 -19.328 1 98.5 349 PHE A CA 1
ATOM 2718 C C . PHE A 1 349 ? 8.023 -6.383 -19.5 1 98.5 349 PHE A C 1
ATOM 2720 O O . PHE A 1 349 ? 8.898 -7.223 -19.281 1 98.5 349 PHE A O 1
ATOM 2727 N N . THR A 1 350 ? 8.234 -5.148 -19.891 1 98.06 350 THR A N 1
ATOM 2728 C CA . THR A 1 350 ? 9.562 -4.68 -20.266 1 98.06 350 THR A CA 1
ATOM 2729 C C . THR A 1 350 ? 10.047 -3.604 -19.297 1 98.06 350 THR A C 1
ATOM 2731 O O . THR A 1 350 ? 9.344 -3.258 -18.344 1 98.06 350 THR A O 1
ATOM 2734 N N . ARG A 1 351 ? 11.195 -3.125 -19.578 1 96.69 351 ARG A N 1
ATOM 2735 C CA . ARG A 1 351 ? 11.766 -2.062 -18.766 1 96.69 351 ARG A CA 1
ATOM 2736 C C . ARG A 1 351 ? 10.836 -0.859 -18.688 1 96.69 351 ARG A C 1
ATOM 2738 O O . ARG A 1 351 ? 10.773 -0.173 -17.672 1 96.69 351 ARG A O 1
ATOM 2745 N N . ALA A 1 352 ? 10.102 -0.613 -19.734 1 97.5 352 ALA A N 1
ATOM 2746 C CA . ALA A 1 352 ? 9.172 0.513 -19.781 1 97.5 352 ALA A CA 1
ATOM 2747 C C . ALA A 1 352 ? 8.031 0.325 -18.781 1 97.5 352 ALA A C 1
ATOM 2749 O O . ALA A 1 352 ? 7.391 1.296 -18.375 1 97.5 352 ALA A O 1
ATOM 2750 N N . ASP A 1 353 ? 7.781 -0.907 -18.344 1 97.88 353 ASP A N 1
ATOM 2751 C CA . ASP A 1 353 ? 6.719 -1.211 -17.375 1 97.88 353 ASP A CA 1
ATOM 2752 C C . ASP A 1 353 ? 7.246 -1.177 -15.945 1 97.88 353 ASP A C 1
ATOM 2754 O O . ASP A 1 353 ? 6.473 -1.289 -14.992 1 97.88 353 ASP A O 1
ATOM 2758 N N . PHE A 1 354 ? 8.508 -1.088 -15.781 1 97.19 354 PHE A N 1
ATOM 2759 C CA . PHE A 1 354 ? 9.219 -1.052 -14.508 1 97.19 354 PHE A CA 1
ATOM 2760 C C . PHE A 1 354 ? 9.031 -2.359 -13.742 1 97.19 354 PHE A C 1
ATOM 2762 O O . PHE A 1 354 ? 9.148 -2.393 -12.516 1 97.19 354 PHE A O 1
ATOM 2769 N N . GLU A 1 355 ? 8.656 -3.391 -14.414 1 97.19 355 GLU A N 1
ATOM 2770 C CA . GLU A 1 355 ? 8.398 -4.695 -13.812 1 97.19 355 GLU A CA 1
ATOM 2771 C C . GLU A 1 355 ? 8.859 -5.824 -14.727 1 97.19 355 GLU A C 1
ATOM 2773 O O . GLU A 1 355 ? 8.07 -6.363 -15.508 1 97.19 355 GLU A O 1
ATOM 2778 N N . VAL A 1 356 ? 10.102 -6.227 -14.531 1 97.38 356 VAL A N 1
ATOM 2779 C CA . VAL A 1 356 ? 10.719 -7.125 -15.5 1 97.38 356 VAL A CA 1
ATOM 2780 C C . VAL A 1 356 ? 11.133 -8.422 -14.812 1 97.38 356 VAL A C 1
ATOM 2782 O O . VAL A 1 356 ? 11.43 -9.414 -15.484 1 97.38 356 VAL A O 1
ATOM 2785 N N . GLU A 1 357 ? 11.102 -8.453 -13.484 1 96.19 357 GLU A N 1
ATOM 2786 C CA . GLU A 1 357 ? 11.625 -9.602 -12.742 1 96.19 357 GLU A CA 1
ATOM 2787 C C . GLU A 1 357 ? 10.562 -10.672 -12.555 1 96.19 357 GLU A C 1
ATOM 2789 O O . GLU A 1 357 ? 9.414 -10.492 -12.953 1 96.19 357 GLU A O 1
ATOM 2794 N N . HIS A 1 358 ? 10.953 -11.766 -12 1 95.5 358 HIS A N 1
ATOM 2795 C CA . HIS A 1 358 ? 10.117 -12.938 -11.766 1 95.5 358 HIS A CA 1
ATOM 2796 C C . HIS A 1 358 ? 8.82 -12.555 -11.047 1 95.5 358 HIS A C 1
ATOM 2798 O O . HIS A 1 358 ? 8.859 -12.055 -9.914 1 95.5 358 HIS A O 1
ATOM 2804 N N . CYS A 1 359 ? 7.68 -12.75 -11.734 1 96.38 359 CYS A N 1
ATOM 2805 C CA . CYS A 1 359 ? 6.336 -12.523 -11.219 1 96.38 359 CYS A CA 1
ATOM 2806 C C . CYS A 1 359 ? 6.188 -11.102 -10.688 1 96.38 359 CYS A C 1
ATOM 2808 O O . CYS A 1 359 ? 5.453 -10.867 -9.727 1 96.38 359 CYS A O 1
ATOM 2810 N N . GLY A 1 360 ? 7.004 -10.195 -11.227 1 96.56 360 GLY A N 1
ATOM 2811 C CA . GLY A 1 360 ? 6.852 -8.781 -10.906 1 96.56 360 GLY A CA 1
ATOM 2812 C C . GLY A 1 360 ? 7.406 -8.414 -9.539 1 96.56 360 GLY A C 1
ATOM 2813 O O . GLY A 1 360 ? 7.035 -7.391 -8.969 1 96.56 360 GLY A O 1
ATOM 2814 N N . ALA A 1 361 ? 8.281 -9.172 -9.023 1 95.69 361 ALA A N 1
ATOM 2815 C CA . ALA A 1 361 ? 8.781 -8.992 -7.66 1 95.69 361 ALA A CA 1
ATOM 2816 C C . ALA A 1 361 ? 9.477 -7.645 -7.5 1 95.69 361 ALA A C 1
ATOM 2818 O O . ALA A 1 361 ? 9.617 -7.141 -6.383 1 95.69 361 ALA A O 1
ATOM 2819 N N . ASP A 1 362 ? 9.859 -7.004 -8.625 1 96.88 362 ASP A N 1
ATOM 2820 C CA . ASP A 1 362 ? 10.641 -5.773 -8.57 1 96.88 362 ASP A CA 1
ATOM 2821 C C . ASP A 1 362 ? 9.734 -4.547 -8.508 1 96.88 362 ASP A C 1
ATOM 2823 O O . ASP A 1 362 ? 10.203 -3.43 -8.281 1 96.88 362 ASP A O 1
ATOM 2827 N N . ASN A 1 363 ? 8.422 -4.719 -8.688 1 96.5 363 ASN A N 1
ATOM 2828 C CA . ASN A 1 363 ? 7.527 -3.564 -8.688 1 96.5 363 ASN A CA 1
ATOM 2829 C C . ASN A 1 363 ? 6.18 -3.896 -8.055 1 96.5 363 ASN A C 1
ATOM 2831 O O . ASN A 1 363 ? 5.641 -3.104 -7.281 1 96.5 363 ASN A O 1
ATOM 2835 N N . GLY A 1 364 ? 5.566 -4.977 -8.508 1 94.56 364 GLY A N 1
ATOM 2836 C CA . GLY A 1 364 ? 4.555 -5.621 -7.684 1 94.56 364 GLY A CA 1
ATOM 2837 C C . GLY A 1 364 ? 3.143 -5.391 -8.188 1 94.56 364 GLY A C 1
ATOM 2838 O O . GLY A 1 364 ? 2.232 -6.16 -7.871 1 94.56 364 GLY A O 1
ATOM 2839 N N . THR A 1 365 ? 2.836 -4.434 -9.047 1 97.31 365 THR A N 1
ATOM 2840 C CA . THR A 1 365 ? 1.429 -4.145 -9.297 1 97.31 365 THR A CA 1
ATOM 2841 C C . THR A 1 365 ? 1.102 -4.316 -10.781 1 97.31 365 THR A C 1
ATOM 2843 O O . THR A 1 365 ? -0.062 -4.492 -11.148 1 97.31 365 THR A O 1
ATOM 2846 N N . GLY A 1 366 ? 2.084 -4.285 -11.688 1 97.62 366 GLY A N 1
ATOM 2847 C CA . GLY A 1 366 ? 1.838 -4.285 -13.125 1 97.62 366 GLY A CA 1
ATOM 2848 C C . GLY A 1 366 ? 1.186 -5.562 -13.617 1 97.62 366 GLY A C 1
ATOM 2849 O O . GLY A 1 366 ? 0.042 -5.547 -14.07 1 97.62 366 GLY A O 1
ATOM 2850 N N . MET A 1 367 ? 1.83 -6.66 -13.422 1 98.38 367 MET A N 1
ATOM 2851 C CA . MET A 1 367 ? 1.324 -7.949 -13.891 1 98.38 367 MET A CA 1
ATOM 2852 C C . MET A 1 367 ? 0.037 -8.32 -13.164 1 98.38 367 MET A C 1
ATOM 2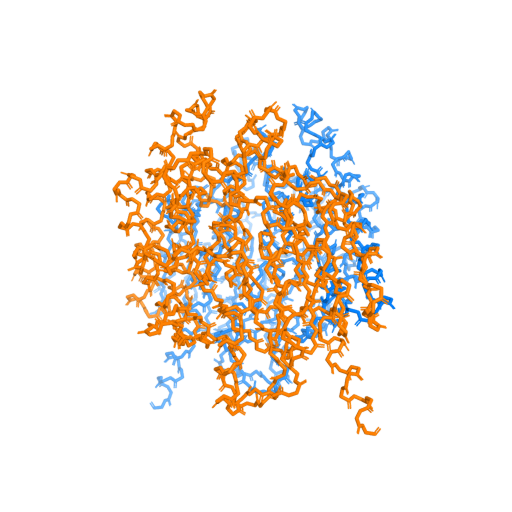854 O O . MET A 1 367 ? -0.933 -8.75 -13.789 1 98.38 367 MET A O 1
ATOM 2858 N N . ARG A 1 368 ? 0.017 -8.102 -11.844 1 98.56 368 ARG A N 1
ATOM 2859 C CA . ARG A 1 368 ? -1.136 -8.453 -11.016 1 98.56 368 ARG A CA 1
ATOM 2860 C C . ARG A 1 368 ? -2.402 -7.777 -11.531 1 98.56 368 ARG A C 1
ATOM 2862 O O . ARG A 1 368 ? -3.412 -8.445 -11.773 1 98.56 368 ARG A O 1
ATOM 2869 N N . ASP A 1 369 ? -2.32 -6.492 -11.742 1 98.75 369 ASP A N 1
ATOM 2870 C CA . ASP A 1 369 ? -3.494 -5.715 -12.133 1 98.75 369 ASP A CA 1
ATOM 2871 C C . ASP A 1 369 ? -3.914 -6.035 -13.562 1 98.75 369 ASP A C 1
ATOM 2873 O O . ASP A 1 369 ? -5.109 -6.098 -13.867 1 98.75 369 ASP A O 1
ATOM 2877 N N . TYR A 1 370 ? -2.932 -6.215 -14.422 1 98.75 370 TYR A N 1
ATOM 2878 C CA . TYR A 1 370 ? -3.221 -6.562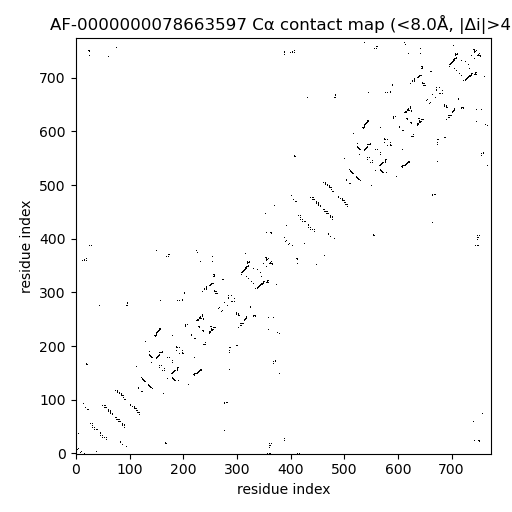 -15.812 1 98.75 370 TYR A CA 1
ATOM 2879 C C . TYR A 1 370 ? -3.975 -7.887 -15.898 1 98.75 370 TYR A C 1
ATOM 2881 O O . TYR A 1 370 ? -4.961 -8 -16.625 1 98.75 370 TYR A O 1
ATOM 2889 N N . ILE A 1 371 ? -3.535 -8.859 -15.18 1 98.88 371 ILE A N 1
ATOM 2890 C CA . ILE A 1 371 ? -4.148 -10.18 -15.18 1 98.88 371 ILE A CA 1
ATOM 2891 C C . ILE A 1 371 ? -5.574 -10.094 -14.648 1 98.88 371 ILE A C 1
ATOM 2893 O O . ILE A 1 371 ? -6.496 -10.672 -15.227 1 98.88 371 ILE A O 1
ATOM 2897 N N . ALA A 1 372 ? -5.754 -9.352 -13.586 1 98.88 372 ALA A N 1
ATOM 2898 C CA . ALA A 1 372 ? -7.094 -9.188 -13.023 1 98.88 372 ALA A CA 1
ATOM 2899 C C . ALA A 1 372 ? -8.039 -8.539 -14.031 1 98.88 372 ALA A C 1
ATOM 2901 O O . ALA A 1 372 ? -9.172 -8.984 -14.211 1 98.88 372 ALA A O 1
ATOM 2902 N N . ASP A 1 373 ? -7.57 -7.5 -14.703 1 98.88 373 ASP A N 1
ATOM 2903 C CA . ASP A 1 373 ? -8.375 -6.816 -15.711 1 98.88 373 ASP A CA 1
ATOM 2904 C C . ASP A 1 373 ? -8.719 -7.754 -16.875 1 98.88 373 ASP A C 1
ATOM 2906 O O . ASP A 1 373 ? -9.867 -7.793 -17.328 1 98.88 373 ASP A O 1
ATOM 2910 N N . TRP A 1 374 ? -7.727 -8.477 -17.344 1 98.88 374 TRP A N 1
ATOM 2911 C CA . TRP A 1 374 ? -7.938 -9.383 -18.453 1 98.88 374 TRP A CA 1
ATOM 2912 C C . TRP A 1 374 ? -8.969 -10.453 -18.109 1 98.88 374 TRP A C 1
ATOM 2914 O O . TRP A 1 374 ? -9.859 -10.75 -18.906 1 98.88 374 TRP A O 1
ATOM 2924 N N . CYS A 1 375 ? -8.836 -11.055 -16.922 1 98.88 375 CYS A N 1
ATOM 2925 C CA . CYS A 1 375 ? -9.773 -12.094 -16.5 1 98.88 375 CYS A CA 1
ATOM 2926 C C . CYS A 1 375 ? -11.188 -11.547 -16.391 1 98.88 375 CYS A C 1
ATOM 2928 O O . CYS A 1 375 ? -12.133 -12.156 -16.891 1 98.88 375 CYS A O 1
ATOM 2930 N N . ALA A 1 376 ? -11.312 -10.367 -15.781 1 98.75 376 ALA A N 1
ATOM 2931 C CA . ALA A 1 376 ? -12.633 -9.766 -15.625 1 98.75 376 ALA A CA 1
ATOM 2932 C C . ALA A 1 376 ? -13.266 -9.469 -16.984 1 98.75 376 ALA A C 1
ATOM 2934 O O . ALA A 1 376 ? -14.445 -9.75 -17.203 1 98.75 376 ALA A O 1
ATOM 2935 N N . GLN A 1 377 ? -12.469 -8.875 -17.859 1 98.31 377 GLN A N 1
ATOM 2936 C CA . GLN A 1 377 ? -12.961 -8.562 -19.188 1 98.31 377 GLN A CA 1
ATOM 2937 C C . GLN A 1 377 ? -13.359 -9.836 -19.938 1 98.31 377 GLN A C 1
ATOM 2939 O O . GLN A 1 377 ? -14.375 -9.859 -20.625 1 98.31 377 GLN A O 1
ATOM 2944 N N . THR A 1 378 ? -12.562 -10.898 -19.828 1 98.5 378 THR A N 1
ATOM 2945 C CA . THR A 1 378 ? -12.82 -12.156 -20.516 1 98.5 378 THR A CA 1
ATOM 2946 C C . THR A 1 378 ? -14.094 -12.805 -19.984 1 98.5 378 THR A C 1
ATOM 2948 O O . THR A 1 378 ? -14.914 -13.312 -20.75 1 98.5 378 THR A O 1
ATOM 2951 N N . PHE A 1 379 ? -14.305 -12.781 -18.672 1 98.38 379 PHE A N 1
ATOM 2952 C CA . PHE A 1 379 ? -15.555 -13.281 -18.094 1 98.38 379 PHE A CA 1
ATOM 2953 C C . PHE A 1 379 ? -16.75 -12.477 -18.609 1 98.38 379 PHE A C 1
ATOM 2955 O O . PHE A 1 379 ? -17.797 -13.047 -18.922 1 98.38 379 PHE A O 1
ATOM 2962 N N . ALA A 1 380 ? -16.578 -11.172 -18.719 1 97 380 ALA A N 1
ATOM 2963 C CA . ALA A 1 380 ? -17.672 -10.32 -19.203 1 97 380 ALA A CA 1
ATOM 2964 C C . ALA A 1 380 ? -18.016 -10.656 -20.656 1 97 380 ALA A C 1
ATOM 2966 O O . ALA A 1 380 ? -19.188 -10.648 -21.031 1 97 380 ALA A O 1
ATOM 2967 N N . GLU A 1 381 ? -16.969 -10.883 -21.438 1 95.94 381 GLU A N 1
ATOM 2968 C CA . GLU A 1 381 ? -17.188 -11.258 -22.828 1 95.94 381 GLU A CA 1
ATOM 2969 C C . GLU A 1 381 ? -17.953 -12.57 -22.938 1 95.94 381 GLU A C 1
ATOM 2971 O O . GLU A 1 381 ? -18.781 -12.734 -23.844 1 95.94 381 GLU A O 1
ATOM 2976 N N . MET A 1 382 ? -17.688 -13.469 -22.047 1 91.38 382 MET A N 1
ATOM 2977 C CA . MET A 1 382 ? -18.359 -14.758 -22.031 1 91.38 382 MET A CA 1
ATOM 2978 C C . MET A 1 382 ? -19.844 -14.586 -21.688 1 91.38 382 MET A C 1
ATOM 2980 O O . MET A 1 382 ? -20.703 -15.273 -22.234 1 91.38 382 MET A O 1
ATOM 2984 N N . ALA A 1 383 ? -20.156 -13.664 -20.781 1 87.56 383 ALA A N 1
ATOM 2985 C CA . ALA A 1 383 ? -21.531 -13.406 -20.375 1 87.56 383 ALA A CA 1
ATOM 2986 C C . ALA A 1 383 ? -22.312 -12.695 -21.469 1 87.56 383 ALA A C 1
ATOM 2988 O O . ALA A 1 383 ? -23.516 -12.914 -21.625 1 87.56 383 ALA A O 1
ATOM 2989 N N . GLY A 1 384 ? -21.672 -11.758 -22.094 1 79.31 384 GLY A N 1
ATOM 2990 C CA . GLY A 1 384 ? -22.328 -11.047 -23.188 1 79.31 384 GLY A CA 1
ATOM 2991 C C . GLY A 1 384 ? -22.609 -11.938 -24.391 1 79.31 384 GLY A C 1
ATOM 2992 O O . GLY A 1 384 ? -23.578 -11.727 -25.109 1 79.31 384 GLY A O 1
ATOM 2993 N N . ASN A 1 385 ? -21.734 -12.875 -24.594 1 69 385 ASN A N 1
ATOM 2994 C CA . ASN A 1 385 ? -21.891 -13.797 -25.719 1 69 385 ASN A CA 1
ATOM 2995 C C . ASN A 1 385 ? -23 -14.812 -25.438 1 69 385 ASN A C 1
ATOM 2997 O O . ASN A 1 385 ? -23.438 -15.523 -26.344 1 69 385 ASN A O 1
ATOM 3001 N N . LYS A 1 386 ? -23.516 -15.031 -24.219 1 58.22 386 LYS A N 1
ATOM 3002 C CA . LYS A 1 386 ? -24.625 -15.93 -23.891 1 58.22 386 LYS A CA 1
ATOM 3003 C C . LYS A 1 386 ? -25.969 -15.234 -24.047 1 58.22 386 LYS A C 1
ATOM 3005 O O . LYS A 1 386 ? -27.016 -15.883 -24 1 58.22 386 LYS A O 1
ATOM 3010 N N . GLY A 1 387 ? -26.109 -13.977 -24.172 1 40.25 387 GLY A N 1
ATOM 3011 C CA . GLY A 1 387 ? -27.375 -13.336 -24.484 1 40.25 387 GLY A CA 1
ATOM 3012 C C . GLY A 1 387 ? -27.578 -13.141 -25.984 1 40.25 387 GLY A C 1
ATOM 3013 O O . GLY A 1 387 ? -26.609 -13.133 -26.75 1 40.25 387 GLY A O 1
ATOM 3014 N N . MET B 1 1 ? 14.359 5.508 8.57 1 88.06 1 MET B N 1
ATOM 3015 C CA . MET B 1 1 ? 13.875 5.965 7.27 1 88.06 1 MET B CA 1
ATOM 3016 C C . MET B 1 1 ? 14.68 5.332 6.141 1 88.06 1 MET B C 1
ATOM 3018 O O . MET B 1 1 ? 15.891 5.148 6.262 1 88.06 1 MET B O 1
ATOM 3022 N N . PHE B 1 2 ? 13.922 4.906 5.035 1 88.56 2 PHE B N 1
ATOM 3023 C CA . PHE B 1 2 ? 14.586 4.449 3.82 1 88.56 2 PHE B CA 1
ATOM 3024 C C . PHE B 1 2 ? 15.438 5.559 3.217 1 88.56 2 PHE B C 1
ATOM 3026 O O . PHE B 1 2 ? 14.93 6.652 2.939 1 88.56 2 PHE B O 1
ATOM 3033 N N . GLU B 1 3 ? 16.734 5.355 3.084 1 92.06 3 GLU B N 1
ATOM 3034 C CA . GLU B 1 3 ? 17.641 6.406 2.668 1 92.06 3 GLU B CA 1
ATOM 3035 C C . GLU B 1 3 ? 18.453 5.984 1.441 1 92.06 3 GLU B C 1
ATOM 3037 O O . GLU B 1 3 ? 19.641 5.695 1.544 1 92.06 3 GLU B O 1
ATOM 3042 N N . PRO B 1 4 ? 17.875 6.043 0.299 1 91.44 4 PRO B N 1
ATOM 3043 C CA . PRO B 1 4 ? 18.625 5.746 -0.928 1 91.44 4 PRO B CA 1
ATOM 3044 C C . PRO B 1 4 ? 19.734 6.758 -1.207 1 91.44 4 PRO B C 1
ATOM 3046 O O . PRO B 1 4 ? 20.609 6.504 -2.033 1 91.44 4 PRO B O 1
ATOM 3049 N N . PHE B 1 5 ? 19.625 7.922 -0.562 1 91.88 5 PHE B N 1
ATOM 3050 C CA . PHE B 1 5 ? 20.625 8.969 -0.696 1 91.88 5 PHE B CA 1
ATOM 3051 C C . PHE B 1 5 ? 21.266 9.281 0.652 1 91.88 5 PHE B C 1
ATOM 3053 O O . PHE B 1 5 ? 21 10.32 1.25 1 91.88 5 PHE B O 1
ATOM 3060 N N . PRO B 1 6 ? 22.219 8.469 1.029 1 88.88 6 PRO B N 1
ATOM 3061 C CA . PRO B 1 6 ? 22.828 8.711 2.336 1 88.88 6 PRO B CA 1
ATOM 3062 C C . PRO B 1 6 ? 23.312 10.156 2.498 1 88.88 6 PRO B C 1
ATOM 3064 O O . PRO B 1 6 ? 24 10.68 1.617 1 88.88 6 PRO B O 1
ATOM 3067 N N . GLY B 1 7 ? 22.906 10.734 3.598 1 86.12 7 GLY B N 1
ATOM 3068 C CA . GLY B 1 7 ? 23.344 12.078 3.934 1 86.12 7 GLY B CA 1
ATOM 3069 C C . GLY B 1 7 ? 22.469 13.164 3.338 1 86.12 7 GLY B C 1
ATOM 3070 O O . GLY B 1 7 ? 22.672 14.344 3.604 1 86.12 7 GLY B O 1
ATOM 3071 N N . ASN B 1 8 ? 21.531 12.797 2.582 1 89.25 8 ASN B N 1
ATOM 3072 C CA . ASN B 1 8 ? 20.641 13.766 1.94 1 89.25 8 ASN B CA 1
ATOM 3073 C C . ASN B 1 8 ? 19.203 13.625 2.434 1 89.25 8 ASN B C 1
ATOM 3075 O O . ASN B 1 8 ? 18.375 13.047 1.748 1 89.25 8 ASN B O 1
ATOM 3079 N N . TYR B 1 9 ? 18.875 14.289 3.504 1 89.12 9 TYR B N 1
ATOM 3080 C CA . TYR B 1 9 ? 17.594 14.148 4.211 1 89.12 9 TYR B CA 1
ATOM 3081 C C . TYR B 1 9 ? 16.438 14.531 3.314 1 89.12 9 TYR B C 1
ATOM 3083 O O . TYR B 1 9 ? 15.445 13.797 3.219 1 89.12 9 TYR B O 1
ATOM 3091 N N . VAL B 1 10 ? 16.516 15.562 2.641 1 89.25 10 VAL B N 1
ATOM 3092 C CA . VAL B 1 10 ? 15.406 16.125 1.89 1 89.25 10 VAL B CA 1
ATOM 3093 C C . VAL B 1 10 ? 15.047 15.203 0.726 1 89.25 10 VAL B C 1
ATOM 3095 O O . VAL B 1 10 ? 13.867 14.977 0.444 1 89.25 10 VAL B O 1
ATOM 3098 N N . TRP B 1 11 ? 16.062 14.672 0.023 1 91.75 11 TRP B N 1
ATOM 3099 C CA . TRP B 1 11 ? 15.797 13.75 -1.079 1 91.75 11 TRP B CA 1
ATOM 3100 C C . TRP B 1 11 ? 15.188 12.453 -0.568 1 91.75 11 TRP B C 1
ATOM 3102 O O . TRP B 1 11 ? 14.258 11.914 -1.169 1 91.75 11 TRP B O 1
ATOM 3112 N N . ASN B 1 12 ? 15.766 12 0.571 1 93.25 12 ASN B N 1
ATOM 3113 C CA . ASN B 1 12 ? 15.219 10.789 1.18 1 93.25 12 ASN B CA 1
ATOM 3114 C C . ASN B 1 12 ? 13.773 10.977 1.607 1 93.25 12 ASN B C 1
ATOM 3116 O O . ASN B 1 12 ? 12.945 10.086 1.422 1 93.25 12 ASN B O 1
ATOM 3120 N N . LEU B 1 13 ? 13.484 12.133 2.184 1 93.62 13 LEU B N 1
ATOM 3121 C CA . LEU B 1 13 ? 12.117 12.445 2.578 1 93.62 13 LEU B CA 1
ATOM 3122 C C . LEU B 1 13 ? 11.18 12.383 1.379 1 93.62 13 LEU B C 1
ATOM 3124 O O . LEU B 1 13 ? 10.078 11.836 1.476 1 93.62 13 LEU B O 1
ATOM 3128 N N . GLY B 1 14 ? 11.648 12.961 0.262 1 94.12 14 GLY B N 1
ATOM 3129 C CA . GLY B 1 14 ? 10.844 12.93 -0.947 1 94.12 14 GLY B CA 1
ATOM 3130 C C . GLY B 1 14 ? 10.492 11.523 -1.398 1 94.12 14 GLY B C 1
ATOM 3131 O O . GLY B 1 14 ? 9.352 11.242 -1.754 1 94.12 14 GLY B O 1
ATOM 3132 N N . ILE B 1 15 ? 11.477 10.609 -1.337 1 95.56 15 ILE B N 1
ATOM 3133 C CA . ILE B 1 15 ? 11.273 9.227 -1.763 1 95.56 15 ILE B CA 1
ATOM 3134 C C . ILE B 1 15 ? 10.336 8.516 -0.788 1 95.56 15 ILE B C 1
ATOM 3136 O O . ILE B 1 15 ? 9.422 7.801 -1.206 1 95.56 15 ILE B O 1
ATOM 3140 N N . ASN B 1 16 ? 10.523 8.734 0.499 1 96.94 16 ASN B N 1
ATOM 3141 C CA . ASN B 1 16 ? 9.68 8.102 1.508 1 96.94 16 ASN B CA 1
ATOM 3142 C C . ASN B 1 16 ? 8.227 8.578 1.407 1 96.94 16 ASN B C 1
ATOM 3144 O O . ASN B 1 16 ? 7.301 7.777 1.496 1 96.94 16 ASN B O 1
ATOM 3148 N N . LEU B 1 17 ? 8.039 9.852 1.2 1 96.69 17 LEU B N 1
ATOM 3149 C CA . LEU B 1 17 ? 6.688 10.383 1.057 1 96.69 17 LEU B CA 1
ATOM 3150 C C . LEU B 1 17 ? 6.012 9.82 -0.188 1 96.69 17 LEU B C 1
ATOM 3152 O O . LEU B 1 17 ? 4.801 9.57 -0.182 1 96.69 17 LEU B O 1
ATOM 3156 N N . ALA B 1 18 ? 6.797 9.648 -1.275 1 97.62 18 ALA B N 1
ATOM 3157 C CA . ALA B 1 18 ? 6.238 9.062 -2.49 1 97.62 18 ALA B CA 1
ATOM 3158 C C . ALA B 1 18 ? 5.793 7.621 -2.248 1 97.62 18 ALA B C 1
ATOM 3160 O O . ALA B 1 18 ? 4.754 7.191 -2.754 1 97.62 18 ALA B O 1
ATOM 3161 N N . LEU B 1 19 ? 6.555 6.867 -1.454 1 97.38 19 LEU B N 1
ATOM 3162 C CA . LEU B 1 19 ? 6.168 5.512 -1.081 1 97.38 19 LEU B CA 1
ATOM 3163 C C . LEU B 1 19 ? 4.863 5.516 -0.289 1 97.38 19 LEU B C 1
ATOM 3165 O O . LEU B 1 19 ? 3.953 4.738 -0.581 1 97.38 19 LEU B O 1
ATOM 3169 N N . ILE B 1 20 ? 4.742 6.43 0.587 1 97.25 20 ILE B N 1
ATOM 3170 C CA . ILE B 1 20 ? 3.584 6.523 1.468 1 97.25 20 ILE B CA 1
ATOM 3171 C C . ILE B 1 20 ? 2.355 6.941 0.663 1 97.25 20 ILE B C 1
ATOM 3173 O O . ILE B 1 20 ? 1.243 6.48 0.927 1 97.25 20 ILE B O 1
ATOM 3177 N N . ALA B 1 21 ? 2.594 7.688 -0.377 1 97.38 21 ALA B N 1
ATOM 3178 C CA . ALA B 1 21 ? 1.492 8.188 -1.194 1 97.38 21 ALA B CA 1
ATOM 3179 C C . ALA B 1 21 ? 1.119 7.191 -2.285 1 97.38 21 ALA B C 1
ATOM 3181 O O . ALA B 1 21 ? 0.366 7.52 -3.205 1 97.38 21 ALA B O 1
ATOM 3182 N N . GLY B 1 22 ? 1.695 6.012 -2.229 1 96.56 22 GLY B N 1
ATOM 3183 C CA . GLY B 1 22 ? 1.229 4.957 -3.113 1 96.56 22 GLY B CA 1
ATOM 3184 C C . GLY B 1 22 ? 2.217 4.625 -4.215 1 96.56 22 GLY B C 1
ATOM 3185 O O . GLY B 1 22 ? 1.928 3.801 -5.086 1 96.56 22 GLY B O 1
ATOM 3186 N N . GLY B 1 23 ? 3.402 5.246 -4.219 1 97.94 23 GLY B N 1
ATOM 3187 C CA . GLY B 1 23 ? 4.406 4.91 -5.219 1 97.94 23 GLY B CA 1
ATOM 3188 C C . GLY B 1 23 ? 4.898 3.479 -5.113 1 97.94 23 GLY B C 1
ATOM 3189 O O . GLY B 1 23 ? 4.98 2.926 -4.012 1 97.94 23 GLY B O 1
ATOM 3190 N N . ASN B 1 24 ? 5.23 2.869 -6.242 1 97.94 24 ASN B N 1
ATOM 3191 C CA . ASN B 1 24 ? 5.82 1.535 -6.254 1 97.94 24 ASN B CA 1
ATOM 3192 C C . ASN B 1 24 ? 7.332 1.588 -6.027 1 97.94 24 ASN B C 1
ATOM 3194 O O . ASN B 1 24 ? 8.016 2.459 -6.57 1 97.94 24 ASN B O 1
ATOM 3198 N N . HIS B 1 25 ? 7.809 0.684 -5.25 1 96.62 25 HIS B N 1
ATOM 3199 C CA . HIS B 1 25 ? 9.219 0.683 -4.891 1 96.62 25 HIS B CA 1
ATOM 3200 C C . HIS B 1 25 ? 10.102 0.556 -6.129 1 96.62 25 HIS B C 1
ATOM 3202 O O . HIS B 1 25 ? 11.148 1.198 -6.219 1 96.62 25 HIS B O 1
ATOM 3208 N N . GLY B 1 26 ? 9.672 -0.25 -7.133 1 96.5 26 GLY B N 1
ATOM 3209 C CA . GLY B 1 26 ? 10.461 -0.403 -8.344 1 96.5 26 GLY B CA 1
ATOM 3210 C C . GLY B 1 26 ? 10.547 0.87 -9.164 1 96.5 26 GLY B C 1
ATOM 3211 O O . GLY B 1 26 ? 11.602 1.188 -9.719 1 96.5 26 GLY B O 1
ATOM 3212 N N . GLU B 1 27 ? 9.461 1.599 -9.273 1 98.12 27 GLU B N 1
ATOM 3213 C CA . GLU B 1 27 ? 9.422 2.871 -9.984 1 98.12 27 GLU B CA 1
ATOM 3214 C C . GLU B 1 27 ? 10.258 3.93 -9.273 1 98.12 27 GLU B C 1
ATOM 3216 O O . GLU B 1 27 ? 10.984 4.691 -9.914 1 98.12 27 GLU B O 1
ATOM 3221 N N . LEU B 1 28 ? 10.227 3.92 -7.965 1 97.62 28 LEU B N 1
ATOM 3222 C CA . LEU B 1 28 ? 10.984 4.898 -7.188 1 97.62 28 LEU B CA 1
ATOM 3223 C C . LEU B 1 28 ? 12.477 4.582 -7.207 1 97.62 28 LEU B C 1
ATOM 3225 O O . LEU B 1 28 ? 13.305 5.488 -7.156 1 97.62 28 LEU B O 1
ATOM 3229 N N . ASP B 1 29 ? 12.758 3.271 -7.293 1 95.25 29 ASP B N 1
ATOM 3230 C CA . ASP B 1 29 ? 14.148 2.9 -7.508 1 95.25 29 ASP B CA 1
ATOM 3231 C C . ASP B 1 29 ? 14.672 3.475 -8.82 1 95.25 29 ASP B C 1
ATOM 3233 O O . ASP B 1 29 ? 15.828 3.896 -8.906 1 95.25 29 ASP B O 1
ATOM 3237 N N . GLU B 1 30 ? 13.859 3.467 -9.844 1 96.44 30 GLU B N 1
ATOM 3238 C CA . GLU B 1 30 ? 14.234 4.016 -11.148 1 96.44 30 GLU B CA 1
ATOM 3239 C C . GLU B 1 30 ? 14.445 5.527 -11.062 1 96.44 30 GLU B C 1
ATOM 3241 O O . GLU B 1 30 ? 15.266 6.082 -11.797 1 96.44 30 GLU B O 1
ATOM 3246 N N . VAL B 1 31 ? 13.711 6.215 -10.203 1 97 31 VAL B N 1
ATOM 3247 C CA . VAL B 1 31 ? 13.914 7.641 -9.977 1 97 31 VAL B CA 1
ATOM 3248 C C . VAL B 1 31 ? 15.289 7.875 -9.367 1 97 31 VAL B C 1
ATOM 3250 O O . VAL B 1 31 ? 15.992 8.82 -9.742 1 97 31 VAL B O 1
ATOM 3253 N N . CYS B 1 32 ? 15.719 7.008 -8.492 1 95.62 32 CYS B N 1
ATOM 3254 C CA . CYS B 1 32 ? 16.906 7.223 -7.672 1 95.62 32 CYS B CA 1
ATOM 3255 C C . CYS B 1 32 ? 18.172 6.891 -8.445 1 95.62 32 CYS B C 1
ATOM 3257 O O . CYS B 1 32 ? 19.188 7.578 -8.305 1 95.62 32 CYS B O 1
ATOM 3259 N N . ARG B 1 33 ? 18.141 5.895 -9.289 1 93.44 33 ARG B N 1
ATOM 3260 C CA . ARG B 1 33 ? 19.328 5.285 -9.883 1 93.44 33 ARG B CA 1
ATOM 3261 C C . ARG B 1 33 ? 20.125 6.309 -10.68 1 93.44 33 ARG B C 1
ATOM 3263 O O . ARG B 1 33 ? 21.328 6.449 -10.492 1 93.44 33 ARG B O 1
ATOM 3270 N N . PRO B 1 34 ? 19.531 7.105 -11.5 1 93.81 34 PRO B N 1
ATOM 3271 C CA . PRO B 1 34 ? 20.312 7.992 -12.359 1 93.81 34 PRO B CA 1
ATOM 3272 C C . PRO B 1 34 ? 20.969 9.141 -11.594 1 93.81 34 PRO B C 1
ATOM 3274 O O . PRO B 1 34 ? 21.844 9.82 -12.117 1 93.81 34 PRO B O 1
ATOM 3277 N N . VAL B 1 35 ? 20.531 9.352 -10.367 1 93.94 35 VAL B N 1
ATOM 3278 C CA . VAL B 1 35 ? 20.969 10.578 -9.703 1 93.94 35 VAL B CA 1
ATOM 3279 C C . VAL B 1 35 ? 21.734 10.227 -8.43 1 93.94 35 VAL B C 1
ATOM 3281 O O . VAL B 1 35 ? 22.031 11.109 -7.613 1 93.94 35 VAL B O 1
ATOM 3284 N N . ARG B 1 36 ? 22.031 9 -8.25 1 90.06 36 ARG B N 1
ATOM 3285 C CA . ARG B 1 36 ? 22.703 8.555 -7.027 1 90.06 36 ARG B CA 1
ATOM 3286 C C . ARG B 1 36 ? 24.031 9.266 -6.848 1 90.06 36 ARG B C 1
ATOM 3288 O O . ARG B 1 36 ? 24.359 9.711 -5.746 1 90.06 36 ARG B O 1
ATOM 3295 N N . GLU B 1 37 ? 24.797 9.391 -7.918 1 88.25 37 GLU B N 1
ATOM 3296 C CA . GLU B 1 37 ? 26.094 10.039 -7.844 1 88.25 37 GLU B CA 1
ATOM 3297 C C . GLU B 1 37 ? 25.953 11.539 -7.621 1 88.25 37 GLU B C 1
ATOM 3299 O O . GLU B 1 37 ? 26.703 12.141 -6.848 1 88.25 37 GLU B O 1
ATOM 3304 N N . ALA B 1 38 ? 25.016 12.125 -8.297 1 86.25 38 ALA B N 1
ATOM 3305 C CA . ALA B 1 38 ? 24.781 13.555 -8.156 1 86.25 38 ALA B CA 1
ATOM 3306 C C . ALA B 1 38 ? 24.344 13.906 -6.738 1 86.25 38 ALA B C 1
ATOM 3308 O O . ALA B 1 38 ? 24.625 15.008 -6.25 1 86.25 38 ALA B O 1
ATOM 3309 N N . ALA B 1 39 ? 23.672 13 -6.09 1 84.94 39 ALA B N 1
ATOM 3310 C CA . ALA B 1 39 ? 23.156 13.227 -4.738 1 84.94 39 ALA B CA 1
ATOM 3311 C C . ALA B 1 39 ? 24.312 13.445 -3.754 1 84.94 39 ALA B C 1
ATOM 3313 O O . ALA B 1 39 ? 24.141 14.125 -2.736 1 84.94 39 ALA B O 1
ATOM 3314 N N . LYS B 1 40 ? 25.453 12.945 -4.133 1 83.5 40 LYS B N 1
ATOM 3315 C CA . LYS B 1 40 ? 26.609 13.078 -3.258 1 83.5 40 LYS B CA 1
ATOM 3316 C C . LYS B 1 40 ? 27.094 14.523 -3.203 1 83.5 40 LYS B C 1
ATOM 3318 O O . LYS B 1 40 ? 27.766 14.922 -2.254 1 83.5 40 LYS B O 1
ATOM 3323 N N . ALA B 1 41 ? 26.719 15.273 -4.203 1 79.5 41 ALA B N 1
ATOM 3324 C CA . ALA B 1 41 ? 27.172 16.656 -4.289 1 79.5 41 ALA B CA 1
ATOM 3325 C C . ALA B 1 41 ? 26.25 17.578 -3.488 1 79.5 41 ALA B C 1
ATOM 3327 O O . ALA B 1 41 ? 26.516 18.781 -3.355 1 79.5 41 ALA B O 1
ATOM 3328 N N . GLY B 1 42 ? 25.25 17.109 -2.959 1 73.25 42 GLY B N 1
ATOM 3329 C CA . GLY B 1 42 ? 24.312 17.875 -2.146 1 73.25 42 GLY B CA 1
ATOM 3330 C C . GLY B 1 42 ? 22.984 18.125 -2.826 1 73.25 42 GLY B C 1
ATOM 3331 O O . GLY B 1 42 ? 22.875 18.016 -4.047 1 73.25 42 GLY B O 1
ATOM 3332 N N . ALA B 1 43 ? 21.953 18.547 -2.123 1 67.38 43 ALA B N 1
ATOM 3333 C CA . ALA B 1 43 ? 20.562 18.625 -2.57 1 67.38 43 ALA B CA 1
ATOM 3334 C C . ALA B 1 43 ? 20.391 19.75 -3.598 1 67.38 43 ALA B C 1
ATOM 3336 O O . ALA B 1 43 ? 19.688 19.562 -4.602 1 67.38 43 ALA B O 1
ATOM 3337 N N . ASP B 1 44 ? 21.047 20.797 -3.434 1 71.81 44 ASP B N 1
ATOM 3338 C CA . ASP B 1 44 ? 20.828 21.922 -4.324 1 71.81 44 ASP B CA 1
ATOM 3339 C C . ASP B 1 44 ? 21.5 21.703 -5.676 1 71.81 44 ASP B C 1
ATOM 3341 O O . ASP B 1 44 ? 20.922 22.031 -6.723 1 71.81 44 ASP B O 1
ATOM 3345 N N . ALA B 1 45 ? 22.656 21.016 -5.707 1 69.75 45 ALA B N 1
ATOM 3346 C CA . ALA B 1 45 ? 23.438 20.828 -6.926 1 69.75 45 ALA B CA 1
ATOM 3347 C C . ALA B 1 45 ? 22.781 19.797 -7.844 1 69.75 45 ALA B C 1
ATOM 3349 O O . ALA B 1 45 ? 22.875 19.906 -9.07 1 69.75 45 ALA B O 1
ATOM 3350 N N . GLY B 1 46 ? 21.969 18.984 -7.277 1 83.06 46 GLY B N 1
ATOM 3351 C CA . GLY B 1 46 ? 21.422 17.906 -8.086 1 83.06 46 GLY B CA 1
ATOM 3352 C C . GLY B 1 46 ? 19.922 18 -8.273 1 83.06 46 GLY B C 1
ATOM 3353 O O . GLY B 1 46 ? 19.297 17.094 -8.805 1 83.06 46 GLY B O 1
ATOM 3354 N N . SER B 1 47 ? 19.391 19.203 -7.898 1 84.38 47 SER B N 1
ATOM 3355 C CA . SER B 1 47 ? 17.938 19.328 -7.836 1 84.38 47 SER B CA 1
ATOM 3356 C C . SER B 1 47 ? 17.312 19.219 -9.219 1 84.38 47 SER B C 1
ATOM 3358 O O . SER B 1 47 ? 16.266 18.578 -9.391 1 84.38 47 SER B O 1
ATOM 3360 N N . ALA B 1 48 ? 17.922 19.828 -10.188 1 88.19 48 ALA B N 1
ATOM 3361 C CA . ALA B 1 48 ? 17.391 19.766 -11.547 1 88.19 48 ALA B CA 1
ATOM 3362 C C . ALA B 1 48 ? 17.469 18.359 -12.117 1 88.19 48 ALA B C 1
ATOM 3364 O O . ALA B 1 48 ? 16.547 17.906 -12.805 1 88.19 48 ALA B O 1
ATOM 3365 N N . LEU B 1 49 ? 18.578 17.734 -11.844 1 91.94 49 LEU B N 1
ATOM 3366 C CA . LEU B 1 49 ? 18.734 16.359 -12.305 1 91.94 49 LEU B CA 1
ATOM 3367 C C . LEU B 1 49 ? 17.703 15.445 -11.648 1 91.94 49 LEU B C 1
ATOM 3369 O O . LEU B 1 49 ? 17.156 14.547 -12.297 1 91.94 49 LEU B O 1
ATOM 3373 N N . LEU B 1 50 ? 17.531 15.656 -10.383 1 93.06 50 LEU B N 1
ATOM 3374 C CA . LEU B 1 50 ? 16.516 14.883 -9.664 1 93.06 50 LEU B CA 1
ATOM 3375 C C . LEU B 1 50 ? 15.133 15.117 -10.258 1 93.06 50 LEU B C 1
ATOM 3377 O O . LEU B 1 50 ? 14.359 14.172 -10.43 1 93.06 50 LEU B O 1
ATOM 3381 N N . PHE B 1 51 ? 14.836 16.375 -10.516 1 96 51 PHE B N 1
ATOM 3382 C CA . PHE B 1 51 ? 13.555 16.719 -11.133 1 96 51 PHE B CA 1
ATOM 3383 C C . PHE B 1 51 ? 13.367 15.977 -12.445 1 96 51 PHE B C 1
ATOM 3385 O O . PHE B 1 51 ? 12.32 15.367 -12.68 1 96 51 PHE B O 1
ATOM 3392 N N . ASP B 1 52 ? 14.344 15.984 -13.297 1 97 52 ASP B N 1
ATOM 3393 C CA . ASP B 1 52 ? 14.266 15.328 -14.594 1 97 52 ASP B CA 1
ATOM 3394 C C . ASP B 1 52 ? 14.031 13.82 -14.438 1 97 52 ASP B C 1
ATOM 3396 O O . ASP B 1 52 ? 13.297 13.219 -15.211 1 97 52 ASP B O 1
ATOM 3400 N N . SER B 1 53 ? 14.711 13.266 -13.484 1 97.44 53 SER B N 1
ATOM 3401 C CA . SER B 1 53 ? 14.539 11.836 -13.242 1 97.44 53 SER B CA 1
ATOM 3402 C C . SER B 1 53 ? 13.117 11.516 -12.805 1 97.44 53 SER B C 1
ATOM 3404 O O . SER B 1 53 ? 12.516 10.555 -13.289 1 97.44 53 SER B O 1
ATOM 3406 N N . TRP B 1 54 ? 12.57 12.305 -11.883 1 98.25 54 TRP B N 1
ATOM 3407 C CA . TRP B 1 54 ? 11.18 12.156 -11.461 1 98.25 54 TRP B CA 1
ATOM 3408 C C . TRP B 1 54 ? 10.242 12.242 -12.656 1 98.25 54 TRP B C 1
ATOM 3410 O O . TRP B 1 54 ? 9.344 11.414 -12.805 1 98.25 54 TRP B O 1
ATOM 3420 N N . ILE B 1 55 ? 10.43 13.242 -13.469 1 98.69 55 ILE B N 1
ATOM 3421 C CA . ILE B 1 55 ? 9.539 13.508 -14.594 1 98.69 55 ILE B CA 1
ATOM 3422 C C . ILE B 1 55 ? 9.625 12.359 -15.602 1 98.69 55 ILE B C 1
ATOM 3424 O O . ILE B 1 55 ? 8.609 11.945 -16.156 1 98.69 55 ILE B O 1
ATOM 3428 N N . ALA B 1 56 ? 10.805 11.836 -15.812 1 98.62 56 ALA B N 1
ATOM 3429 C CA . ALA B 1 56 ? 10.969 10.719 -16.734 1 98.62 56 ALA B CA 1
ATOM 3430 C C . ALA B 1 56 ? 10.141 9.516 -16.297 1 98.62 56 ALA B C 1
ATOM 3432 O O . ALA B 1 56 ? 9.453 8.891 -17.109 1 98.62 56 ALA B O 1
ATOM 3433 N N . VAL B 1 57 ? 10.172 9.188 -15.047 1 98.69 57 VAL B N 1
ATOM 3434 C CA . VAL B 1 57 ? 9.414 8.062 -14.508 1 98.69 57 VAL B CA 1
ATOM 3435 C C . VAL B 1 57 ? 7.922 8.383 -14.547 1 98.69 57 VAL B C 1
ATOM 3437 O O . VAL B 1 57 ? 7.113 7.555 -14.969 1 98.69 57 VAL B O 1
ATOM 3440 N N . ALA B 1 58 ? 7.547 9.586 -14.148 1 98.88 58 ALA B N 1
ATOM 3441 C CA . ALA B 1 58 ? 6.145 9.992 -14.164 1 98.88 58 ALA B CA 1
ATOM 3442 C C . ALA B 1 58 ? 5.566 9.906 -15.57 1 98.88 58 ALA B C 1
ATOM 3444 O O . ALA B 1 58 ? 4.457 9.398 -15.766 1 98.88 58 ALA B O 1
ATOM 3445 N N . ASP B 1 59 ? 6.305 10.398 -16.531 1 98.94 59 ASP B N 1
ATOM 3446 C CA . ASP B 1 59 ? 5.871 10.359 -17.922 1 98.94 59 ASP B CA 1
ATOM 3447 C C . ASP B 1 59 ? 5.66 8.922 -18.391 1 98.94 59 ASP B C 1
ATOM 3449 O O . ASP B 1 59 ? 4.672 8.617 -19.062 1 98.94 59 ASP B O 1
ATOM 3453 N N . GLN B 1 60 ? 6.578 8.086 -18.078 1 98.88 60 GLN B N 1
ATOM 3454 C CA . GLN B 1 60 ? 6.477 6.699 -18.516 1 98.88 60 GLN B CA 1
ATOM 3455 C C . GLN B 1 60 ? 5.301 5.992 -17.859 1 98.88 60 GLN B C 1
ATOM 3457 O O . GLN B 1 60 ? 4.578 5.23 -18.5 1 98.88 60 GLN B O 1
ATOM 3462 N N . VAL B 1 61 ? 5.094 6.18 -16.562 1 98.88 61 VAL B N 1
ATOM 3463 C CA . VAL B 1 61 ? 3.945 5.602 -15.875 1 98.88 61 VAL B CA 1
ATOM 3464 C C . VAL B 1 61 ? 2.652 6.125 -16.5 1 98.88 61 VAL B C 1
ATOM 3466 O O . VAL B 1 61 ? 1.676 5.387 -16.641 1 98.88 61 VAL B O 1
ATOM 3469 N N . THR B 1 62 ? 2.645 7.414 -16.859 1 98.94 62 THR B N 1
ATOM 3470 C CA . THR B 1 62 ? 1.493 7.984 -17.562 1 98.94 62 THR B CA 1
ATOM 3471 C C . THR B 1 62 ? 1.234 7.258 -18.875 1 98.94 62 THR B C 1
ATOM 3473 O O . THR B 1 62 ? 0.093 6.906 -19.172 1 98.94 62 THR B O 1
ATOM 3476 N N . ARG B 1 63 ? 2.27 7.027 -19.609 1 98.88 63 ARG B N 1
ATOM 3477 C CA . ARG B 1 63 ? 2.123 6.309 -20.875 1 98.88 63 ARG B CA 1
ATOM 3478 C C . ARG B 1 63 ? 1.596 4.898 -20.641 1 98.88 63 ARG B C 1
ATOM 3480 O O . ARG B 1 63 ? 0.769 4.402 -21.406 1 98.88 63 ARG B O 1
ATOM 3487 N N . ASN B 1 64 ? 2.1 4.223 -19.625 1 98.88 64 ASN B N 1
ATOM 3488 C CA . ASN B 1 64 ? 1.591 2.898 -19.281 1 98.88 64 ASN B CA 1
ATOM 3489 C C . ASN B 1 64 ? 0.104 2.941 -18.938 1 98.88 64 ASN B C 1
ATOM 3491 O O . ASN B 1 64 ? -0.646 2.033 -19.297 1 98.88 64 ASN B O 1
ATOM 3495 N N . ALA B 1 65 ? -0.306 3.98 -18.203 1 98.88 65 ALA B N 1
ATOM 3496 C CA . ALA B 1 65 ? -1.716 4.16 -17.875 1 98.88 65 ALA B CA 1
ATOM 3497 C C . ALA B 1 65 ? -2.561 4.352 -19.125 1 98.88 65 ALA B C 1
ATOM 3499 O O . ALA B 1 65 ? -3.648 3.783 -19.25 1 98.88 65 ALA B O 1
ATOM 3500 N N . GLU B 1 66 ? -2.068 5.184 -20 1 98.88 66 GLU B N 1
ATOM 3501 C CA . GLU B 1 66 ? -2.77 5.445 -21.25 1 98.88 66 GLU B CA 1
ATOM 3502 C C . GLU B 1 66 ? -2.982 4.16 -22.047 1 98.88 66 GLU B C 1
ATOM 3504 O O . GLU B 1 66 ? -4.035 3.971 -22.656 1 98.88 66 GLU B O 1
ATOM 3509 N N . ARG B 1 67 ? -2.018 3.291 -22.062 1 98.38 67 ARG B N 1
ATOM 3510 C CA . ARG B 1 67 ? -2.139 2.004 -22.734 1 98.38 67 ARG B CA 1
ATOM 3511 C C . ARG B 1 67 ? -3.242 1.158 -22.109 1 98.38 67 ARG B C 1
ATOM 3513 O O . ARG B 1 67 ? -4.055 0.565 -22.828 1 98.38 67 ARG B O 1
ATOM 3520 N N . ASP B 1 68 ? -3.256 1.063 -20.766 1 98.62 68 ASP B N 1
ATOM 3521 C CA . ASP B 1 68 ? -4.309 0.329 -20.078 1 98.62 68 ASP B CA 1
ATOM 3522 C C . ASP B 1 68 ? -5.684 0.911 -20.391 1 98.62 68 ASP B C 1
ATOM 3524 O O . ASP B 1 68 ? -6.637 0.168 -20.641 1 98.62 68 ASP B O 1
ATOM 3528 N N . GLU B 1 69 ? -5.754 2.229 -20.359 1 98.62 69 GLU B N 1
ATOM 3529 C CA . GLU B 1 69 ? -7.02 2.902 -20.641 1 98.62 69 GLU B CA 1
ATOM 3530 C C . GLU B 1 69 ? -7.527 2.566 -22.031 1 98.62 69 GLU B C 1
ATOM 3532 O O . GLU B 1 69 ? -8.719 2.322 -22.234 1 98.62 69 GLU B O 1
ATOM 3537 N N . ALA B 1 70 ? -6.637 2.562 -23 1 98.44 70 ALA B N 1
ATOM 3538 C CA . ALA B 1 70 ? -6.992 2.26 -24.391 1 98.44 70 ALA B CA 1
ATOM 3539 C C . ALA B 1 70 ? -7.539 0.842 -24.516 1 98.44 70 ALA B C 1
ATOM 3541 O O . ALA B 1 70 ? -8.375 0.568 -25.375 1 98.44 70 ALA B O 1
ATOM 3542 N N . GLU B 1 71 ? -7.148 -0.082 -23.641 1 97.19 71 GLU B N 1
ATOM 3543 C CA . GLU B 1 71 ? -7.59 -1.473 -23.656 1 97.19 71 GLU B CA 1
ATOM 3544 C C . GLU B 1 71 ? -8.859 -1.657 -22.828 1 97.19 71 GLU B C 1
ATOM 3546 O O . GLU B 1 71 ? -9.406 -2.758 -22.766 1 97.19 71 GLU B O 1
ATOM 3551 N N . GLY B 1 72 ? -9.266 -0.598 -22.156 1 97.88 72 GLY B N 1
ATOM 3552 C CA . GLY B 1 72 ? -10.453 -0.662 -21.312 1 97.88 72 GLY B CA 1
ATOM 3553 C C . GLY B 1 72 ? -10.172 -1.134 -19.906 1 97.88 72 GLY B C 1
ATOM 3554 O O . GLY B 1 72 ? -11.094 -1.445 -19.156 1 97.88 72 GLY B O 1
ATOM 3555 N N . PHE B 1 73 ? -8.898 -1.299 -19.547 1 98.62 73 PHE B N 1
ATOM 3556 C CA . PHE B 1 73 ? -8.5 -1.68 -18.188 1 98.62 73 PHE B CA 1
ATOM 3557 C C . PHE B 1 73 ? -8.477 -0.465 -17.281 1 98.62 73 PHE B C 1
ATOM 3559 O O . PHE B 1 73 ? -7.402 -0.02 -16.859 1 98.62 73 PHE B O 1
ATOM 3566 N N . LEU B 1 74 ? -9.609 0.016 -16.891 1 98.69 74 LEU B N 1
ATOM 3567 C CA . LEU B 1 74 ? -9.773 1.343 -16.312 1 98.69 74 LEU B CA 1
ATOM 3568 C C . LEU B 1 74 ? -9.234 1.38 -14.883 1 98.69 74 LEU B C 1
ATOM 3570 O O . LEU B 1 74 ? -8.648 2.377 -14.469 1 98.69 74 LEU B O 1
ATOM 3574 N N . LEU B 1 75 ? -9.43 0.313 -14.102 1 98.75 75 LEU B N 1
ATOM 3575 C CA . LEU B 1 75 ? -8.898 0.296 -12.742 1 98.75 75 LEU B CA 1
ATOM 3576 C C . LEU B 1 75 ? -7.371 0.306 -12.766 1 98.75 75 LEU B C 1
ATOM 3578 O O . LEU B 1 75 ? -6.738 1.003 -11.969 1 98.75 75 LEU B O 1
ATOM 3582 N N . SER B 1 76 ? -6.746 -0.443 -13.711 1 98.81 76 SER B N 1
ATOM 3583 C CA . SER B 1 76 ? -5.297 -0.419 -13.867 1 98.81 76 SER B CA 1
ATOM 3584 C C . SER B 1 76 ? -4.809 0.965 -14.281 1 98.81 76 SER B C 1
ATOM 3586 O O . SER B 1 76 ? -3.814 1.463 -13.75 1 98.81 76 SER B O 1
ATOM 3588 N N . ALA B 1 77 ? -5.52 1.562 -15.234 1 98.88 77 ALA B N 1
ATOM 3589 C CA . ALA B 1 77 ? -5.168 2.906 -15.695 1 98.88 77 ALA B CA 1
ATOM 3590 C C . ALA B 1 77 ? -5.246 3.912 -14.547 1 98.88 77 ALA B C 1
ATOM 3592 O O . ALA B 1 77 ? -4.324 4.707 -14.344 1 98.88 77 ALA B O 1
ATOM 3593 N N . GLY B 1 78 ? -6.336 3.871 -13.805 1 98.88 78 GLY B N 1
ATOM 3594 C CA . GLY B 1 78 ? -6.531 4.789 -12.695 1 98.88 78 GLY B CA 1
ATOM 3595 C C . GLY B 1 78 ? -5.426 4.711 -11.656 1 98.88 78 GLY B C 1
ATOM 3596 O O . GLY B 1 78 ? -4.906 5.738 -11.219 1 98.88 78 GLY B O 1
ATOM 3597 N N . ALA B 1 79 ? -5.094 3.484 -11.289 1 98.69 79 ALA B N 1
ATOM 3598 C CA . ALA B 1 79 ? -4.031 3.285 -10.312 1 98.69 79 ALA B CA 1
ATOM 3599 C C . ALA B 1 79 ? -2.715 3.885 -10.797 1 98.69 79 ALA B C 1
ATOM 3601 O O . ALA B 1 79 ? -1.979 4.5 -10.023 1 98.69 79 ALA B O 1
ATOM 3602 N N . LYS B 1 80 ? -2.381 3.717 -12.078 1 98.88 80 LYS B N 1
ATOM 3603 C CA . LYS B 1 80 ? -1.142 4.242 -12.641 1 98.88 80 LYS B CA 1
ATOM 3604 C C . LYS B 1 80 ? -1.184 5.766 -12.734 1 98.88 80 LYS B C 1
ATOM 3606 O O . LYS B 1 80 ? -0.187 6.438 -12.461 1 98.88 80 LYS B O 1
ATOM 3611 N N . TYR B 1 81 ? -2.344 6.316 -13.094 1 98.94 81 TYR B N 1
ATOM 3612 C CA . TYR B 1 81 ? -2.477 7.77 -13.133 1 98.94 81 TYR B CA 1
ATOM 3613 C C . TYR B 1 81 ? -2.27 8.375 -11.75 1 98.94 81 TYR B C 1
ATOM 3615 O O . TYR B 1 81 ? -1.638 9.43 -11.609 1 98.94 81 TYR B O 1
ATOM 3623 N N . LEU B 1 82 ? -2.789 7.746 -10.75 1 98.88 82 LEU B N 1
ATOM 3624 C CA . LEU B 1 82 ? -2.611 8.25 -9.391 1 98.88 82 LEU B CA 1
ATOM 3625 C C . LEU B 1 82 ? -1.142 8.203 -8.984 1 98.88 82 LEU B C 1
ATOM 3627 O O . LEU B 1 82 ? -0.627 9.156 -8.391 1 98.88 82 LEU B O 1
ATOM 3631 N N . ARG B 1 83 ? -0.449 7.094 -9.312 1 98.81 83 ARG B N 1
ATOM 3632 C CA . ARG B 1 83 ? 0.974 7.035 -8.992 1 98.81 83 ARG B CA 1
ATOM 3633 C C . ARG B 1 83 ? 1.745 8.117 -9.75 1 98.81 83 ARG B C 1
ATOM 3635 O O . ARG B 1 83 ? 2.578 8.812 -9.164 1 98.81 83 ARG B O 1
ATOM 3642 N N . ALA B 1 84 ? 1.438 8.266 -11.039 1 98.94 84 ALA B N 1
ATOM 3643 C CA . ALA B 1 84 ? 2.09 9.305 -1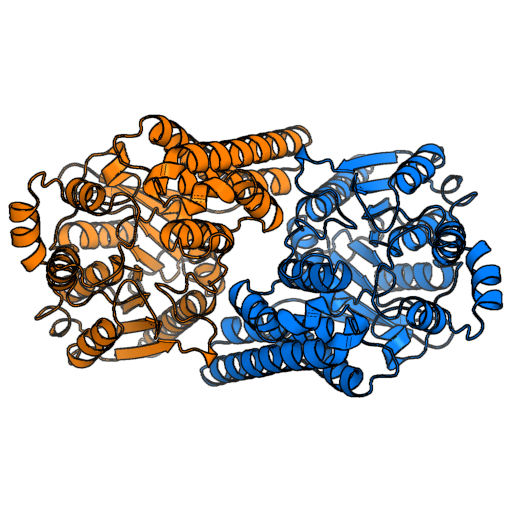1.836 1 98.94 84 ALA B CA 1
ATOM 3644 C C . ALA B 1 84 ? 1.838 10.688 -11.242 1 98.94 84 ALA B C 1
ATOM 3646 O O . ALA B 1 84 ? 2.752 11.508 -11.164 1 98.94 84 ALA B O 1
ATOM 3647 N N . SER B 1 85 ? 0.613 10.938 -10.859 1 98.94 85 SER B N 1
ATOM 3648 C CA . SER B 1 85 ? 0.277 12.188 -10.188 1 98.94 85 SER B CA 1
ATOM 3649 C C . SER B 1 85 ? 1.201 12.445 -9.008 1 98.94 85 SER B C 1
ATOM 3651 O O . SER B 1 85 ? 1.769 13.531 -8.883 1 98.94 85 SER B O 1
ATOM 3653 N N . GLY B 1 86 ? 1.297 11.422 -8.156 1 98.75 86 GLY B N 1
ATOM 3654 C CA . GLY B 1 86 ? 2.176 11.539 -7.004 1 98.75 86 GLY B CA 1
ATOM 3655 C C . GLY B 1 86 ? 3.609 11.867 -7.379 1 98.75 86 GLY B C 1
ATOM 3656 O O . GLY B 1 86 ? 4.273 12.648 -6.695 1 98.75 86 GLY B O 1
ATOM 3657 N N . TYR B 1 87 ? 4.113 11.289 -8.469 1 98.81 87 TYR B N 1
ATOM 3658 C CA . TYR B 1 87 ? 5.484 11.516 -8.906 1 98.81 87 TYR B CA 1
ATOM 3659 C C . TYR B 1 87 ? 5.656 12.938 -9.438 1 98.81 87 TYR B C 1
ATOM 3661 O O . TYR B 1 87 ? 6.652 13.602 -9.133 1 98.81 87 TYR B O 1
ATOM 3669 N N . TYR B 1 88 ? 4.66 13.453 -10.219 1 98.81 88 TYR B N 1
ATOM 3670 C CA . TYR B 1 88 ? 4.711 14.828 -10.695 1 98.81 88 TYR B CA 1
ATOM 3671 C C . TYR B 1 88 ? 4.711 15.812 -9.531 1 98.81 88 TYR B C 1
ATOM 3673 O O . TYR B 1 88 ? 5.535 16.734 -9.484 1 98.81 88 TYR B O 1
ATOM 3681 N N . LEU B 1 89 ? 3.834 15.602 -8.617 1 98.44 89 LEU B N 1
ATOM 3682 C CA . LEU B 1 89 ? 3.703 16.5 -7.48 1 98.44 89 LEU B CA 1
ATOM 3683 C C . LEU B 1 89 ? 4.934 16.422 -6.582 1 98.44 89 LEU B C 1
ATOM 3685 O O . LEU B 1 89 ? 5.375 17.438 -6.039 1 98.44 89 LEU B O 1
ATOM 3689 N N . GLY B 1 90 ? 5.418 15.172 -6.414 1 96.56 90 GLY B N 1
ATOM 3690 C CA . GLY B 1 90 ? 6.648 15.023 -5.656 1 96.56 90 GLY B CA 1
ATOM 3691 C C . GLY B 1 90 ? 7.824 15.742 -6.277 1 96.56 90 GLY B C 1
ATOM 3692 O O . GLY B 1 90 ? 8.633 16.359 -5.57 1 96.56 90 GLY B O 1
ATOM 3693 N N . ALA B 1 91 ? 7.953 15.664 -7.59 1 96.69 91 ALA B N 1
ATOM 3694 C CA . ALA B 1 91 ? 9 16.375 -8.312 1 96.69 91 ALA B CA 1
ATOM 3695 C C . ALA B 1 91 ? 8.875 17.891 -8.117 1 96.69 91 ALA B C 1
ATOM 3697 O O . ALA B 1 91 ? 9.867 18.562 -7.844 1 96.69 91 ALA B O 1
ATOM 3698 N N . GLU B 1 92 ? 7.699 18.359 -8.25 1 96.25 92 GLU B N 1
ATOM 3699 C CA . GLU B 1 92 ? 7.422 19.781 -8.125 1 96.25 92 GLU B CA 1
ATOM 3700 C C . GLU B 1 92 ? 7.789 20.297 -6.734 1 96.25 92 GLU B C 1
ATOM 3702 O O . GLU B 1 92 ? 8.414 21.359 -6.602 1 96.25 92 GLU B O 1
ATOM 3707 N N . ARG B 1 93 ? 7.445 19.578 -5.734 1 92.38 93 ARG B N 1
ATOM 3708 C CA . ARG B 1 93 ? 7.598 19.969 -4.336 1 92.38 93 ARG B CA 1
ATOM 3709 C C . ARG B 1 93 ? 9.062 20.188 -3.988 1 92.38 93 ARG B C 1
ATOM 3711 O O . ARG B 1 93 ? 9.383 20.984 -3.096 1 92.38 93 ARG B O 1
ATOM 3718 N N . LEU B 1 94 ? 9.977 19.562 -4.719 1 90.12 94 LEU B N 1
ATOM 3719 C CA . LEU B 1 94 ? 11.391 19.578 -4.375 1 90.12 94 LEU B CA 1
ATOM 3720 C C . LEU B 1 94 ? 12.102 20.75 -5.059 1 90.12 94 LEU B C 1
ATOM 3722 O O . LEU B 1 94 ? 13.312 20.922 -4.898 1 90.12 94 LEU B O 1
ATOM 3726 N N . GLN B 1 95 ? 11.352 21.609 -5.738 1 90.25 95 GLN B N 1
ATOM 3727 C CA . GLN B 1 95 ? 11.977 22.672 -6.516 1 90.25 95 GLN B CA 1
ATOM 3728 C C . GLN B 1 95 ? 11.664 24.047 -5.922 1 90.25 95 GLN B C 1
ATOM 3730 O O . GLN B 1 95 ? 10.664 24.219 -5.223 1 90.25 95 GLN B O 1
ATOM 3735 N N . SER B 1 96 ? 12.562 24.953 -6.238 1 88.75 96 SER B N 1
ATOM 3736 C CA . SER B 1 96 ? 12.297 26.344 -5.934 1 88.75 96 SER B CA 1
ATOM 3737 C C . SER B 1 96 ? 11.125 26.875 -6.75 1 88.75 96 SER B C 1
ATOM 3739 O O . SER B 1 96 ? 10.859 26.391 -7.852 1 88.75 96 SER B O 1
ATOM 3741 N N . ARG B 1 97 ? 10.461 27.859 -6.18 1 88 97 ARG B N 1
ATOM 3742 C CA . ARG B 1 97 ? 9.32 28.469 -6.863 1 88 97 ARG B CA 1
ATOM 3743 C C . ARG B 1 97 ? 9.742 29.062 -8.203 1 88 97 ARG B C 1
ATOM 3745 O O . ARG B 1 97 ? 8.922 29.234 -9.102 1 88 97 ARG B O 1
ATOM 3752 N N . ASP B 1 98 ? 11.023 29.312 -8.398 1 89.19 98 ASP B N 1
ATOM 3753 C CA . ASP B 1 98 ? 11.516 29.984 -9.594 1 89.19 98 ASP B CA 1
ATOM 3754 C C . ASP B 1 98 ? 11.906 28.984 -10.672 1 89.19 98 ASP B C 1
ATOM 3756 O O . ASP B 1 98 ? 12.242 29.359 -11.797 1 89.19 98 ASP B O 1
ATOM 3760 N N . TYR B 1 99 ? 11.883 27.719 -10.352 1 92.44 99 TYR B N 1
ATOM 3761 C CA . TYR B 1 99 ? 12.18 26.703 -11.352 1 92.44 99 TYR B CA 1
ATOM 3762 C C . TYR B 1 99 ? 10.977 26.453 -12.25 1 92.44 99 TYR B C 1
ATOM 3764 O O . TYR B 1 99 ? 10.102 25.656 -11.906 1 92.44 99 TYR B O 1
ATOM 3772 N N . ALA B 1 100 ? 10.961 26.953 -13.367 1 93.31 100 ALA B N 1
ATOM 3773 C CA . ALA B 1 100 ? 9.797 27.109 -14.234 1 93.31 100 ALA B CA 1
ATOM 3774 C C . ALA B 1 100 ? 9.164 25.75 -14.547 1 93.31 100 ALA B C 1
ATOM 3776 O O . ALA B 1 100 ? 7.938 25.609 -14.516 1 93.31 100 ALA B O 1
ATOM 3777 N N . PRO B 1 101 ? 9.938 24.703 -14.797 1 95.31 101 PRO B N 1
ATOM 3778 C CA . PRO B 1 101 ? 9.328 23.438 -15.203 1 95.31 101 PRO B CA 1
ATOM 3779 C C . PRO B 1 101 ? 8.438 22.828 -14.117 1 95.31 101 PRO B C 1
ATOM 3781 O O . PRO B 1 101 ? 7.621 21.953 -14.398 1 95.31 101 PRO B O 1
ATOM 3784 N N . ARG B 1 102 ? 8.578 23.328 -12.906 1 95 102 ARG B N 1
ATOM 3785 C CA . ARG B 1 102 ? 7.805 22.734 -11.812 1 95 102 ARG B CA 1
ATOM 3786 C C . ARG B 1 102 ? 6.312 22.984 -12 1 95 102 ARG B C 1
ATOM 3788 O O . ARG B 1 102 ? 5.484 22.203 -11.547 1 95 102 ARG B O 1
ATOM 3795 N N . TRP B 1 103 ? 5.992 24.047 -12.68 1 96.81 103 TRP B N 1
ATOM 3796 C CA . TRP B 1 103 ? 4.59 24.422 -12.812 1 96.81 103 TRP B CA 1
ATOM 3797 C C . TRP B 1 103 ? 3.865 23.5 -13.789 1 96.81 103 TRP B C 1
ATOM 3799 O O . TRP B 1 103 ? 2.682 23.203 -13.602 1 96.81 103 TRP B O 1
ATOM 3809 N N . VAL B 1 104 ? 4.59 23.078 -14.82 1 97.81 104 VAL B N 1
ATOM 3810 C CA . VAL B 1 104 ? 4.031 22.094 -15.734 1 97.81 104 VAL B CA 1
ATOM 3811 C C . VAL B 1 104 ? 3.785 20.781 -14.992 1 97.81 104 VAL B C 1
ATOM 3813 O O . VAL B 1 104 ? 2.736 20.156 -15.156 1 97.81 104 VAL B O 1
ATOM 3816 N N . ALA B 1 105 ? 4.711 20.406 -14.156 1 98.38 105 ALA B N 1
ATOM 3817 C CA . ALA B 1 105 ? 4.578 19.188 -13.359 1 98.38 105 ALA B CA 1
ATOM 3818 C C . ALA B 1 105 ? 3.391 19.281 -12.406 1 98.38 105 ALA B C 1
ATOM 3820 O O . ALA B 1 105 ? 2.637 18.312 -12.25 1 98.38 105 ALA B O 1
ATOM 3821 N N . TYR B 1 106 ? 3.225 20.422 -11.789 1 98.38 106 TYR B N 1
ATOM 3822 C CA . TYR B 1 106 ? 2.123 20.625 -10.859 1 98.38 106 TYR B CA 1
ATOM 3823 C C . TYR B 1 106 ? 0.779 20.453 -11.555 1 98.38 106 TYR B C 1
ATOM 3825 O O . TYR B 1 106 ? -0.092 19.719 -11.07 1 98.38 106 TYR B O 1
ATOM 3833 N N . ASP B 1 107 ? 0.611 21.094 -12.695 1 98.56 107 ASP B N 1
ATOM 3834 C CA . ASP B 1 107 ? -0.637 21.016 -13.453 1 98.56 107 ASP B CA 1
ATOM 3835 C C . ASP B 1 107 ? -0.943 19.594 -13.883 1 98.56 107 ASP B C 1
ATOM 3837 O O . ASP B 1 107 ? -2.08 19.125 -13.758 1 98.56 107 ASP B O 1
ATOM 3841 N N . LYS B 1 108 ? 0.07 18.938 -14.352 1 98.69 108 LYS B N 1
ATOM 3842 C CA . LYS B 1 108 ? -0.105 17.547 -14.758 1 98.69 108 LYS B CA 1
ATOM 3843 C C . LYS B 1 108 ? -0.475 16.656 -13.57 1 98.69 108 LYS B C 1
ATOM 3845 O O . LYS B 1 108 ? -1.313 15.766 -13.695 1 98.69 108 LYS B O 1
ATOM 3850 N N . GLY B 1 109 ? 0.186 16.891 -12.453 1 98.75 109 GLY B N 1
ATOM 3851 C CA . GLY B 1 109 ? -0.132 16.141 -11.25 1 98.75 109 GLY B CA 1
ATOM 3852 C C . GLY B 1 109 ? -1.583 16.281 -10.828 1 98.75 109 GLY B C 1
ATOM 3853 O O . GLY B 1 109 ? -2.236 15.289 -10.508 1 98.75 109 GLY B O 1
ATOM 3854 N N . LEU B 1 110 ? -2.088 17.484 -10.875 1 98.75 110 LEU B N 1
ATOM 3855 C CA . LEU B 1 110 ? -3.477 17.719 -10.492 1 98.75 110 LEU B CA 1
ATOM 3856 C C . LEU B 1 110 ? -4.43 17.047 -11.477 1 98.75 110 LEU B C 1
ATOM 3858 O O . LEU B 1 110 ? -5.41 16.422 -11.062 1 98.75 110 LEU B O 1
ATOM 3862 N N . GLU B 1 111 ? -4.113 17.203 -12.734 1 98.81 111 GLU B N 1
ATOM 3863 C CA . GLU B 1 111 ? -4.941 16.609 -13.773 1 98.81 111 GLU B CA 1
ATOM 3864 C C . GLU B 1 111 ? -5.023 15.086 -13.602 1 98.81 111 GLU B C 1
ATOM 3866 O O . GLU B 1 111 ? -6.117 14.516 -13.609 1 98.81 111 GLU B O 1
ATOM 3871 N N . LEU B 1 112 ? -3.93 14.453 -13.438 1 98.94 112 LEU B N 1
ATOM 3872 C CA . LEU B 1 112 ? -3.879 13 -13.367 1 98.94 112 LEU B CA 1
ATOM 3873 C C . LEU B 1 112 ? -4.469 12.492 -12.055 1 98.94 112 LEU B C 1
ATOM 3875 O O . LEU B 1 112 ? -5.047 11.406 -12.008 1 98.94 112 LEU B O 1
ATOM 3879 N N . TYR B 1 113 ? -4.344 13.312 -11.016 1 98.88 113 TYR B N 1
ATOM 3880 C CA . TYR B 1 113 ? -4.988 12.938 -9.758 1 98.88 113 TYR B CA 1
ATOM 3881 C C . TYR B 1 113 ? -6.492 12.766 -9.945 1 98.88 113 TYR B C 1
ATOM 3883 O O . TYR B 1 113 ? -7.062 11.75 -9.539 1 98.88 113 TYR B O 1
ATOM 3891 N N . HIS B 1 114 ? -7.098 13.711 -10.531 1 98.88 114 HIS B N 1
ATOM 3892 C CA . HIS B 1 114 ? -8.547 13.672 -10.695 1 98.88 114 HIS B CA 1
ATOM 3893 C C . HIS B 1 114 ? -8.961 12.617 -11.711 1 98.88 114 HIS B C 1
ATOM 3895 O O . HIS B 1 114 ? -9.953 11.914 -11.516 1 98.88 114 HIS B O 1
ATOM 3901 N N . LYS B 1 115 ? -8.211 12.523 -12.781 1 98.88 115 LYS B N 1
ATOM 3902 C CA . LYS B 1 115 ? -8.484 11.477 -13.766 1 98.88 115 LYS B CA 1
ATOM 3903 C C . LYS B 1 115 ? -8.367 10.094 -13.141 1 98.88 115 LYS B C 1
ATOM 3905 O O . LYS B 1 115 ? -9.242 9.242 -13.32 1 98.88 115 LYS B O 1
ATOM 3910 N N . GLY B 1 116 ? -7.219 9.852 -12.43 1 98.88 116 GLY B N 1
ATOM 3911 C CA . GLY B 1 116 ? -7.012 8.578 -11.766 1 98.88 116 GLY B CA 1
ATOM 3912 C C . GLY B 1 116 ? -8.078 8.258 -10.734 1 98.88 116 GLY B C 1
ATOM 3913 O O . GLY B 1 116 ? -8.547 7.121 -10.641 1 98.88 116 GLY B O 1
ATOM 3914 N N . SER B 1 117 ? -8.469 9.266 -9.977 1 98.81 117 SER B N 1
ATOM 3915 C CA . SER B 1 117 ? -9.523 9.07 -8.984 1 98.81 117 SER B CA 1
ATOM 3916 C C . SER B 1 117 ? -10.836 8.656 -9.641 1 98.81 117 SER B C 1
ATOM 3918 O O . SER B 1 117 ? -11.484 7.703 -9.195 1 98.81 117 SER B O 1
ATOM 3920 N N . ALA B 1 118 ? -11.188 9.328 -10.68 1 98.69 118 ALA B N 1
ATOM 3921 C CA . ALA B 1 118 ? -12.43 9.039 -11.391 1 98.69 118 ALA B CA 1
ATOM 3922 C C . ALA B 1 118 ? -12.414 7.625 -11.969 1 98.69 118 ALA B C 1
ATOM 3924 O O . ALA B 1 118 ? -13.367 6.867 -11.805 1 98.69 118 ALA B O 1
ATOM 3925 N N . LEU B 1 119 ? -11.344 7.242 -12.633 1 98.75 119 LEU B N 1
ATOM 3926 C CA . LEU B 1 119 ? -11.25 5.934 -13.266 1 98.75 119 LEU B CA 1
ATOM 3927 C C . LEU B 1 119 ? -11.219 4.82 -12.219 1 98.75 119 LEU B C 1
ATOM 3929 O O . LEU B 1 119 ? -11.633 3.693 -12.5 1 98.75 119 LEU B O 1
ATOM 3933 N N . SER B 1 120 ? -10.773 5.129 -11.031 1 98.12 120 SER B N 1
ATOM 3934 C CA . SER B 1 120 ? -10.672 4.145 -9.953 1 98.12 120 SER B CA 1
ATOM 3935 C C . SER B 1 120 ? -11.984 4.043 -9.18 1 98.12 120 SER B C 1
ATOM 3937 O O . SER B 1 120 ? -12.102 3.246 -8.242 1 98.12 120 SER B O 1
ATOM 3939 N N . GLY B 1 121 ? -12.914 4.902 -9.492 1 97.62 121 GLY B N 1
ATOM 3940 C CA . GLY B 1 121 ? -14.211 4.875 -8.828 1 97.62 121 GLY B CA 1
ATOM 3941 C C . GLY B 1 121 ? -14.203 5.562 -7.477 1 97.62 121 GLY B C 1
ATOM 3942 O O . GLY B 1 121 ? -15.078 5.316 -6.645 1 97.62 121 GLY B O 1
ATOM 3943 N N . LEU B 1 122 ? -13.219 6.359 -7.195 1 98.19 122 LEU B N 1
ATOM 3944 C CA . LEU B 1 122 ? -13.148 7.094 -5.938 1 98.19 122 LEU B CA 1
ATOM 3945 C C . LEU B 1 122 ? -14.078 8.305 -5.965 1 98.19 122 LEU B C 1
ATOM 3947 O O . LEU B 1 122 ? -14.219 8.961 -7.004 1 98.19 122 LEU B O 1
ATOM 3951 N N . HIS B 1 123 ? -14.688 8.578 -4.844 1 98.62 123 HIS B N 1
ATOM 3952 C CA . HIS B 1 123 ? -15.57 9.727 -4.711 1 98.62 123 HIS B CA 1
ATOM 3953 C C . HIS B 1 123 ? -14.828 10.93 -4.133 1 98.62 123 HIS B C 1
ATOM 3955 O O . HIS B 1 123 ? -14.734 11.078 -2.912 1 98.62 123 HIS B O 1
ATOM 3961 N N . VAL B 1 124 ? -14.359 11.734 -5.023 1 98.81 124 VAL B N 1
ATOM 3962 C CA . VAL B 1 124 ? -13.594 12.93 -4.684 1 98.81 124 VAL B CA 1
ATOM 3963 C C . VAL B 1 124 ? -14.219 14.148 -5.352 1 98.81 124 VAL B C 1
ATOM 3965 O O . VAL B 1 124 ? -14.148 14.297 -6.574 1 98.81 124 VAL B O 1
ATOM 3968 N N . ASP B 1 125 ? -14.781 15.039 -4.574 1 98.69 125 ASP B N 1
ATOM 3969 C CA . ASP B 1 125 ? -15.383 16.25 -5.109 1 98.69 125 ASP B CA 1
ATOM 3970 C C . ASP B 1 125 ? -14.406 17.422 -5.043 1 98.69 125 ASP B C 1
ATOM 3972 O O . ASP B 1 125 ? -13.773 17.656 -4.012 1 98.69 125 ASP B O 1
ATOM 3976 N N . LYS B 1 126 ? -14.258 18.125 -6.09 1 98.44 126 LYS B N 1
ATOM 3977 C CA . LYS B 1 126 ? -13.586 19.422 -6.031 1 98.44 126 LYS B CA 1
ATOM 3978 C C . LYS B 1 126 ? -14.469 20.469 -5.348 1 98.44 126 LYS B C 1
ATOM 3980 O O . LYS B 1 126 ? -15.672 20.547 -5.613 1 98.44 126 LYS B O 1
ATOM 3985 N N . VAL B 1 127 ? -13.82 21.188 -4.469 1 98.19 127 VAL B N 1
ATOM 3986 C CA . VAL B 1 127 ? -14.57 22.125 -3.646 1 98.19 127 VAL B CA 1
ATOM 3987 C C . VAL B 1 127 ? -13.844 23.469 -3.623 1 98.19 127 VAL B C 1
ATOM 3989 O O . VAL B 1 127 ? -12.617 23.531 -3.705 1 98.19 127 VAL B O 1
ATOM 3992 N N . GLU B 1 128 ? -14.602 24.562 -3.539 1 98.5 128 GLU B N 1
ATOM 3993 C CA . GLU B 1 128 ? -14.086 25.906 -3.291 1 98.5 128 GLU B CA 1
ATOM 3994 C C . GLU B 1 128 ? -14.602 26.469 -1.967 1 98.5 128 GLU B C 1
ATOM 3996 O O . GLU B 1 128 ? -15.812 26.562 -1.761 1 98.5 128 GLU B O 1
ATOM 4001 N N . ILE B 1 129 ? -13.719 26.812 -1.165 1 98.75 129 ILE B N 1
ATOM 4002 C CA . ILE B 1 129 ? -14.086 27.359 0.135 1 98.75 129 ILE B CA 1
ATOM 4003 C C . ILE B 1 129 ? -14.023 28.891 0.088 1 98.75 129 ILE B C 1
ATOM 4005 O O . ILE B 1 129 ? -12.969 29.469 -0.183 1 98.75 129 ILE B O 1
ATOM 4009 N N . PRO B 1 130 ? -15.078 29.547 0.357 1 97.44 130 PRO B N 1
ATOM 4010 C CA . PRO B 1 130 ? -15.055 31.016 0.362 1 97.44 130 PRO B CA 1
ATOM 4011 C C . PRO B 1 130 ? -14.055 31.578 1.366 1 97.44 130 PRO B C 1
ATOM 4013 O O . PRO B 1 130 ? -13.945 31.078 2.486 1 97.44 130 PRO B O 1
ATOM 4016 N N . TYR B 1 131 ? -13.297 32.562 0.915 1 96.06 131 TYR B N 1
ATOM 4017 C CA . TYR B 1 131 ? -12.281 33.156 1.766 1 96.06 131 TYR B CA 1
ATOM 4018 C C . TYR B 1 131 ? -11.938 34.562 1.285 1 96.06 131 TYR B C 1
ATOM 4020 O O . TYR B 1 131 ? -11.453 34.75 0.167 1 96.06 131 TYR B O 1
ATOM 4028 N N . GLU B 1 132 ? -12.242 35.625 2.033 1 92.81 132 GLU B N 1
ATOM 4029 C CA . GLU B 1 132 ? -11.875 37.031 1.861 1 92.81 132 GLU B CA 1
ATOM 4030 C C . GLU B 1 132 ? -12.148 37.5 0.436 1 92.81 132 GLU B C 1
ATOM 4032 O O . GLU B 1 132 ? -11.266 38.031 -0.226 1 92.81 132 GLU B O 1
ATOM 4037 N N . GLY B 1 133 ? -13.336 37.375 -0.012 1 91.19 133 GLY B N 1
ATOM 4038 C CA . GLY B 1 133 ? -13.758 37.875 -1.319 1 91.19 133 GLY B CA 1
ATOM 4039 C C . GLY B 1 133 ? -13.297 36.969 -2.457 1 91.19 133 GLY B C 1
ATOM 4040 O O . GLY B 1 133 ? -13.531 37.281 -3.627 1 91.19 133 GLY B O 1
ATOM 4041 N N . SER B 1 134 ? -12.672 35.906 -2.061 1 94.06 134 SER B N 1
ATOM 4042 C CA . SER B 1 134 ? -12.242 34.875 -3.02 1 94.06 134 SER B CA 1
ATOM 4043 C C . SER B 1 134 ? -12.555 33.5 -2.516 1 94.06 134 SER B C 1
ATOM 4045 O O . SER B 1 134 ? -13.633 33.219 -1.984 1 94.06 134 SER B O 1
ATOM 4047 N N . SER B 1 135 ? -11.68 32.469 -2.812 1 98.06 135 SER B N 1
ATOM 4048 C CA . SER B 1 135 ? -11.828 31.109 -2.334 1 98.06 135 SER B CA 1
ATOM 4049 C C . SER B 1 135 ? -10.508 30.344 -2.398 1 98.06 135 SER B C 1
ATOM 4051 O O . SER B 1 135 ? -9.562 30.797 -3.061 1 98.06 135 SER B O 1
ATOM 4053 N N . TYR B 1 136 ? -10.391 29.375 -1.652 1 98.62 136 TYR B N 1
ATOM 4054 C CA . TYR B 1 136 ? -9.273 28.453 -1.778 1 98.62 136 TYR B CA 1
ATOM 4055 C C . TYR B 1 136 ? -9.773 27.031 -2.033 1 98.62 136 TYR B C 1
ATOM 4057 O O . TYR B 1 136 ? -10.898 26.688 -1.656 1 98.62 136 TYR B O 1
ATOM 4065 N N . PRO B 1 137 ? -8.992 26.234 -2.725 1 98.69 137 PRO B N 1
ATOM 4066 C CA . PRO B 1 137 ? -9.445 24.922 -3.178 1 98.69 137 PRO B CA 1
ATOM 4067 C C . PRO B 1 137 ? -9.391 23.859 -2.076 1 98.69 137 PRO B C 1
ATOM 4069 O O . PRO B 1 137 ? -8.531 23.938 -1.191 1 98.69 137 PRO B O 1
ATOM 4072 N N . ALA B 1 138 ? -10.281 22.891 -2.154 1 98.88 138 ALA B N 1
ATOM 4073 C CA . ALA B 1 138 ? -10.32 21.703 -1.316 1 98.88 138 ALA B CA 1
ATOM 4074 C C . ALA B 1 138 ? -10.844 20.5 -2.098 1 98.88 138 ALA B C 1
ATOM 4076 O O . ALA B 1 138 ? -11.289 20.641 -3.242 1 98.88 138 ALA B O 1
ATOM 4077 N N . ILE B 1 139 ? -10.664 19.312 -1.563 1 98.94 139 ILE B N 1
ATOM 4078 C CA . ILE B 1 139 ? -11.344 18.125 -2.066 1 98.94 139 ILE B CA 1
ATOM 4079 C C . ILE B 1 139 ? -12.102 17.453 -0.931 1 98.94 139 ILE B C 1
ATOM 4081 O O . ILE B 1 139 ? -11.625 17.406 0.206 1 98.94 139 ILE B O 1
ATOM 4085 N N . PHE B 1 140 ? -13.32 17.047 -1.235 1 98.94 140 PHE B N 1
ATOM 4086 C CA . PHE B 1 140 ? -14.164 16.312 -0.298 1 98.94 140 PHE B CA 1
ATOM 4087 C C . PHE B 1 140 ? -14.211 14.828 -0.657 1 98.94 140 PHE B C 1
ATOM 4089 O O . PHE B 1 140 ? -14.711 14.461 -1.723 1 98.94 140 PHE B O 1
ATOM 4096 N N . VAL B 1 141 ? -13.711 13.961 0.196 1 98.94 141 VAL B N 1
ATOM 4097 C CA . VAL B 1 141 ? -13.617 12.523 -0.013 1 98.94 141 VAL B CA 1
ATOM 4098 C C . VAL B 1 141 ? -14.703 11.812 0.792 1 98.94 141 VAL B C 1
ATOM 4100 O O . VAL B 1 141 ? -14.773 11.953 2.016 1 98.94 141 VAL B O 1
ATOM 4103 N N . HIS B 1 142 ? -15.5 11.094 0.095 1 98.81 142 HIS B N 1
ATOM 4104 C CA . HIS B 1 142 ? -16.656 10.422 0.698 1 98.81 142 HIS B CA 1
ATOM 4105 C C . HIS B 1 142 ? -16.891 9.055 0.065 1 98.81 142 HIS B C 1
ATOM 4107 O O . HIS B 1 142 ? -16.141 8.641 -0.823 1 98.81 142 HIS B O 1
ATOM 4113 N N . ASP B 1 143 ? -17.891 8.25 0.51 1 97.62 143 ASP B N 1
ATOM 4114 C CA . ASP B 1 143 ? -18.062 6.871 0.062 1 97.62 143 ASP B CA 1
ATOM 4115 C C . ASP B 1 143 ? -19.109 6.785 -1.059 1 97.62 143 ASP B C 1
ATOM 4117 O O . ASP B 1 143 ? -19.422 5.691 -1.531 1 97.62 143 ASP B O 1
ATOM 4121 N N . GLY B 1 144 ? -19.641 7.875 -1.425 1 97.94 144 GLY B N 1
ATOM 4122 C CA . GLY B 1 144 ? -20.578 7.918 -2.533 1 97.94 144 GLY B CA 1
ATOM 4123 C C . GLY B 1 144 ? -21.984 7.543 -2.131 1 97.94 144 GLY B C 1
ATOM 4124 O O . GLY B 1 144 ? -22.906 7.598 -2.951 1 97.94 144 GLY B O 1
ATOM 4125 N N . SER B 1 145 ? -22.281 7.258 -0.879 1 97.5 145 SER B N 1
ATOM 4126 C CA . SER B 1 145 ? -23.578 6.742 -0.445 1 97.5 145 SER B CA 1
ATOM 4127 C C . SER B 1 145 ? -24.547 7.879 -0.16 1 97.5 145 SER B C 1
ATOM 4129 O O . SER B 1 145 ? -25.766 7.668 -0.153 1 97.5 145 SER B O 1
ATOM 4131 N N . GLY B 1 146 ? -24.016 9.008 0.202 1 97.88 146 GLY B N 1
ATOM 4132 C CA . GLY B 1 146 ? -24.875 10.102 0.626 1 97.88 146 GLY B CA 1
ATOM 4133 C C . GLY B 1 146 ? -25.281 10.016 2.086 1 97.88 146 GLY B C 1
ATOM 4134 O O . GLY B 1 146 ? -25.938 10.914 2.605 1 97.88 146 GLY B O 1
ATOM 4135 N N . THR B 1 147 ? -24.812 8.992 2.719 1 97.94 147 THR B N 1
ATOM 4136 C CA . THR B 1 147 ? -25.125 8.82 4.133 1 97.94 147 THR B CA 1
ATOM 4137 C C . THR B 1 147 ? -24.375 9.844 4.98 1 97.94 147 THR B C 1
ATOM 4139 O O . THR B 1 147 ? -23.156 10.008 4.84 1 97.94 147 THR B O 1
ATOM 4142 N N . PRO B 1 148 ? -25.109 10.555 5.797 1 98.5 148 PRO B N 1
ATOM 4143 C CA . PRO B 1 148 ? -24.422 11.508 6.672 1 98.5 148 PRO B CA 1
ATOM 4144 C C . PRO B 1 148 ? -23.391 10.836 7.566 1 98.5 148 PRO B C 1
ATOM 4146 O O . PRO B 1 148 ? -23.672 9.805 8.18 1 98.5 148 PRO B O 1
ATOM 4149 N N . ARG B 1 149 ? -22.219 11.422 7.598 1 98.5 149 ARG B N 1
ATOM 4150 C CA . ARG B 1 149 ? -21.109 10.852 8.352 1 98.5 149 ARG B CA 1
ATOM 4151 C C . ARG B 1 149 ? -20.328 11.93 9.078 1 98.5 149 ARG B C 1
ATOM 4153 O O . ARG B 1 149 ? -20.297 13.086 8.648 1 98.5 149 ARG B O 1
ATOM 4160 N N . PRO B 1 150 ? -19.688 11.547 10.281 1 98.88 150 PRO B N 1
ATOM 4161 C CA . PRO B 1 150 ? -18.688 12.453 10.836 1 98.88 150 PRO B CA 1
ATOM 4162 C C . PRO B 1 150 ? -17.625 12.844 9.812 1 98.88 150 PRO B C 1
ATOM 4164 O O . PRO B 1 150 ? -17.344 12.078 8.883 1 98.88 150 PRO B O 1
ATOM 4167 N N . THR B 1 151 ? -17.109 14.047 9.984 1 98.94 151 THR B N 1
ATOM 4168 C CA . THR B 1 151 ? -16.219 14.555 8.945 1 98.94 151 THR B CA 1
ATOM 4169 C C . THR B 1 151 ? -15.008 15.258 9.562 1 98.94 151 THR B C 1
ATOM 4171 O O . THR B 1 151 ? -15.148 16 10.539 1 98.94 151 THR B O 1
ATOM 4174 N N . LEU B 1 152 ? -13.867 14.961 9 1 98.94 152 LEU B N 1
ATOM 4175 C CA . LEU B 1 152 ? -12.648 15.656 9.398 1 98.94 152 LEU B CA 1
ATOM 4176 C C . LEU B 1 152 ? -12.25 16.703 8.359 1 98.94 152 LEU B C 1
ATOM 4178 O O . LEU B 1 152 ? -12.336 16.453 7.156 1 98.94 152 LEU B O 1
ATOM 4182 N N . VAL B 1 153 ? -11.898 17.875 8.812 1 98.94 153 VAL B N 1
ATOM 4183 C CA . VAL B 1 153 ? -11.188 18.859 8 1 98.94 153 VAL B CA 1
ATOM 4184 C C . VAL B 1 153 ? -9.68 18.641 8.125 1 98.94 153 VAL B C 1
ATOM 4186 O O . VAL B 1 153 ? -9.133 18.672 9.234 1 98.94 153 VAL B O 1
ATOM 4189 N N . SER B 1 154 ? -9.031 18.359 7.023 1 98.94 154 SER B N 1
ATOM 4190 C CA . SER B 1 154 ? -7.602 18.094 7.016 1 98.94 154 SER B CA 1
ATOM 4191 C C . SER B 1 154 ? -6.812 19.312 6.555 1 98.94 154 SER B C 1
ATOM 4193 O O . SER B 1 154 ? -6.992 19.781 5.43 1 98.94 154 SER B O 1
ATOM 4195 N N . VAL B 1 155 ? -5.902 19.688 7.414 1 98.25 155 VAL B N 1
ATOM 4196 C CA . VAL B 1 155 ? -5.098 20.891 7.199 1 98.25 155 VAL B CA 1
ATOM 4197 C C . VAL B 1 155 ? -3.658 20.5 6.875 1 98.25 155 VAL B C 1
ATOM 4199 O O . VAL B 1 155 ? -3.074 19.641 7.543 1 98.25 155 VAL B O 1
ATOM 4202 N N . ASN B 1 156 ? -3.096 21.156 5.863 1 97.94 156 ASN B N 1
ATOM 4203 C CA . ASN B 1 156 ? -1.789 20.812 5.309 1 97.94 156 ASN B CA 1
ATOM 4204 C C . ASN B 1 156 ? -0.655 21.359 6.176 1 97.94 156 ASN B C 1
ATOM 4206 O O . ASN B 1 156 ? -0.854 22.297 6.949 1 97.94 156 ASN B O 1
ATOM 4210 N N . GLY B 1 157 ? 0.458 20.734 6.027 1 96.69 157 GLY B N 1
ATOM 4211 C CA . GLY B 1 157 ? 1.709 21.312 6.477 1 96.69 157 GLY B CA 1
ATOM 4212 C C . GLY B 1 157 ? 2.223 22.406 5.555 1 96.69 157 GLY B C 1
ATOM 4213 O O . GLY B 1 157 ? 1.505 22.859 4.66 1 96.69 157 GLY B O 1
ATOM 4214 N N . LEU B 1 158 ? 3.477 22.781 5.723 1 95.25 158 LEU B N 1
ATOM 4215 C CA . LEU B 1 158 ? 4.086 23.938 5.074 1 95.25 158 LEU B CA 1
ATOM 4216 C C . LEU B 1 158 ? 4.098 23.766 3.559 1 95.25 158 LEU B C 1
ATOM 4218 O O . LEU B 1 158 ? 3.793 24.703 2.818 1 95.25 158 LEU B O 1
ATOM 4222 N N . ASP B 1 159 ? 4.453 22.578 3.113 1 92.94 159 ASP B N 1
ATOM 4223 C CA . ASP B 1 159 ? 4.645 22.391 1.679 1 92.94 159 ASP B CA 1
ATOM 4224 C C . ASP B 1 159 ? 3.785 21.25 1.159 1 92.94 159 ASP B C 1
ATOM 4226 O O . ASP B 1 159 ? 4.074 20.672 0.107 1 92.94 159 ASP B O 1
ATOM 4230 N N . SER B 1 160 ? 2.742 20.906 1.899 1 95.19 160 SER B N 1
ATOM 4231 C CA . SER B 1 160 ? 1.88 19.781 1.546 1 95.19 160 SER B CA 1
ATOM 4232 C C . SER B 1 160 ? 0.827 20.203 0.522 1 95.19 160 SER B C 1
ATOM 4234 O O . SER B 1 160 ? 0.576 21.391 0.329 1 95.19 160 SER B O 1
ATOM 4236 N N . MET B 1 161 ? 0.305 19.266 -0.164 1 97.81 161 MET B N 1
ATOM 4237 C CA . MET B 1 161 ? -0.797 19.391 -1.114 1 97.81 161 MET B CA 1
ATOM 4238 C C . MET B 1 161 ? -1.935 18.438 -0.752 1 97.81 161 MET B C 1
ATOM 4240 O O . MET B 1 161 ? -1.693 17.297 -0.341 1 97.81 161 MET B O 1
ATOM 4244 N N . LYS B 1 162 ? -3.139 18.938 -0.929 1 98.75 162 LYS B N 1
ATOM 4245 C CA . LYS B 1 162 ? -4.312 18.156 -0.537 1 98.75 162 LYS B CA 1
ATOM 4246 C C . LYS B 1 162 ? -4.344 16.812 -1.251 1 98.75 162 LYS B C 1
ATOM 4248 O O . LYS B 1 162 ? -4.719 15.797 -0.66 1 98.75 162 LYS B O 1
ATOM 4253 N N . GLU B 1 163 ? -3.873 16.75 -2.521 1 98.75 163 GLU B N 1
ATOM 4254 C CA . GLU B 1 163 ? -3.869 15.492 -3.271 1 98.75 163 GLU B CA 1
ATOM 4255 C C . GLU B 1 163 ? -2.896 14.492 -2.66 1 98.75 163 GLU B C 1
ATOM 4257 O O . GLU B 1 163 ? -3.234 13.312 -2.492 1 98.75 163 GLU B O 1
ATOM 4262 N N . GLN B 1 164 ? -1.741 14.945 -2.232 1 97.88 164 GLN B N 1
ATOM 4263 C CA . GLN B 1 164 ? -0.716 14.062 -1.688 1 97.88 164 GLN B CA 1
ATOM 4264 C C . GLN B 1 164 ? -1.116 13.539 -0.312 1 97.88 164 GLN B C 1
ATOM 4266 O O . GLN B 1 164 ? -0.844 12.383 0.02 1 97.88 164 GLN B O 1
ATOM 4271 N N . VAL B 1 165 ? -1.743 14.422 0.467 1 98.5 165 VAL B N 1
ATOM 4272 C CA . VAL B 1 165 ? -2.178 13.992 1.791 1 98.5 165 VAL B CA 1
ATOM 4273 C C . VAL B 1 165 ? -3.256 12.922 1.657 1 98.5 165 VAL B C 1
ATOM 4275 O O . VAL B 1 165 ? -3.248 11.93 2.391 1 98.5 165 VAL B O 1
ATOM 4278 N N . ASN B 1 166 ? -4.176 13.125 0.737 1 98.81 166 ASN B N 1
ATOM 4279 C CA . ASN B 1 166 ? -5.176 12.094 0.494 1 98.81 166 ASN B CA 1
ATOM 4280 C C . ASN B 1 166 ? -4.543 10.812 -0.03 1 98.81 166 ASN B C 1
ATOM 4282 O O . ASN B 1 166 ? -4.902 9.719 0.404 1 98.81 166 ASN B O 1
ATOM 4286 N N . MET B 1 167 ? -3.582 10.938 -0.944 1 98.56 167 MET B N 1
ATOM 4287 C CA . MET B 1 167 ? -2.93 9.766 -1.525 1 98.56 167 MET B CA 1
ATOM 4288 C C . MET B 1 167 ? -2.078 9.047 -0.486 1 98.56 167 MET B C 1
ATOM 4290 O O . MET B 1 167 ? -1.764 7.863 -0.647 1 98.56 167 MET B O 1
ATOM 4294 N N . ALA B 1 168 ? -1.737 9.781 0.583 1 98.31 168 ALA B N 1
ATOM 4295 C CA . ALA B 1 168 ? -1 9.156 1.679 1 98.31 168 ALA B CA 1
ATOM 4296 C C . ALA B 1 168 ? -1.923 8.297 2.545 1 98.31 168 ALA B C 1
ATOM 4298 O O . ALA B 1 168 ? -1.479 7.688 3.52 1 98.31 168 ALA B O 1
ATOM 4299 N N . GLY B 1 169 ? -3.186 8.258 2.219 1 98.31 169 GLY B N 1
ATOM 4300 C CA . GLY B 1 169 ? -4.082 7.258 2.785 1 98.31 169 GLY B CA 1
ATOM 4301 C C . GLY B 1 169 ? -5.023 7.828 3.832 1 98.31 169 GLY B C 1
ATOM 4302 O O . GLY B 1 169 ? -5.895 7.117 4.34 1 98.31 169 GLY B O 1
ATOM 4303 N N . HIS B 1 170 ? -4.918 9.102 4.164 1 98.75 170 HIS B N 1
ATOM 4304 C CA . HIS B 1 170 ? -5.719 9.664 5.246 1 98.75 170 HIS B CA 1
ATOM 4305 C C . HIS B 1 170 ? -7.207 9.57 4.934 1 98.75 170 HIS B C 1
ATOM 4307 O O . HIS B 1 170 ? -8.008 9.219 5.805 1 98.75 170 HIS B O 1
ATOM 4313 N N . GLY B 1 171 ? -7.59 9.883 3.688 1 98.75 171 GLY B N 1
ATOM 4314 C CA . GLY B 1 171 ? -8.992 9.766 3.312 1 98.75 171 GLY B CA 1
ATOM 4315 C C . GLY B 1 171 ? -9.508 8.336 3.385 1 98.75 171 GLY B C 1
ATOM 4316 O O . GLY B 1 171 ? -10.602 8.094 3.893 1 98.75 171 GLY B O 1
ATOM 4317 N N . ALA B 1 172 ? -8.727 7.441 2.912 1 98.44 172 ALA B N 1
ATOM 4318 C CA . ALA B 1 172 ? -9.133 6.039 2.85 1 98.44 172 ALA B CA 1
ATOM 4319 C C . ALA B 1 172 ? -9.312 5.457 4.246 1 98.44 172 ALA B C 1
ATOM 4321 O O . ALA B 1 172 ? -10.289 4.75 4.508 1 98.44 172 ALA B O 1
ATOM 4322 N N . VAL B 1 173 ? -8.367 5.711 5.188 1 98.69 173 VAL B N 1
ATOM 4323 C CA . VAL B 1 173 ? -8.469 5.125 6.52 1 98.69 173 VAL B CA 1
ATOM 4324 C C . VAL B 1 173 ? -9.625 5.77 7.285 1 98.69 173 VAL B C 1
ATOM 4326 O O . VAL B 1 173 ? -10.281 5.113 8.094 1 98.69 173 VAL B O 1
ATOM 4329 N N . ASN B 1 174 ? -9.852 7.078 7.043 1 98.88 174 ASN B N 1
ATOM 4330 C CA . ASN B 1 174 ? -11.008 7.715 7.648 1 98.88 174 ASN B CA 1
ATOM 4331 C C . ASN B 1 174 ? -12.312 7.109 7.137 1 98.88 174 ASN B C 1
ATOM 4333 O O . ASN B 1 174 ? -13.227 6.832 7.922 1 98.88 174 ASN B O 1
ATOM 4337 N N . LEU B 1 175 ? -12.438 6.852 5.812 1 98.75 175 LEU B N 1
ATOM 4338 C CA . LEU B 1 175 ? -13.625 6.238 5.238 1 98.75 175 LEU B CA 1
ATOM 4339 C C . LEU B 1 175 ? -13.883 4.863 5.848 1 98.75 175 LEU B C 1
ATOM 4341 O O . LEU B 1 175 ? -15.023 4.52 6.16 1 98.75 175 LEU B O 1
ATOM 4345 N N . ALA B 1 176 ? -12.797 4.129 6 1 98.19 176 ALA B N 1
ATOM 4346 C CA . ALA B 1 176 ? -12.914 2.789 6.57 1 98.19 176 ALA B CA 1
ATOM 4347 C C . ALA B 1 176 ? -13.492 2.844 7.984 1 98.19 176 ALA B C 1
ATOM 4349 O O . ALA B 1 176 ? -14.023 1.849 8.484 1 98.19 176 ALA B O 1
ATOM 4350 N N . ARG B 1 177 ? -13.367 3.963 8.586 1 98.44 177 ARG B N 1
ATOM 4351 C CA . ARG B 1 177 ? -13.859 4.137 9.953 1 98.44 177 ARG B CA 1
ATOM 4352 C C . ARG B 1 177 ? -15.133 4.973 9.977 1 98.44 177 ARG B C 1
ATOM 4354 O O . ARG B 1 177 ? -15.539 5.473 11.031 1 98.44 177 ARG B O 1
ATOM 4361 N N . GLY B 1 178 ? -15.688 5.254 8.766 1 98.25 178 GLY B N 1
ATOM 4362 C CA . GLY B 1 178 ? -17 5.867 8.664 1 98.25 178 GLY B CA 1
ATOM 4363 C C . GLY B 1 178 ? -16.953 7.383 8.672 1 98.25 178 GLY B C 1
ATOM 4364 O O . GLY B 1 178 ? -17.938 8.039 9.016 1 98.25 178 GLY B O 1
ATOM 4365 N N . MET B 1 179 ? -15.805 7.969 8.297 1 98.88 179 MET B N 1
ATOM 4366 C CA . MET B 1 179 ? -15.688 9.422 8.297 1 98.88 179 MET B CA 1
ATOM 4367 C C . MET B 1 179 ? -15.398 9.953 6.898 1 98.88 179 MET B C 1
ATOM 4369 O O . MET B 1 179 ? -14.625 9.352 6.152 1 98.88 179 MET B O 1
ATOM 4373 N N . ASN B 1 180 ? -16.031 11.062 6.547 1 98.94 180 ASN B N 1
ATOM 4374 C CA . ASN B 1 180 ? -15.578 11.828 5.383 1 98.94 180 ASN B CA 1
ATOM 4375 C C . ASN B 1 180 ? -14.383 12.711 5.719 1 98.94 180 ASN B C 1
ATOM 4377 O O . ASN B 1 180 ? -14.047 12.891 6.891 1 98.94 180 ASN B O 1
ATOM 4381 N N . THR B 1 181 ? -13.758 13.195 4.691 1 98.94 181 THR B N 1
ATOM 4382 C CA . THR B 1 181 ? -12.656 14.125 4.922 1 98.94 181 THR B CA 1
ATOM 4383 C C . THR B 1 181 ? -12.695 15.266 3.914 1 98.94 181 THR B C 1
ATOM 4385 O O . THR B 1 181 ? -12.852 15.039 2.713 1 98.94 181 THR B O 1
ATOM 4388 N N . LEU B 1 182 ? -12.602 16.469 4.367 1 99 182 LEU B N 1
ATOM 4389 C CA . LEU B 1 182 ? -12.352 17.656 3.564 1 99 182 LEU B CA 1
ATOM 4390 C C . LEU B 1 182 ? -10.883 18.062 3.625 1 99 182 LEU B C 1
ATOM 4392 O O . LEU B 1 182 ? -10.414 18.562 4.648 1 99 182 LEU B O 1
ATOM 4396 N N . PHE B 1 183 ? -10.172 17.812 2.561 1 98.94 183 PHE B N 1
ATOM 4397 C CA . PHE B 1 183 ? -8.766 18.188 2.488 1 98.94 183 PHE B CA 1
ATOM 4398 C C . PHE B 1 183 ? -8.617 19.609 1.939 1 98.94 183 PHE B C 1
ATOM 4400 O O . PHE B 1 183 ? -9.07 19.891 0.828 1 98.94 183 PHE B O 1
ATOM 4407 N N . LEU B 1 184 ? -7.895 20.422 2.646 1 98.88 184 LEU B N 1
ATOM 4408 C CA . LEU B 1 184 ? -7.766 21.812 2.225 1 98.88 184 LEU B CA 1
ATOM 4409 C C . LEU B 1 184 ? -6.406 22.062 1.572 1 98.88 184 LEU B C 1
ATOM 4411 O O . LEU B 1 184 ? -5.395 21.516 2.018 1 98.88 184 LEU B O 1
ATOM 4415 N N . ASP B 1 185 ? -6.383 22.812 0.528 1 98.81 185 ASP B N 1
ATOM 4416 C CA . ASP B 1 185 ? -5.258 23.703 0.266 1 98.81 185 ASP B CA 1
ATOM 4417 C C . ASP B 1 185 ? -5.512 25.094 0.84 1 98.81 185 ASP B C 1
ATOM 4419 O O . ASP B 1 185 ? -5.895 26.016 0.11 1 98.81 185 ASP B O 1
ATOM 4423 N N . GLN B 1 186 ? -5.234 25.203 2.1 1 98.62 186 GLN B N 1
ATOM 4424 C CA . GLN B 1 186 ? -5.445 26.484 2.781 1 98.62 186 GLN B CA 1
ATOM 4425 C C . GLN B 1 186 ? -4.477 27.547 2.271 1 98.62 186 GLN B C 1
ATOM 4427 O O . GLN B 1 186 ? -3.471 27.219 1.634 1 98.62 186 GLN B O 1
ATOM 4432 N N . PRO B 1 187 ? -4.738 28.812 2.545 1 98.31 187 PRO B N 1
ATOM 4433 C CA . PRO B 1 187 ? -3.785 29.859 2.162 1 98.31 187 PRO B CA 1
ATOM 4434 C C . PRO B 1 187 ? -2.355 29.547 2.596 1 98.31 187 PRO B C 1
ATOM 4436 O O . PRO B 1 187 ? -2.115 29.234 3.766 1 98.31 187 PRO B O 1
ATOM 4439 N N . GLY B 1 188 ? -1.456 29.594 1.624 1 97.56 188 GLY B N 1
ATOM 4440 C CA . GLY B 1 188 ? -0.062 29.266 1.876 1 97.56 188 GLY B CA 1
ATOM 4441 C C . GLY B 1 188 ? 0.318 27.875 1.409 1 97.56 188 GLY B C 1
ATOM 4442 O O . GLY B 1 188 ? 1.499 27.516 1.39 1 97.56 188 GLY B O 1
ATOM 4443 N N . THR B 1 189 ? -0.645 27.062 0.974 1 97.56 189 THR B N 1
ATOM 4444 C CA . THR B 1 189 ? -0.296 25.703 0.603 1 97.56 189 THR B CA 1
ATOM 4445 C C . THR B 1 189 ? -0.947 25.312 -0.723 1 97.56 189 THR B C 1
ATOM 4447 O O . THR B 1 189 ? -1.932 25.922 -1.138 1 97.56 189 THR B O 1
ATOM 4450 N N . GLY B 1 190 ? -0.392 24.297 -1.354 1 97.19 190 GLY B N 1
ATOM 4451 C CA . GLY B 1 190 ? -0.972 23.656 -2.527 1 97.19 190 GLY B CA 1
ATOM 4452 C C . GLY B 1 190 ? -1.4 24.656 -3.592 1 97.19 190 GLY B C 1
ATOM 4453 O O . GLY B 1 190 ? -0.637 25.547 -3.959 1 97.19 190 GLY B O 1
ATOM 4454 N N . GLU B 1 191 ? -2.592 24.453 -4.027 1 97.94 191 GLU B N 1
ATOM 4455 C CA . GLU B 1 191 ? -3.135 25.219 -5.141 1 97.94 191 GLU B CA 1
ATOM 4456 C C . GLU B 1 191 ? -3.416 26.672 -4.719 1 97.94 191 GLU B C 1
ATOM 4458 O O . GLU B 1 191 ? -3.389 27.578 -5.551 1 97.94 191 GLU B O 1
ATOM 4463 N N . ALA B 1 192 ? -3.678 26.922 -3.455 1 98.19 192 ALA B N 1
ATOM 4464 C CA . ALA B 1 192 ? -3.975 28.266 -2.963 1 98.19 192 ALA B CA 1
ATOM 4465 C C . ALA B 1 192 ? -2.791 29.203 -3.182 1 98.19 192 ALA B C 1
ATOM 4467 O O . ALA B 1 192 ? -2.965 30.328 -3.646 1 98.19 192 ALA B O 1
ATOM 4468 N N . ILE B 1 193 ? -1.606 28.719 -2.85 1 96.88 193 ILE B N 1
ATOM 4469 C CA . ILE B 1 193 ? -0.448 29.594 -3.004 1 96.88 193 ILE B CA 1
ATOM 4470 C C . ILE B 1 193 ? 0.095 29.484 -4.426 1 96.88 193 ILE B C 1
ATOM 4472 O O . ILE B 1 193 ? 0.541 30.484 -5.004 1 96.88 193 ILE B O 1
ATOM 4476 N N . ARG B 1 194 ? 0.019 28.266 -5.027 1 96.25 194 ARG B N 1
ATOM 4477 C CA . ARG B 1 194 ? 0.634 28 -6.324 1 96.25 194 ARG B CA 1
ATOM 4478 C C . ARG B 1 194 ? -0.157 28.656 -7.453 1 96.25 194 ARG B C 1
ATOM 4480 O O . ARG B 1 194 ? 0.422 29.109 -8.438 1 96.25 194 ARG B O 1
ATOM 4487 N N . LYS B 1 195 ? -1.476 28.703 -7.305 1 96.12 195 LYS B N 1
ATOM 4488 C CA . LYS B 1 195 ? -2.291 29.125 -8.438 1 96.12 195 LYS B CA 1
ATOM 4489 C C . LYS B 1 195 ? -3.107 30.375 -8.102 1 96.12 195 LYS B C 1
ATOM 4491 O O . LYS B 1 195 ? -3.607 31.062 -8.992 1 96.12 195 LYS B O 1
ATOM 4496 N N . ARG B 1 196 ? -3.195 30.703 -6.758 1 95.56 196 ARG B N 1
ATOM 4497 C CA . ARG B 1 196 ? -4.078 31.797 -6.383 1 95.56 196 ARG B CA 1
ATOM 4498 C C . ARG B 1 196 ? -3.314 32.875 -5.633 1 95.56 196 ARG B C 1
ATOM 4500 O O . ARG B 1 196 ? -3.873 33.938 -5.309 1 95.56 196 ARG B O 1
ATOM 4507 N N . ASN B 1 197 ? -2.07 32.656 -5.344 1 95 197 ASN B N 1
ATOM 4508 C CA . ASN B 1 197 ? -1.216 33.625 -4.629 1 95 197 ASN B CA 1
ATOM 4509 C C . ASN B 1 197 ? -1.831 34.031 -3.293 1 95 197 ASN B C 1
ATOM 4511 O O . ASN B 1 197 ? -1.839 35.188 -2.945 1 95 197 ASN B O 1
ATOM 4515 N N . LEU B 1 198 ? -2.463 33.094 -2.629 1 97.56 198 LEU B N 1
ATOM 4516 C CA . LEU B 1 198 ? -3.002 33.312 -1.294 1 97.56 198 LEU B CA 1
ATOM 4517 C C . LEU B 1 198 ? -1.979 32.969 -0.223 1 97.56 198 LEU B C 1
ATOM 4519 O O . LEU B 1 198 ? -1.711 31.781 0.008 1 97.56 198 LEU B O 1
ATOM 4523 N N . PRO B 1 199 ? -1.462 33.906 0.465 1 97.62 199 PRO B N 1
ATOM 4524 C CA . PRO B 1 199 ? -0.413 33.625 1.444 1 97.62 199 PRO B CA 1
ATOM 4525 C C . PRO B 1 199 ? -0.971 33.094 2.762 1 97.62 199 PRO B C 1
ATOM 4527 O O . PRO B 1 199 ? -2.15 33.281 3.061 1 97.62 199 PRO B O 1
ATOM 4530 N N . ALA B 1 200 ? -0.117 32.5 3.492 1 98 200 ALA B N 1
ATOM 4531 C CA . ALA B 1 200 ? -0.461 32.031 4.832 1 98 200 ALA B CA 1
ATOM 4532 C C . ALA B 1 200 ? -0.625 33.188 5.797 1 98 200 ALA B C 1
ATOM 4534 O O . ALA B 1 200 ? -0.079 34.281 5.566 1 98 200 ALA B O 1
ATOM 4535 N N . VAL B 1 201 ? -1.381 33 6.793 1 98.06 201 VAL B N 1
ATOM 4536 C CA . VAL B 1 201 ? -1.551 33.969 7.887 1 98.06 201 VAL B CA 1
ATOM 4537 C C . VAL B 1 201 ? -1.435 33.25 9.227 1 98.06 201 VAL B C 1
ATOM 4539 O O . VAL B 1 201 ? -1.696 32.031 9.312 1 98.06 201 VAL B O 1
ATOM 4542 N N . PHE B 1 202 ? -1.014 33.938 10.289 1 97.81 202 PHE B N 1
ATOM 4543 C CA . PHE B 1 202 ? -0.793 33.281 11.578 1 97.81 202 PHE B CA 1
ATOM 4544 C C . PHE B 1 202 ? -2.119 32.969 12.25 1 97.81 202 PHE B C 1
ATOM 4546 O O . PHE B 1 202 ? -2.207 31.984 13.008 1 97.81 202 PHE B O 1
ATOM 4553 N N . ASP B 1 203 ? -3.184 33.781 11.969 1 98.25 203 ASP B N 1
ATOM 4554 C CA . ASP B 1 203 ? -4.492 33.562 12.578 1 98.25 203 ASP B CA 1
ATOM 4555 C C . ASP B 1 203 ? -5.359 32.656 11.695 1 98.25 203 ASP B C 1
ATOM 4557 O O . ASP B 1 203 ? -6.363 33.125 11.141 1 98.25 203 ASP B O 1
ATOM 4561 N N . ALA B 1 204 ? -5.113 31.438 11.727 1 98.19 204 ALA B N 1
ATOM 4562 C CA . ALA B 1 204 ? -5.605 30.422 10.812 1 98.19 204 ALA B CA 1
ATOM 4563 C C . ALA B 1 204 ? -7.125 30.297 10.891 1 98.19 204 ALA B C 1
ATOM 4565 O O . ALA B 1 204 ? -7.77 29.828 9.945 1 98.19 204 ALA B O 1
ATOM 4566 N N . GLU B 1 205 ? -7.801 30.719 11.992 1 98.12 205 GLU B N 1
ATOM 4567 C CA . GLU B 1 205 ? -9.258 30.656 12.102 1 98.12 205 GLU B CA 1
ATOM 4568 C C . GLU B 1 205 ? -9.922 31.484 11 1 98.12 205 GLU B C 1
ATOM 4570 O O . GLU B 1 205 ? -11.086 31.234 10.656 1 98.12 205 GLU B O 1
ATOM 4575 N N . ARG B 1 206 ? -9.125 32.438 10.422 1 98 206 ARG B N 1
ATOM 4576 C CA . ARG B 1 206 ? -9.641 33.25 9.336 1 98 206 ARG B CA 1
ATOM 4577 C C . ARG B 1 206 ? -10.047 32.375 8.141 1 98 206 ARG B C 1
ATOM 4579 O O . ARG B 1 206 ? -11.016 32.688 7.449 1 98 206 ARG B O 1
ATOM 4586 N N . TRP B 1 207 ? -9.336 31.328 7.898 1 98.44 207 TRP B N 1
ATOM 4587 C CA . TRP B 1 207 ? -9.68 30.469 6.773 1 98.44 207 TRP B CA 1
ATOM 4588 C C . TRP B 1 207 ? -10.203 29.125 7.262 1 98.44 207 TRP B C 1
ATOM 4590 O O . TRP B 1 207 ? -10.789 28.359 6.488 1 98.44 207 TRP B O 1
ATOM 4600 N N . GLY B 1 208 ? -9.992 28.781 8.531 1 98.69 208 GLY B N 1
ATOM 4601 C CA . GLY B 1 208 ? -10.5 27.531 9.102 1 98.69 208 GLY B CA 1
ATOM 4602 C C . GLY B 1 208 ? -11.992 27.547 9.336 1 98.69 208 GLY B C 1
ATOM 4603 O O . GLY B 1 208 ? -12.672 26.531 9.141 1 98.69 208 GLY B O 1
ATOM 4604 N N . SER B 1 209 ? -12.516 28.703 9.781 1 98.62 209 SER B N 1
ATOM 4605 C CA . SER B 1 209 ? -13.938 28.812 10.07 1 98.62 209 SER B CA 1
ATOM 4606 C C . SER B 1 209 ? -14.773 28.703 8.797 1 98.62 209 SER B C 1
ATOM 4608 O O . SER B 1 209 ? -15.805 28.016 8.781 1 98.62 209 SER B O 1
ATOM 4610 N N . PRO B 1 210 ? -14.32 29.297 7.668 1 98.56 210 PRO B N 1
ATOM 4611 C CA . PRO B 1 210 ? -15.047 29.125 6.41 1 98.56 210 PRO B CA 1
ATOM 4612 C C . PRO B 1 210 ? -15.117 27.672 5.965 1 98.56 210 PRO B C 1
ATOM 4614 O O . PRO B 1 210 ? -16.094 27.266 5.348 1 98.56 210 PRO B O 1
ATOM 4617 N N . ALA B 1 211 ? -14.109 26.875 6.199 1 98.88 211 ALA B N 1
ATOM 4618 C CA . ALA B 1 211 ? -14.156 25.453 5.879 1 98.88 211 ALA B CA 1
ATOM 4619 C C . ALA B 1 211 ? -15.273 24.75 6.645 1 98.88 211 ALA B C 1
ATOM 4621 O O . ALA B 1 211 ? -15.992 23.922 6.086 1 98.88 211 ALA B O 1
ATOM 4622 N N . PHE B 1 212 ? -15.383 25.062 7.922 1 98.81 212 PHE B N 1
ATOM 4623 C CA . PHE B 1 212 ? -16.484 24.547 8.727 1 98.81 212 PHE B CA 1
ATOM 4624 C C . PHE B 1 212 ? -17.828 24.969 8.141 1 98.81 212 PHE B C 1
ATOM 4626 O O . PHE B 1 212 ? -18.734 24.141 7.992 1 98.81 212 PHE B O 1
ATOM 4633 N N . ASP B 1 213 ? -17.969 26.266 7.801 1 98.69 213 ASP B N 1
ATOM 4634 C CA . ASP B 1 213 ? -19.203 26.797 7.23 1 98.69 213 ASP B CA 1
ATOM 4635 C C . ASP B 1 213 ? -19.594 26.047 5.965 1 98.69 213 ASP B C 1
ATOM 4637 O O . ASP B 1 213 ? -20.766 25.766 5.738 1 98.69 213 ASP B O 1
ATOM 4641 N N . TYR B 1 214 ? -18.641 25.734 5.168 1 98.75 214 TYR B N 1
ATOM 4642 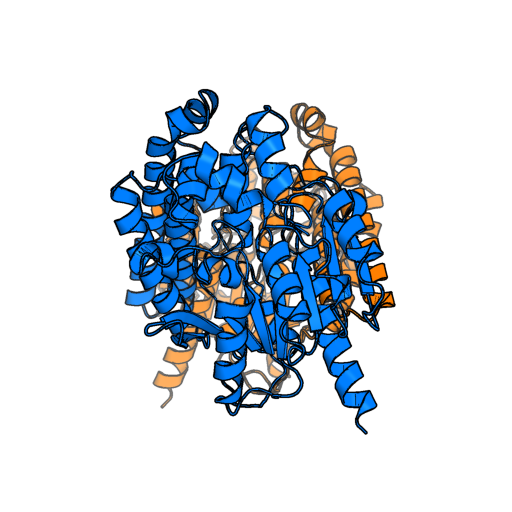C CA . TYR B 1 214 ? -18.922 24.969 3.959 1 98.75 214 TYR B CA 1
ATOM 4643 C C . TYR B 1 214 ? -19.531 23.609 4.305 1 98.75 214 TYR B C 1
ATOM 4645 O O . TYR B 1 214 ? -20.484 23.172 3.656 1 98.75 214 TYR B O 1
ATOM 4653 N N . LEU B 1 215 ? -18.969 22.922 5.297 1 98.88 215 LEU B N 1
ATOM 4654 C CA . LEU B 1 215 ? -19.453 21.578 5.641 1 98.88 215 LEU B CA 1
ATOM 4655 C C . LEU B 1 215 ? -20.891 21.625 6.148 1 98.88 215 LEU B C 1
ATOM 4657 O O . LEU B 1 215 ? -21.625 20.656 6.023 1 98.88 215 LEU B O 1
ATOM 4661 N N . LEU B 1 216 ? -21.312 22.812 6.68 1 98.69 216 LEU B N 1
ATOM 4662 C CA . LEU B 1 216 ? -22.688 22.969 7.141 1 98.69 216 LEU B CA 1
ATOM 4663 C C . LEU B 1 216 ? -23.656 22.969 5.965 1 98.69 216 LEU B C 1
ATOM 4665 O O . LEU B 1 216 ? -24.859 22.812 6.152 1 98.69 216 LEU B O 1
ATOM 4669 N N . THR B 1 217 ? -23.188 23.141 4.746 1 98.5 217 THR B N 1
ATOM 4670 C CA . THR B 1 217 ? -24.062 23.156 3.574 1 98.5 217 THR B CA 1
ATOM 4671 C C . THR B 1 217 ? -24.266 21.75 3.023 1 98.5 217 THR B C 1
ATOM 4673 O O . THR B 1 217 ? -25.109 21.531 2.154 1 98.5 217 THR B O 1
ATOM 4676 N N . ARG B 1 218 ? -23.594 20.797 3.541 1 98.38 218 ARG B N 1
ATOM 4677 C CA . ARG B 1 218 ? -23.641 19.438 3 1 98.38 218 ARG B CA 1
ATOM 4678 C C . ARG B 1 218 ? -24.625 18.562 3.771 1 98.38 218 ARG B C 1
ATOM 4680 O O . ARG B 1 218 ? -24.625 18.562 5.004 1 98.38 218 ARG B O 1
ATOM 4687 N N . SER B 1 219 ? -25.375 17.766 3.025 1 98.44 219 SER B N 1
ATOM 4688 C CA . SER B 1 219 ? -26.344 16.891 3.656 1 98.44 219 SER B CA 1
ATOM 4689 C C . SER B 1 219 ? -25.703 15.57 4.082 1 98.44 219 SER B C 1
ATOM 4691 O O . SER B 1 219 ? -26.281 14.82 4.871 1 98.44 219 SER B O 1
ATOM 4693 N N . ASP B 1 220 ? -24.531 15.273 3.596 1 98.62 220 ASP B N 1
ATOM 4694 C CA . ASP B 1 220 ? -23.875 14.008 3.918 1 98.62 220 ASP B CA 1
ATOM 4695 C C . ASP B 1 220 ? -22.828 14.203 5.02 1 98.62 220 ASP B C 1
ATOM 4697 O O . ASP B 1 220 ? -21.891 13.414 5.133 1 98.62 220 ASP B O 1
ATOM 4701 N N . VAL B 1 221 ? -23.031 15.25 5.797 1 98.81 221 VAL B N 1
ATOM 4702 C CA . VAL B 1 221 ? -22.172 15.539 6.945 1 98.81 221 VAL B CA 1
ATOM 4703 C C . VAL B 1 221 ? -23.016 15.641 8.211 1 98.81 221 VAL B C 1
ATOM 4705 O O . VAL B 1 221 ? -24.078 16.281 8.203 1 98.81 221 VAL B O 1
ATOM 4708 N N . ILE B 1 222 ? -22.578 14.93 9.25 1 98.69 222 ILE B N 1
ATOM 4709 C CA . ILE B 1 222 ? -23.172 15.148 10.555 1 98.69 222 ILE B CA 1
ATOM 4710 C C . ILE B 1 222 ? -22.609 16.422 11.172 1 98.69 222 ILE B C 1
ATOM 4712 O O . ILE B 1 222 ? -21.469 16.438 11.656 1 98.69 222 ILE B O 1
ATOM 4716 N N . HIS B 1 223 ? -23.375 17.469 11.234 1 98.44 223 HIS B N 1
ATOM 4717 C CA . HIS B 1 223 ? -22.922 18.828 11.508 1 98.44 223 HIS B CA 1
ATOM 4718 C C . HIS B 1 223 ? -22.375 18.938 12.93 1 98.44 223 HIS B C 1
ATOM 4720 O O . HIS B 1 223 ? -21.547 19.812 13.211 1 98.44 223 HIS B O 1
ATOM 4726 N N . SER B 1 224 ? -22.812 18.078 13.852 1 97.88 224 SER B N 1
ATOM 4727 C CA . SER B 1 224 ? -22.344 18.125 15.227 1 97.88 224 SER B CA 1
ATOM 4728 C C . SER B 1 224 ? -21.031 17.344 15.383 1 97.88 224 SER B C 1
ATOM 4730 O O . SER B 1 224 ? -20.422 17.359 16.453 1 97.88 224 SER B O 1
ATOM 4732 N N . GLN B 1 225 ? -20.578 16.656 14.32 1 98.62 225 GLN B N 1
ATOM 4733 C CA . GLN B 1 225 ? -19.375 15.82 14.367 1 98.62 225 GLN B CA 1
ATOM 4734 C C . GLN B 1 225 ? -18.391 16.219 13.266 1 98.62 225 GLN B C 1
ATOM 4736 O O . GLN B 1 225 ? -17.969 15.383 12.469 1 98.62 225 GLN B O 1
ATOM 4741 N N . ILE B 1 226 ? -18.031 17.422 13.281 1 98.94 226 ILE B N 1
ATOM 4742 C CA . ILE B 1 226 ? -17 17.953 12.406 1 98.94 226 ILE B CA 1
ATOM 4743 C C . ILE B 1 226 ? -15.734 18.234 13.227 1 98.94 226 ILE B C 1
ATOM 4745 O O . ILE B 1 226 ? -15.773 19 14.18 1 98.94 226 ILE B O 1
ATOM 4749 N N . GLY B 1 227 ? -14.695 17.5 12.953 1 98.94 227 GLY B N 1
ATOM 4750 C CA . GLY B 1 227 ? -13.414 17.703 13.617 1 98.94 227 GLY B CA 1
ATOM 4751 C C . GLY B 1 227 ? -12.359 18.312 12.703 1 98.94 227 GLY B C 1
ATOM 4752 O O . GLY B 1 227 ? -12.602 18.5 11.508 1 98.94 227 GLY B O 1
ATOM 4753 N N . ILE B 1 228 ? -11.203 18.656 13.266 1 98.94 228 ILE B N 1
ATOM 4754 C CA . ILE B 1 228 ? -10.109 19.219 12.477 1 98.94 228 ILE B CA 1
ATOM 4755 C C . ILE B 1 228 ? -8.82 18.453 12.75 1 98.94 228 ILE B C 1
ATOM 4757 O O . ILE B 1 228 ? -8.547 18.078 13.898 1 98.94 228 ILE B O 1
ATOM 4761 N N . PHE B 1 229 ? -8.156 18.094 11.703 1 98.94 229 PHE B N 1
ATOM 4762 C CA . PHE B 1 229 ? -6.871 17.406 11.695 1 98.94 229 PHE B CA 1
ATOM 4763 C C . PHE B 1 229 ? -5.797 18.266 11.031 1 98.94 229 PHE B C 1
ATOM 4765 O O . PHE B 1 229 ? -6.039 18.875 9.984 1 98.94 229 PHE B O 1
ATOM 4772 N N . GLY B 1 230 ? -4.641 18.344 11.672 1 98.88 230 GLY B N 1
ATOM 4773 C CA . GLY B 1 230 ? -3.52 19.047 11.07 1 98.88 230 GLY B CA 1
ATOM 4774 C C . GLY B 1 230 ? -2.24 18.234 11.055 1 98.88 230 GLY B C 1
ATOM 4775 O O . GLY B 1 230 ? -1.877 17.625 12.055 1 98.88 230 GLY B O 1
ATOM 4776 N N . LEU B 1 231 ? -1.55 18.203 9.953 1 97.69 231 LEU B N 1
ATOM 4777 C CA . LEU B 1 231 ? -0.264 17.516 9.875 1 97.69 231 LEU B CA 1
ATOM 4778 C C . LEU B 1 231 ? 0.873 18.516 9.672 1 97.69 231 LEU B C 1
ATOM 4780 O O . LEU B 1 231 ? 0.719 19.516 8.953 1 97.69 231 LEU B O 1
ATOM 4784 N N . SER B 1 232 ? 2.061 18.234 10.336 1 97.31 232 SER B N 1
ATOM 4785 C CA . SER B 1 232 ? 3.234 19.094 10.242 1 97.31 232 SER B CA 1
ATOM 4786 C C . SER B 1 232 ? 2.902 20.516 10.656 1 97.31 232 SER B C 1
ATOM 4788 O O . SER B 1 232 ? 2.375 20.75 11.742 1 97.31 232 SER B O 1
ATOM 4790 N N . PHE B 1 233 ? 3.047 21.531 9.719 1 97.94 233 PHE B N 1
ATOM 4791 C CA . PHE B 1 233 ? 2.715 22.906 10.062 1 97.94 233 PHE B CA 1
ATOM 4792 C C . PHE B 1 233 ? 1.225 23.047 10.352 1 97.94 233 PHE B C 1
ATOM 4794 O O . PHE B 1 233 ? 0.81 23.969 11.062 1 97.94 233 PHE B O 1
ATOM 4801 N N . GLY B 1 234 ? 0.455 22.094 9.859 1 98.38 234 GLY B N 1
ATOM 4802 C CA . GLY B 1 234 ? -0.938 22.016 10.273 1 98.38 234 GLY B CA 1
ATOM 4803 C C . GLY B 1 234 ? -1.105 21.766 11.766 1 98.38 234 GLY B C 1
ATOM 4804 O O . GLY B 1 234 ? -2.168 22.031 12.328 1 98.38 234 GLY B O 1
ATOM 4805 N N . GLY B 1 235 ? -0.051 21.266 12.383 1 98.5 235 GLY B N 1
ATOM 4806 C CA . GLY B 1 235 ? -0.044 21.078 13.828 1 98.5 235 GLY B CA 1
ATOM 4807 C C . GLY B 1 235 ? -0.013 22.375 14.602 1 98.5 235 GLY B C 1
ATOM 4808 O O . GLY B 1 235 ? -0.232 22.391 15.82 1 98.5 235 GLY B O 1
ATOM 4809 N N . TYR B 1 236 ? 0.295 23.438 13.984 1 98.69 236 TYR B N 1
ATOM 4810 C CA . TYR B 1 236 ? 0.081 24.781 14.516 1 98.69 236 TYR B CA 1
ATOM 4811 C C . TYR B 1 236 ? -1.312 25.281 14.164 1 98.69 236 TYR B C 1
ATOM 4813 O O . TYR B 1 236 ? -2.029 25.797 15.031 1 98.69 236 TYR B O 1
ATOM 4821 N N . HIS B 1 237 ? -1.745 25.078 12.93 1 98.75 237 HIS B N 1
ATOM 4822 C CA . HIS B 1 237 ? -2.967 25.688 12.414 1 98.75 237 HIS B CA 1
ATOM 4823 C C . HIS B 1 237 ? -4.203 25.062 13.039 1 98.75 237 HIS B C 1
ATOM 4825 O O . HIS B 1 237 ? -5.121 25.766 13.461 1 98.75 237 HIS B O 1
ATOM 4831 N N . ALA B 1 238 ? -4.219 23.75 13.086 1 98.81 238 ALA B N 1
ATOM 4832 C CA . ALA B 1 238 ? -5.426 23.062 13.531 1 98.81 238 ALA B CA 1
ATOM 4833 C C . ALA B 1 238 ? -5.742 23.406 14.984 1 98.81 238 ALA B C 1
ATOM 4835 O O . ALA B 1 238 ? -6.867 23.797 15.305 1 98.81 238 ALA B O 1
ATOM 4836 N N . PRO B 1 239 ? -4.754 23.359 15.883 1 98.75 239 PRO B N 1
ATOM 4837 C CA . PRO B 1 239 ? -5.074 23.75 17.25 1 98.75 239 PRO B CA 1
ATOM 4838 C C . PRO B 1 239 ? -5.441 25.219 17.391 1 98.75 239 PRO B C 1
ATOM 4840 O O . PRO B 1 239 ? -6.297 25.578 18.203 1 98.75 239 PRO B O 1
ATOM 4843 N N . ARG B 1 240 ? -4.801 26.078 16.625 1 98.75 240 ARG B N 1
ATOM 4844 C CA . ARG B 1 240 ? -5.148 27.5 16.625 1 98.75 240 ARG B CA 1
ATOM 4845 C C . ARG B 1 240 ? -6.594 27.719 16.203 1 98.75 240 ARG B C 1
ATOM 4847 O O . ARG B 1 240 ? -7.312 28.516 16.797 1 98.75 240 ARG B O 1
ATOM 4854 N N . ILE B 1 241 ? -6.992 26.953 15.18 1 98.88 241 ILE B N 1
ATOM 4855 C CA . ILE B 1 241 ? -8.359 27.047 14.68 1 98.88 241 ILE B CA 1
ATOM 4856 C C . ILE B 1 241 ? -9.328 26.516 15.734 1 98.88 241 ILE B C 1
ATOM 4858 O O . ILE B 1 241 ? -10.32 27.188 16.062 1 98.88 241 ILE B O 1
ATOM 4862 N N . ALA B 1 242 ? -9.062 25.375 16.312 1 98.75 242 ALA B N 1
ATOM 4863 C CA . ALA B 1 242 ? -9.938 24.766 17.312 1 98.75 242 ALA B CA 1
ATOM 4864 C C . ALA B 1 242 ? -10.055 25.656 18.547 1 98.75 242 ALA B C 1
ATOM 4866 O O . ALA B 1 242 ? -11.109 25.703 19.188 1 98.75 242 ALA B O 1
ATOM 4867 N N . ALA B 1 243 ? -9.008 26.375 18.859 1 98.62 243 ALA B N 1
ATOM 4868 C CA . ALA B 1 243 ? -8.977 27.281 20.016 1 98.62 243 ALA B CA 1
ATOM 4869 C C . ALA B 1 243 ? -9.883 28.484 19.797 1 98.62 243 ALA B C 1
ATOM 4871 O O . ALA B 1 243 ? -10.43 29.047 20.75 1 98.62 243 ALA B O 1
ATOM 4872 N N . ASN B 1 244 ? -10.07 28.875 18.578 1 98.56 244 ASN B N 1
ATOM 4873 C CA . ASN B 1 244 ? -10.742 30.141 18.297 1 98.56 244 ASN B CA 1
ATOM 4874 C C . ASN B 1 244 ? -12.055 29.938 17.547 1 98.56 244 ASN B C 1
ATOM 4876 O O . ASN B 1 244 ? -12.773 30.891 17.266 1 98.56 244 ASN B O 1
ATOM 4880 N N . ASP B 1 245 ? -12.383 28.719 17.156 1 98.06 245 ASP B N 1
ATOM 4881 C CA . ASP B 1 245 ? -13.672 28.297 16.609 1 98.06 245 ASP B CA 1
ATOM 4882 C C . ASP B 1 245 ? -14.195 27.062 17.328 1 98.06 245 ASP B C 1
ATOM 4884 O O . ASP B 1 245 ? -14 25.938 16.844 1 98.06 245 ASP B O 1
ATOM 4888 N N . PRO B 1 246 ? -14.906 27.219 18.375 1 91.81 246 PRO B N 1
ATOM 4889 C CA . PRO B 1 246 ? -15.305 26.109 19.25 1 91.81 246 PRO B CA 1
ATOM 4890 C C . PRO B 1 246 ? -16.359 25.219 18.609 1 91.81 246 PRO B C 1
ATOM 4892 O O . PRO B 1 246 ? -16.828 24.25 19.234 1 91.81 246 PRO B O 1
ATOM 4895 N N . ARG B 1 247 ? -16.828 25.516 17.328 1 98.06 247 ARG B N 1
ATOM 4896 C CA . ARG B 1 247 ? -17.781 24.656 16.656 1 98.06 247 ARG B CA 1
ATOM 4897 C C . ARG B 1 247 ? -17.156 23.328 16.25 1 98.06 247 ARG B C 1
ATOM 4899 O O . ARG B 1 247 ? -17.859 22.328 16.109 1 98.06 247 ARG B O 1
ATOM 4906 N N . TYR B 1 248 ? -15.797 23.312 16.062 1 98.81 248 TYR B N 1
ATOM 4907 C CA . TYR B 1 248 ? -15.125 22.031 15.812 1 98.81 248 TYR B CA 1
ATOM 4908 C C . TYR B 1 248 ? -15.258 21.109 17 1 98.81 248 TYR B C 1
ATOM 4910 O O . TYR B 1 248 ? -15.047 21.516 18.156 1 98.81 248 TYR B O 1
ATOM 4918 N N . ALA B 1 249 ? -15.531 19.875 16.719 1 98.69 249 ALA B N 1
ATOM 4919 C CA . ALA B 1 249 ? -15.914 18.953 17.797 1 98.69 249 ALA B CA 1
ATOM 4920 C C . ALA B 1 249 ? -14.688 18.281 18.391 1 98.69 249 ALA B C 1
ATOM 4922 O O . ALA B 1 249 ? -14.742 17.75 19.516 1 98.69 249 ALA B O 1
ATOM 4923 N N . LEU B 1 250 ? -13.625 18.203 17.688 1 98.88 250 LEU B N 1
ATOM 4924 C CA . LEU B 1 250 ? -12.359 17.656 18.172 1 98.88 250 LEU B CA 1
ATOM 4925 C C . LEU B 1 250 ? -11.195 18.188 17.328 1 98.88 250 LEU B C 1
ATOM 4927 O O . LEU B 1 250 ? -11.406 18.75 16.25 1 98.88 250 LEU B O 1
ATOM 4931 N N . CYS B 1 251 ? -10.008 18.062 17.828 1 98.94 251 CYS B N 1
ATOM 4932 C CA . CYS B 1 251 ? -8.773 18.453 17.156 1 98.94 251 CYS B CA 1
ATOM 4933 C C . CYS B 1 251 ? -7.727 17.344 17.266 1 98.94 251 CYS B C 1
ATOM 4935 O O . CYS B 1 251 ? -7.543 16.766 18.344 1 98.94 251 CYS B O 1
ATOM 4937 N N . ALA B 1 252 ? -7.105 17 16.172 1 98.94 252 ALA B N 1
ATOM 4938 C CA . ALA B 1 252 ? -6.012 16.031 16.156 1 98.94 252 ALA B CA 1
ATOM 4939 C C . ALA B 1 252 ? -4.828 16.547 15.344 1 98.94 252 ALA B C 1
ATOM 4941 O O . ALA B 1 252 ? -5.012 17.203 14.32 1 98.94 252 ALA B O 1
ATOM 4942 N N . VAL B 1 253 ? -3.645 16.25 15.805 1 98.75 253 VAL B N 1
ATOM 4943 C CA . VAL B 1 253 ? -2.479 16.734 15.078 1 98.75 253 VAL B CA 1
ATOM 4944 C C . VAL B 1 253 ? -1.483 15.594 14.867 1 98.75 253 VAL B C 1
ATOM 4946 O O . VAL B 1 253 ? -1.322 14.734 15.742 1 98.75 253 VAL B O 1
ATOM 4949 N N . MET B 1 254 ? -0.858 15.547 13.758 1 98.62 254 MET B N 1
ATOM 4950 C CA . MET B 1 254 ? 0.277 14.711 13.375 1 98.62 254 MET B CA 1
ATOM 4951 C C . MET B 1 254 ? 1.546 15.547 13.242 1 98.62 254 MET B C 1
ATOM 4953 O O . MET B 1 254 ? 1.871 16.016 12.148 1 98.62 254 MET B O 1
ATOM 4957 N N . GLY B 1 255 ? 2.357 15.625 14.32 1 97.81 255 GLY B N 1
ATOM 4958 C CA . GLY B 1 255 ? 3.459 16.562 14.391 1 97.81 255 GLY B CA 1
ATOM 4959 C C . GLY B 1 255 ? 3.049 17.922 14.938 1 97.81 255 GLY B C 1
ATOM 4960 O O . GLY B 1 255 ? 2.588 18.781 14.188 1 97.81 255 GLY B O 1
ATOM 4961 N N . ALA B 1 256 ? 3.287 18.141 16.219 1 97.38 256 ALA B N 1
ATOM 4962 C CA . ALA B 1 256 ? 2.93 19.391 16.891 1 97.38 256 ALA B CA 1
ATOM 4963 C C . ALA B 1 256 ? 3.941 20.484 16.578 1 97.38 256 ALA B C 1
ATOM 4965 O O . ALA B 1 256 ? 5.152 20.25 16.609 1 97.38 256 ALA B O 1
ATOM 4966 N N . ASN B 1 257 ? 3.465 21.578 16.219 1 97.81 257 ASN B N 1
ATOM 4967 C CA . ASN B 1 257 ? 4.27 22.781 15.961 1 97.81 257 ASN B CA 1
ATOM 4968 C C . ASN B 1 257 ? 3.895 23.922 16.906 1 97.81 257 ASN B C 1
ATOM 4970 O O . ASN B 1 257 ? 3.373 24.938 16.453 1 97.81 257 ASN B O 1
ATOM 4974 N N . HIS B 1 258 ? 4.297 23.75 18.172 1 98.5 258 HIS B N 1
ATOM 4975 C CA . HIS B 1 258 ? 3.832 24.656 19.219 1 98.5 258 HIS B CA 1
ATOM 4976 C C . HIS B 1 258 ? 4.508 26.016 19.109 1 98.5 258 HIS B C 1
ATOM 4978 O O . HIS B 1 258 ? 3.865 27.047 19.312 1 98.5 258 HIS B O 1
ATOM 4984 N N . VAL B 1 259 ? 5.812 26.031 18.828 1 97.62 259 VAL B N 1
ATOM 4985 C CA . VAL B 1 259 ? 6.574 27.281 18.781 1 97.62 259 VAL B CA 1
ATOM 4986 C C . VAL B 1 259 ? 7.289 27.391 17.422 1 97.62 259 VAL B C 1
ATOM 4988 O O . VAL B 1 259 ? 8.508 27.578 17.375 1 97.62 259 VAL B O 1
ATOM 4991 N N . TRP B 1 260 ? 6.539 27.375 16.359 1 96.62 260 TRP B N 1
ATOM 4992 C CA . TRP B 1 260 ? 7.09 27.344 15.016 1 96.62 260 TRP B CA 1
ATOM 4993 C C . TRP B 1 260 ? 7.934 28.594 14.75 1 96.62 260 TRP B C 1
ATOM 4995 O O . TRP B 1 260 ? 9 28.516 14.141 1 96.62 260 TRP B O 1
ATOM 5005 N N . GLY B 1 261 ? 7.496 29.812 15.188 1 96.12 261 GLY B N 1
ATOM 5006 C CA . GLY B 1 261 ? 8.266 31.031 15.023 1 96.12 261 GLY B CA 1
ATOM 5007 C C . GLY B 1 261 ? 9.641 30.969 15.664 1 96.12 261 GLY B C 1
ATOM 5008 O O . GLY B 1 261 ? 10.633 31.359 15.055 1 96.12 261 GLY B O 1
ATOM 5009 N N . GLN B 1 262 ? 9.648 30.484 16.859 1 94.88 262 GLN B N 1
ATOM 5010 C CA . GLN B 1 262 ? 10.922 30.297 17.547 1 94.88 262 GLN B CA 1
ATOM 5011 C C . GLN B 1 262 ? 11.844 29.359 16.781 1 94.88 262 GLN B C 1
ATOM 5013 O O . GLN B 1 262 ? 13.055 29.594 16.719 1 94.88 262 GLN B O 1
ATOM 5018 N N . ARG B 1 263 ? 11.281 28.297 16.234 1 92.06 263 ARG B N 1
ATOM 5019 C CA . ARG B 1 263 ? 12.062 27.328 15.477 1 92.06 263 ARG B CA 1
ATOM 5020 C C . ARG B 1 263 ? 12.734 27.969 14.273 1 92.06 263 ARG B C 1
ATOM 5022 O O . ARG B 1 263 ? 13.844 27.594 13.891 1 92.06 263 ARG B O 1
ATOM 5029 N N . GLN B 1 264 ? 12.055 28.969 13.672 1 93.88 264 GLN B N 1
ATOM 5030 C CA . GLN B 1 264 ? 12.641 29.656 12.523 1 93.88 264 GLN B CA 1
ATOM 5031 C C . GLN B 1 264 ? 13.891 30.438 12.938 1 93.88 264 GLN B C 1
ATOM 5033 O O . GLN B 1 264 ? 14.891 30.453 12.211 1 93.88 264 GLN B O 1
ATOM 5038 N N . ARG B 1 265 ? 13.852 31.094 14.047 1 93.62 265 ARG B N 1
ATOM 5039 C CA . ARG B 1 265 ? 15.016 31.812 14.539 1 93.62 265 ARG B CA 1
ATOM 5040 C C . ARG B 1 265 ? 16.156 30.859 14.852 1 93.62 265 ARG B C 1
ATOM 5042 O O . ARG B 1 265 ? 17.328 31.156 14.578 1 93.62 265 ARG B O 1
ATOM 5049 N N . GLU B 1 266 ? 15.766 29.688 15.391 1 90.56 266 GLU B N 1
ATOM 5050 C CA . GLU B 1 266 ? 16.766 28.672 15.664 1 90.56 266 GLU B CA 1
ATOM 5051 C C . GLU B 1 266 ? 17.422 28.188 14.375 1 90.56 266 GLU B C 1
ATOM 5053 O O . GLU B 1 266 ? 18.641 27.938 14.352 1 90.56 266 GLU B O 1
ATOM 5058 N N . ARG B 1 267 ? 16.688 28.031 13.359 1 88.62 267 ARG B N 1
ATOM 5059 C CA . ARG B 1 267 ? 17.219 27.562 12.078 1 88.62 267 ARG B CA 1
ATOM 5060 C C . ARG B 1 267 ? 18.203 28.578 11.5 1 88.62 267 ARG B C 1
ATOM 5062 O O . ARG B 1 267 ? 19.219 28.203 10.922 1 88.62 267 ARG B O 1
ATOM 5069 N N . VAL B 1 268 ? 17.938 29.844 11.578 1 89.62 268 VAL B N 1
ATOM 5070 C CA . VAL B 1 268 ? 18.859 30.875 11.125 1 89.62 268 VAL B CA 1
ATOM 5071 C C . VAL B 1 268 ? 20.172 30.766 11.891 1 89.62 268 VAL B C 1
ATOM 5073 O O . VAL B 1 268 ? 21.25 30.984 11.328 1 89.62 268 VAL B O 1
ATOM 5076 N N . ALA B 1 269 ? 20.094 30.344 13.102 1 85.94 269 ALA B N 1
ATOM 5077 C CA . ALA B 1 269 ? 21.281 30.203 13.945 1 85.94 269 ALA B CA 1
ATOM 5078 C C . ALA B 1 269 ? 21.969 28.859 13.719 1 85.94 269 ALA B C 1
ATOM 5080 O O . ALA B 1 269 ? 22.859 28.469 14.469 1 85.94 269 ALA B O 1
ATOM 5081 N N . ASN B 1 270 ? 21.562 28.156 12.68 1 76.69 270 ASN B N 1
ATOM 5082 C CA . ASN B 1 270 ? 22.125 26.875 12.234 1 76.69 270 ASN B CA 1
ATOM 5083 C C . ASN B 1 270 ? 21.875 25.766 13.25 1 76.69 270 ASN B C 1
ATOM 5085 O O . ASN B 1 270 ? 22.766 24.953 13.523 1 76.69 270 ASN B O 1
ATOM 5089 N N . GLU B 1 271 ? 20.75 25.984 13.797 1 69.5 271 GLU B N 1
ATOM 5090 C CA . GLU B 1 271 ? 20.328 24.938 14.711 1 69.5 271 GLU B CA 1
ATOM 5091 C C . GLU B 1 271 ? 19.219 24.078 14.102 1 69.5 271 GLU B C 1
ATOM 5093 O O . GLU B 1 271 ? 18.047 24.469 14.109 1 69.5 271 GLU B O 1
ATOM 5098 N N . GLY B 1 272 ? 19.719 22.953 13.289 1 67.19 272 GLY B N 1
ATOM 5099 C CA . GLY B 1 272 ? 18.75 22.031 12.719 1 67.19 272 GLY B CA 1
ATOM 5100 C C . GLY B 1 272 ? 18.812 21.953 11.203 1 67.19 272 GLY B C 1
ATOM 5101 O O . GLY B 1 272 ? 19.359 22.859 10.562 1 67.19 272 GLY B O 1
ATOM 5102 N N . GLU B 1 273 ? 18.266 20.922 10.648 1 71.31 273 GLU B N 1
ATOM 5103 C CA . GLU B 1 273 ? 18.266 20.703 9.203 1 71.31 273 GLU B CA 1
ATOM 5104 C C . GLU B 1 273 ? 17.078 21.406 8.539 1 71.31 273 GLU B C 1
ATOM 5106 O O . GLU B 1 273 ? 16.031 21.578 9.164 1 71.31 273 GLU B O 1
ATOM 5111 N N . ASN B 1 274 ? 17.328 21.953 7.34 1 79.44 274 ASN B N 1
ATOM 5112 C CA . ASN B 1 274 ? 16.203 22.453 6.562 1 79.44 274 ASN B CA 1
ATOM 5113 C C . ASN B 1 274 ? 15.242 21.328 6.176 1 79.44 274 ASN B C 1
ATOM 5115 O O . ASN B 1 274 ? 15.672 20.312 5.629 1 79.44 274 ASN B O 1
ATOM 5119 N N . PRO B 1 275 ? 14.023 21.516 6.496 1 76.31 275 PRO B N 1
ATOM 5120 C CA . PRO B 1 275 ? 13.055 20.422 6.316 1 76.31 275 PRO B CA 1
ATOM 5121 C C . PRO B 1 275 ? 12.672 20.219 4.855 1 76.31 275 PRO B C 1
ATOM 5123 O O . PRO B 1 275 ? 12.188 19.141 4.488 1 76.31 275 PRO B O 1
ATOM 5126 N N . VAL B 1 276 ? 12.773 21.312 4 1 72.81 276 VAL B N 1
ATOM 5127 C CA . VAL B 1 276 ? 12.43 21.219 2.586 1 72.81 276 VAL B CA 1
ATOM 5128 C C . VAL B 1 276 ? 13.477 21.938 1.745 1 72.81 276 VAL B C 1
ATOM 5130 O O . VAL B 1 276 ? 14.219 22.781 2.258 1 72.81 276 VAL B O 1
ATOM 5133 N N . PRO B 1 277 ? 13.562 21.594 0.524 1 76.81 277 PRO B N 1
ATOM 5134 C CA . PRO B 1 277 ? 14.5 22.312 -0.34 1 76.81 277 PRO B CA 1
ATOM 5135 C C . PRO B 1 277 ? 14.164 23.797 -0.473 1 76.81 277 PRO B C 1
ATOM 5137 O O . PRO B 1 277 ? 12.992 24.172 -0.449 1 76.81 277 PRO B O 1
ATOM 5140 N N . HIS B 1 278 ? 15.203 24.594 -0.603 1 85.06 278 HIS B N 1
ATOM 5141 C CA . HIS B 1 278 ? 15.008 26.031 -0.798 1 85.06 278 HIS B CA 1
ATOM 5142 C C . HIS B 1 278 ? 14.141 26.625 0.305 1 85.06 278 HIS B C 1
ATOM 5144 O O . HIS B 1 278 ? 13.188 27.359 0.023 1 85.06 278 HIS B O 1
ATOM 5150 N N . TYR B 1 279 ? 14.453 26.266 1.503 1 88.44 279 TYR B N 1
ATOM 5151 C CA . TYR B 1 279 ? 13.57 26.469 2.652 1 88.44 279 TYR B CA 1
ATOM 5152 C C . TYR B 1 279 ? 13.188 27.938 2.803 1 88.44 279 TYR B C 1
ATOM 5154 O O . TYR B 1 279 ? 12 28.266 2.836 1 88.44 279 TYR B O 1
ATOM 5162 N N . TRP B 1 280 ? 14.133 28.797 2.852 1 90.81 280 TRP B N 1
ATOM 5163 C CA . TRP B 1 280 ? 13.852 30.203 3.137 1 90.81 280 TRP B CA 1
ATOM 5164 C C . TRP B 1 280 ? 13.086 30.844 1.985 1 90.81 280 TRP B C 1
ATOM 5166 O O . TRP B 1 280 ? 12.164 31.641 2.207 1 90.81 280 TRP B O 1
ATOM 5176 N N . ASP B 1 281 ? 13.469 30.453 0.807 1 90.56 281 ASP B N 1
ATOM 5177 C CA . ASP B 1 281 ? 12.695 30.922 -0.344 1 90.56 281 ASP B CA 1
ATOM 5178 C C . ASP B 1 281 ? 11.242 30.453 -0.25 1 90.56 281 ASP B C 1
ATOM 5180 O O . ASP B 1 281 ? 10.32 31.234 -0.513 1 90.56 281 ASP B O 1
ATOM 5184 N N . HIS B 1 282 ? 11.078 29.297 0.171 1 92.38 282 HIS B N 1
ATOM 5185 C CA . HIS B 1 282 ? 9.742 28.703 0.249 1 92.38 282 HIS B CA 1
ATOM 5186 C C . HIS B 1 282 ? 8.906 29.391 1.329 1 92.38 282 HIS B C 1
ATOM 5188 O O . HIS B 1 282 ? 7.75 29.75 1.09 1 92.38 282 HIS B O 1
ATOM 5194 N N . VAL B 1 283 ? 9.477 29.531 2.518 1 94.62 283 VAL B N 1
ATOM 5195 C CA . VAL B 1 283 ? 8.688 30.094 3.613 1 94.62 283 VAL B CA 1
ATOM 5196 C C . VAL B 1 283 ? 8.336 31.547 3.316 1 94.62 283 VAL B C 1
ATOM 5198 O O . VAL B 1 283 ? 7.246 32 3.646 1 94.62 283 VAL B O 1
ATOM 5201 N N . MET B 1 284 ? 9.258 32.25 2.709 1 94.69 284 MET B N 1
ATOM 5202 C CA . MET B 1 284 ? 8.977 33.656 2.348 1 94.69 284 MET B CA 1
ATOM 5203 C C . MET B 1 284 ? 7.891 33.719 1.276 1 94.69 284 MET B C 1
ATOM 5205 O O . MET B 1 284 ? 7.031 34.594 1.314 1 94.69 284 MET B O 1
ATOM 5209 N N . TRP B 1 285 ? 7.906 32.781 0.363 1 94.94 285 TRP B N 1
ATOM 5210 C CA . TRP B 1 285 ? 6.855 32.656 -0.642 1 94.94 285 TRP B CA 1
ATOM 5211 C C . TRP B 1 285 ? 5.512 32.344 0.011 1 94.94 285 TRP B C 1
ATOM 5213 O O . TRP B 1 285 ? 4.516 33.031 -0.268 1 94.94 285 TRP B O 1
ATOM 5223 N N . VAL B 1 286 ? 5.453 31.469 0.94 1 96.38 286 VAL B N 1
ATOM 5224 C CA . VAL B 1 286 ? 4.25 30.984 1.617 1 96.38 286 VAL B CA 1
ATOM 5225 C C . VAL B 1 286 ? 3.582 32.156 2.359 1 96.38 286 VAL B C 1
ATOM 5227 O O . VAL B 1 286 ? 2.355 32.281 2.355 1 96.38 286 VAL B O 1
ATOM 5230 N N . PHE B 1 287 ? 4.391 33.031 2.934 1 97.75 287 PHE B N 1
ATOM 5231 C CA . PHE B 1 287 ? 3.826 34.062 3.777 1 97.75 287 PHE B CA 1
ATOM 5232 C C . PHE B 1 287 ? 3.748 35.406 3.018 1 97.75 287 PHE B C 1
ATOM 5234 O O . PHE B 1 287 ? 3.193 36.375 3.523 1 97.75 287 PHE B O 1
ATOM 5241 N N . GLY B 1 288 ? 4.352 35.438 1.805 1 97.25 288 GLY B N 1
ATOM 5242 C CA . GLY B 1 288 ? 4.32 36.625 0.995 1 97.25 288 GLY B CA 1
ATOM 5243 C C . GLY B 1 288 ? 5.184 37.75 1.555 1 97.25 288 GLY B C 1
ATOM 5244 O O . GLY B 1 288 ? 4.828 38.938 1.454 1 97.25 288 GLY B O 1
ATOM 5245 N N . ILE B 1 289 ? 6.188 37.375 2.262 1 97.38 289 ILE B N 1
ATOM 5246 C CA . ILE B 1 289 ? 7.125 38.344 2.844 1 97.38 289 ILE B CA 1
ATOM 5247 C C . ILE B 1 289 ? 8.508 38.156 2.221 1 97.38 289 ILE B C 1
ATOM 5249 O O . ILE B 1 289 ? 9.102 37.094 2.33 1 97.38 289 ILE B O 1
ATOM 5253 N N . ASP B 1 290 ? 9.078 39.125 1.578 1 93.81 290 ASP B N 1
ATOM 5254 C CA . ASP B 1 290 ? 10.266 38.969 0.741 1 93.81 290 ASP B CA 1
ATOM 5255 C C . ASP B 1 290 ? 11.531 39.344 1.515 1 93.81 290 ASP B C 1
ATOM 5257 O O . ASP B 1 290 ? 12.641 39.25 0.983 1 93.81 290 ASP B O 1
ATOM 5261 N N . ASP B 1 291 ? 11.414 39.75 2.725 1 95.19 291 ASP B N 1
ATOM 5262 C CA . ASP B 1 291 ? 12.531 40.094 3.596 1 95.19 291 ASP B CA 1
ATOM 5263 C C . ASP B 1 291 ? 12.617 39.156 4.785 1 95.19 291 ASP B C 1
ATOM 5265 O O . ASP B 1 291 ? 11.648 39 5.531 1 95.19 291 ASP B O 1
ATOM 5269 N N . GLN B 1 292 ? 13.75 38.5 4.938 1 94.56 292 GLN B N 1
ATOM 5270 C CA . GLN B 1 292 ? 13.898 37.469 5.961 1 94.56 292 GLN B CA 1
ATOM 5271 C C . GLN B 1 292 ? 13.672 38.031 7.355 1 94.56 292 GLN B C 1
ATOM 5273 O O . GLN B 1 292 ? 13.039 37.406 8.203 1 94.56 292 GLN B O 1
ATOM 5278 N N . ALA B 1 293 ? 14.273 39.25 7.566 1 96 293 ALA B N 1
ATOM 5279 C CA . ALA B 1 293 ? 14.102 39.875 8.875 1 96 293 ALA B CA 1
ATOM 5280 C C . ALA B 1 293 ? 12.633 40.188 9.148 1 96 293 ALA B C 1
ATOM 5282 O O . ALA B 1 293 ? 12.141 39.969 10.258 1 96 293 ALA B O 1
ATOM 5283 N N . ALA B 1 294 ? 11.977 40.719 8.164 1 97.38 294 ALA B N 1
ATOM 5284 C CA . ALA B 1 294 ? 10.547 41 8.289 1 97.38 294 ALA B CA 1
ATOM 5285 C C . ALA B 1 294 ? 9.75 39.719 8.5 1 97.38 294 ALA B C 1
ATOM 5287 O O . ALA B 1 294 ? 8.797 39.688 9.281 1 97.38 294 ALA B O 1
ATOM 5288 N N . PHE B 1 295 ? 10.117 38.75 7.82 1 97.12 295 PHE B N 1
ATOM 5289 C CA . PHE B 1 295 ? 9.461 37.469 7.984 1 97.12 295 PHE B CA 1
ATOM 5290 C C . PHE B 1 295 ? 9.633 36.938 9.406 1 97.12 295 PHE B C 1
ATOM 5292 O O . PHE B 1 295 ? 8.672 36.469 10.016 1 97.12 295 PHE B O 1
ATOM 5299 N N . LEU B 1 296 ? 10.852 36.969 9.938 1 97 296 LEU B N 1
ATOM 5300 C CA . LEU B 1 296 ? 11.117 36.469 11.281 1 97 296 LEU B CA 1
ATOM 5301 C C . LEU B 1 296 ? 10.297 37.219 12.312 1 97 296 LEU B C 1
ATOM 5303 O O . LEU B 1 296 ? 9.789 36.625 13.273 1 97 296 LEU B O 1
ATOM 5307 N N . GLU B 1 297 ? 10.188 38.531 12.117 1 97.62 297 GLU B N 1
ATOM 5308 C CA . GLU B 1 297 ? 9.352 39.344 13.008 1 97.62 297 GLU B CA 1
ATOM 5309 C C . GLU B 1 297 ? 7.895 38.875 12.953 1 97.62 297 GLU B C 1
ATOM 5311 O O . GLU B 1 297 ? 7.238 38.781 13.984 1 97.62 297 GLU B O 1
ATOM 5316 N N . TYR B 1 298 ? 7.43 38.625 11.781 1 97.88 298 TYR B N 1
ATOM 5317 C CA . TYR B 1 298 ? 6.07 38.125 11.609 1 97.88 298 TYR B CA 1
ATOM 5318 C C . TYR B 1 298 ? 5.91 36.75 12.242 1 97.88 298 TYR B C 1
ATOM 5320 O O . TYR B 1 298 ? 4.918 36.5 12.922 1 97.88 298 TYR B O 1
ATOM 5328 N N . ALA B 1 299 ? 6.898 35.906 12.031 1 97.38 299 ALA B N 1
ATOM 5329 C CA . ALA B 1 299 ? 6.855 34.5 12.469 1 97.38 299 ALA B CA 1
ATOM 5330 C C . ALA B 1 299 ? 6.793 34.406 13.992 1 97.38 299 ALA B C 1
ATOM 5332 O O . ALA B 1 299 ? 6.293 33.438 14.539 1 97.38 299 ALA B O 1
ATOM 5333 N N . ASP B 1 300 ? 7.23 35.438 14.688 1 97.25 300 ASP B N 1
ATOM 5334 C CA . ASP B 1 300 ? 7.199 35.469 16.141 1 97.25 300 ASP B CA 1
ATOM 5335 C C . ASP B 1 300 ? 5.77 35.312 16.672 1 97.25 300 ASP B C 1
ATOM 5337 O O . ASP B 1 300 ? 5.559 34.844 17.797 1 97.25 300 ASP B O 1
ATOM 5341 N N . GLN B 1 301 ? 4.828 35.625 15.812 1 97.12 301 GLN B N 1
ATOM 5342 C CA . GLN B 1 301 ? 3.424 35.531 16.188 1 97.12 301 GLN B CA 1
ATOM 5343 C C . GLN B 1 301 ? 2.928 34.094 16.078 1 97.12 301 GLN B C 1
ATOM 5345 O O . GLN B 1 301 ? 1.851 33.75 16.578 1 97.12 301 GLN B O 1
ATOM 5350 N N . ILE B 1 302 ? 3.662 33.25 15.445 1 98.38 302 ILE B N 1
ATOM 5351 C CA . ILE B 1 302 ? 3.23 31.891 15.172 1 98.38 302 ILE B CA 1
ATOM 5352 C C . ILE B 1 302 ? 3.627 30.984 16.344 1 98.38 302 ILE B C 1
ATOM 5354 O O . ILE B 1 302 ? 4.633 30.281 16.266 1 98.38 302 ILE B O 1
ATOM 5358 N N . THR B 1 303 ? 2.895 31.016 17.328 1 98.44 303 THR B N 1
ATOM 5359 C CA . THR B 1 303 ? 3.045 30.25 18.562 1 98.44 303 THR B CA 1
ATOM 5360 C C . THR B 1 303 ? 1.682 29.844 19.125 1 98.44 303 THR B C 1
ATOM 5362 O O . THR B 1 303 ? 0.686 30.531 18.891 1 98.44 303 THR B O 1
ATOM 5365 N N . LEU B 1 304 ? 1.619 28.703 19.781 1 98.69 304 LEU B N 1
ATOM 5366 C CA . LEU B 1 304 ? 0.376 28.234 20.375 1 98.69 304 LEU B CA 1
ATOM 5367 C C . LEU B 1 304 ? 0.292 28.625 21.844 1 98.69 304 LEU B C 1
ATOM 5369 O O . LEU B 1 304 ? -0.675 28.281 22.531 1 98.69 304 LEU B O 1
ATOM 5373 N N . ASP B 1 305 ? 1.341 29.375 22.344 1 98.25 305 ASP B N 1
ATOM 5374 C CA . ASP B 1 305 ? 1.229 29.953 23.688 1 98.25 305 ASP B CA 1
ATOM 5375 C C . ASP B 1 305 ? 0.005 30.859 23.781 1 98.25 305 ASP B C 1
ATOM 5377 O O . ASP B 1 305 ? -0.181 31.75 22.969 1 98.25 305 ASP B O 1
ATOM 5381 N N . GLY B 1 306 ? -0.815 30.562 24.734 1 97.69 306 GLY B N 1
ATOM 5382 C CA . GLY B 1 306 ? -2.016 31.359 24.938 1 97.69 306 GLY B CA 1
ATOM 5383 C C . GLY B 1 306 ? -3.172 30.922 24.047 1 97.69 306 GLY B C 1
ATOM 5384 O O . GLY B 1 306 ? -4.266 31.484 24.125 1 97.69 306 GLY B O 1
ATOM 5385 N N . GLN B 1 307 ? -2.977 29.984 23.219 1 98.19 307 GLN B N 1
ATOM 5386 C CA . GLN B 1 307 ? -4.02 29.516 22.312 1 98.19 307 GLN B CA 1
ATOM 5387 C C . GLN B 1 307 ? -4.547 28.156 22.734 1 98.19 307 GLN B C 1
ATOM 5389 O O . GLN B 1 307 ? -5.75 27.984 22.953 1 98.19 307 GLN B O 1
ATOM 5394 N N . VAL B 1 308 ? -3.67 27.188 22.938 1 97.69 308 VAL B N 1
ATOM 5395 C CA . VAL B 1 308 ? -4.07 25.812 23.219 1 97.69 308 VAL B CA 1
ATOM 5396 C C . VAL B 1 308 ? -4.867 25.75 24.516 1 97.69 308 VAL B C 1
ATOM 5398 O O . VAL B 1 308 ? -5.738 24.891 24.672 1 97.69 308 VAL B O 1
ATOM 5401 N N . GLU B 1 309 ? -4.66 26.719 25.453 1 98.06 309 GLU B N 1
ATOM 5402 C CA . GLU B 1 309 ? -5.422 26.812 26.703 1 98.06 309 GLU B CA 1
ATOM 5403 C C . GLU B 1 309 ? -6.902 27.062 26.422 1 98.06 309 GLU B C 1
ATOM 5405 O O . GLU B 1 309 ? -7.758 26.734 27.266 1 98.06 309 GLU B O 1
ATOM 5410 N N . LYS B 1 310 ? -7.188 27.578 25.266 1 98.5 310 LYS B N 1
ATOM 5411 C CA . LYS B 1 310 ? -8.555 27.938 24.922 1 98.5 310 LYS B CA 1
ATOM 5412 C C . LYS B 1 310 ? -9.32 26.75 24.359 1 98.5 310 LYS B C 1
ATOM 5414 O O . LYS B 1 310 ? -10.547 26.797 24.219 1 98.5 310 LYS B O 1
ATOM 5419 N N . ILE B 1 311 ? -8.648 25.656 24.031 1 98.56 311 ILE B N 1
ATOM 5420 C CA . ILE B 1 311 ? -9.289 24.484 23.438 1 98.56 311 ILE B CA 1
ATOM 5421 C C . ILE B 1 311 ? -10.211 23.812 24.453 1 98.56 311 ILE B C 1
ATOM 5423 O O . ILE B 1 311 ? -9.773 23.453 25.547 1 98.56 311 ILE B O 1
ATOM 5427 N N . ARG B 1 312 ? -11.461 23.641 24.094 1 98.25 312 ARG B N 1
ATOM 5428 C CA . ARG B 1 312 ? -12.453 23.078 25 1 98.25 312 ARG B CA 1
ATOM 5429 C C . ARG B 1 312 ? -13.023 21.766 24.438 1 98.25 312 ARG B C 1
ATOM 5431 O O . ARG B 1 312 ? -14.094 21.328 24.859 1 98.25 312 ARG B O 1
ATOM 5438 N N . VAL B 1 313 ? -12.453 21.219 23.469 1 98.31 313 VAL B N 1
ATOM 5439 C CA . VAL B 1 313 ? -12.867 19.969 22.828 1 98.31 313 VAL B CA 1
ATOM 5440 C C . VAL B 1 313 ? -11.758 18.938 22.953 1 98.31 313 VAL B C 1
ATOM 5442 O O . VAL B 1 313 ? -10.625 19.266 23.328 1 98.31 313 VAL B O 1
ATOM 5445 N N . PRO B 1 314 ? -12.086 17.594 22.719 1 98.62 314 PRO B N 1
ATOM 5446 C CA . PRO B 1 314 ? -11.023 16.578 22.734 1 98.62 314 PRO B CA 1
ATOM 5447 C C . PRO B 1 314 ? -9.859 16.938 21.812 1 98.62 314 PRO B C 1
ATOM 5449 O O . PRO B 1 314 ? -10.078 17.438 20.703 1 98.62 314 PRO B O 1
ATOM 5452 N N . PHE B 1 315 ? -8.641 16.734 22.297 1 98.88 315 PHE B N 1
ATOM 5453 C CA . PHE B 1 315 ? -7.434 17.156 21.609 1 98.88 315 PHE B CA 1
ATOM 5454 C C . PHE B 1 315 ? -6.391 16.031 21.609 1 98.88 315 PHE B C 1
ATOM 5456 O O . PHE B 1 315 ? -5.898 15.656 22.672 1 98.88 315 PHE B O 1
ATOM 5463 N N . LEU B 1 316 ? -6.082 15.492 20.406 1 98.94 316 LEU B N 1
ATOM 5464 C CA . LEU B 1 316 ? -5.062 14.461 20.25 1 98.94 316 LEU B CA 1
ATOM 5465 C C . LEU B 1 316 ? -3.785 15.047 19.672 1 98.94 316 LEU B C 1
ATOM 5467 O O . LEU B 1 316 ? -3.824 15.727 18.641 1 98.94 316 LEU B O 1
ATOM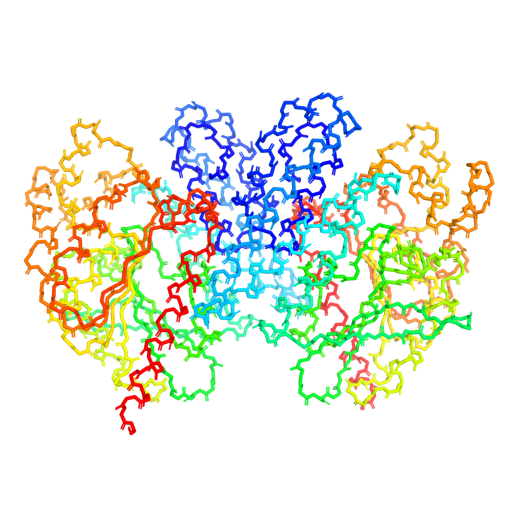 5471 N N . ILE B 1 317 ? -2.676 14.758 20.328 1 98.88 317 ILE B N 1
ATOM 5472 C CA . ILE B 1 317 ? -1.36 15.156 19.828 1 98.88 317 ILE B CA 1
ATOM 5473 C C . ILE B 1 317 ? -0.514 13.906 19.578 1 98.88 317 ILE B C 1
ATOM 5475 O O . ILE B 1 317 ? -0.285 13.109 20.484 1 98.88 317 ILE B O 1
ATOM 5479 N N . THR B 1 318 ? -0.087 13.703 18.344 1 98.81 318 THR B N 1
ATOM 5480 C CA . THR B 1 318 ? 0.85 12.633 18 1 98.81 318 THR B CA 1
ATOM 5481 C C . THR B 1 318 ? 2.166 13.211 17.5 1 98.81 318 THR B C 1
ATOM 5483 O O . THR B 1 318 ? 2.186 14.281 16.875 1 98.81 318 THR B O 1
ATOM 5486 N N . HIS B 1 319 ? 3.199 12.523 17.75 1 98.75 319 HIS B N 1
ATOM 5487 C CA . HIS B 1 319 ? 4.527 12.992 17.391 1 98.75 319 HIS B CA 1
ATOM 5488 C C . HIS B 1 319 ? 5.535 11.852 17.344 1 98.75 319 HIS B C 1
ATOM 5490 O O . HIS B 1 319 ? 5.359 10.844 18.047 1 98.75 319 HIS B O 1
ATOM 5496 N N . GLY B 1 320 ? 6.484 11.93 16.453 1 98.12 320 GLY B N 1
ATOM 5497 C CA . GLY B 1 320 ? 7.605 11.008 16.5 1 98.12 320 GLY B CA 1
ATOM 5498 C C . GLY B 1 320 ? 8.695 11.43 17.469 1 98.12 320 GLY B C 1
ATOM 5499 O O . GLY B 1 320 ? 9.016 12.617 17.562 1 98.12 320 GLY B O 1
ATOM 5500 N N . GLU B 1 321 ? 9.281 10.508 18.109 1 97.62 321 GLU B N 1
ATOM 5501 C CA . GLU B 1 321 ? 10.273 10.836 19.141 1 97.62 321 GLU B CA 1
ATOM 5502 C C . GLU B 1 321 ? 11.547 11.391 18.516 1 97.62 321 GLU B C 1
ATOM 5504 O O . GLU B 1 321 ? 12.25 12.195 19.125 1 97.62 321 GLU B O 1
ATOM 5509 N N . ASN B 1 322 ? 11.805 10.992 17.312 1 95.25 322 ASN B N 1
ATOM 5510 C CA . ASN B 1 322 ? 12.992 11.461 16.609 1 95.25 322 ASN B CA 1
ATOM 5511 C C . ASN B 1 322 ? 12.633 12.328 15.398 1 95.25 322 ASN B C 1
ATOM 5513 O O . ASN B 1 322 ? 13.227 12.188 14.328 1 95.25 322 ASN B O 1
ATOM 5517 N N . ASP B 1 323 ? 11.617 13.117 15.531 1 94.94 323 ASP B N 1
ATOM 5518 C CA . ASP B 1 323 ? 11.289 14.078 14.492 1 94.94 323 ASP B CA 1
ATOM 5519 C C . ASP B 1 323 ? 12.422 15.078 14.289 1 94.94 323 ASP B C 1
ATOM 5521 O O . ASP B 1 323 ? 12.641 15.961 15.117 1 94.94 323 ASP B O 1
ATOM 5525 N N . ARG B 1 324 ? 13.18 15.094 13.234 1 91.19 324 ARG B N 1
ATOM 5526 C CA . ARG B 1 324 ? 14.367 15.891 12.961 1 91.19 324 ARG B CA 1
ATOM 5527 C C . ARG B 1 324 ? 13.992 17.297 12.531 1 91.19 324 ARG B C 1
ATOM 5529 O O . ARG B 1 324 ? 14.844 18.203 12.492 1 91.19 324 ARG B O 1
ATOM 5536 N N . GLN B 1 325 ? 12.648 17.453 12.203 1 91.94 325 GLN B N 1
ATOM 5537 C CA . GLN B 1 325 ? 12.211 18.766 11.734 1 91.94 325 GLN B CA 1
ATOM 5538 C C . GLN B 1 325 ? 11.633 19.594 12.883 1 91.94 325 GLN B C 1
ATOM 5540 O O . GLN B 1 325 ? 11.883 20.797 12.969 1 91.94 325 GLN B O 1
ATOM 5545 N N . ILE B 1 326 ? 10.844 18.938 13.695 1 94.88 326 ILE B N 1
ATOM 5546 C CA . ILE B 1 326 ? 10.18 19.578 14.828 1 94.88 326 ILE B CA 1
ATOM 5547 C C . ILE B 1 326 ? 10.422 18.75 16.094 1 94.88 326 ILE B C 1
ATOM 5549 O O . ILE B 1 326 ? 9.883 17.656 16.234 1 94.88 326 ILE B O 1
ATOM 5553 N N . PRO B 1 327 ? 11.164 19.328 17.016 1 94.81 327 PRO B N 1
ATOM 5554 C CA . PRO B 1 327 ? 11.484 18.562 18.234 1 94.81 327 PRO B CA 1
ATOM 5555 C C . PRO B 1 327 ? 10.242 18.172 19.031 1 94.81 327 PRO B C 1
ATOM 5557 O O . PRO B 1 327 ? 9.305 18.969 19.141 1 94.81 327 PRO B O 1
ATOM 5560 N N . ALA B 1 328 ? 10.297 17.047 19.688 1 97 328 ALA B N 1
ATOM 5561 C CA . ALA B 1 328 ? 9.164 16.422 20.375 1 97 328 ALA B CA 1
ATOM 5562 C C . ALA B 1 328 ? 8.68 17.281 21.531 1 97 328 ALA B C 1
ATOM 5564 O O . ALA B 1 328 ? 7.531 17.156 21.953 1 97 328 ALA B O 1
ATOM 5565 N N . TYR B 1 329 ? 9.516 18.172 22.062 1 97.31 329 TYR B N 1
ATOM 5566 C CA . TYR B 1 329 ? 9.086 19 23.188 1 97.31 329 TYR B CA 1
ATOM 5567 C C . TYR B 1 329 ? 7.906 19.875 22.812 1 97.31 329 TYR B C 1
ATOM 5569 O O . TYR B 1 329 ? 7.117 20.281 23.672 1 97.31 329 TYR B O 1
ATOM 5577 N N . ASN B 1 330 ? 7.723 20.219 21.469 1 98.19 330 ASN B N 1
ATOM 5578 C CA . ASN B 1 330 ? 6.551 20.953 21.016 1 98.19 330 ASN B CA 1
ATOM 5579 C C . ASN B 1 330 ? 5.258 20.234 21.375 1 98.19 330 ASN B C 1
ATOM 5581 O O . ASN B 1 330 ? 4.281 20.875 21.781 1 98.19 330 ASN B O 1
ATOM 5585 N N . ALA B 1 331 ? 5.266 18.922 21.188 1 98.69 331 ALA B N 1
ATOM 5586 C CA . ALA B 1 331 ? 4.102 18.109 21.516 1 98.69 331 ALA B CA 1
ATOM 5587 C C . ALA B 1 331 ? 3.785 18.188 23.016 1 98.69 331 ALA B C 1
ATOM 5589 O O . ALA B 1 331 ? 2.625 18.328 23.406 1 98.69 331 ALA B O 1
ATOM 5590 N N . GLN B 1 332 ? 4.805 18.094 23.828 1 98.62 332 GLN B N 1
ATOM 5591 C CA . GLN B 1 332 ? 4.629 18.141 25.266 1 98.62 332 GLN B CA 1
ATOM 5592 C C . GLN B 1 332 ? 4.082 19.5 25.703 1 98.62 332 GLN B C 1
ATOM 5594 O O . GLN B 1 332 ? 3.221 19.578 26.594 1 98.62 332 GLN B O 1
ATOM 5599 N N . MET B 1 333 ? 4.59 20.594 25.109 1 98.69 333 MET B N 1
ATOM 5600 C CA . MET B 1 333 ? 4.109 21.938 25.422 1 98.69 333 MET B CA 1
ATOM 5601 C C . MET B 1 333 ? 2.615 22.062 25.141 1 98.69 333 MET B C 1
ATOM 5603 O O . MET B 1 333 ? 1.859 22.547 25.984 1 98.69 333 MET B O 1
ATOM 5607 N N . SER B 1 334 ? 2.211 21.625 23.953 1 98.81 334 SER B N 1
ATOM 5608 C CA . SER B 1 334 ? 0.798 21.688 23.594 1 98.81 334 SER B CA 1
ATOM 5609 C C . SER B 1 334 ? -0.056 20.859 24.547 1 98.81 334 SER B C 1
ATOM 5611 O O . SER B 1 334 ? -1.13 21.297 24.969 1 98.81 334 SER B O 1
ATOM 5613 N N . TYR B 1 335 ? 0.442 19.641 24.828 1 98.81 335 TYR B N 1
ATOM 5614 C CA . TYR B 1 335 ? -0.284 18.781 25.766 1 98.81 335 TYR B CA 1
ATOM 5615 C C . TYR B 1 335 ? -0.433 19.438 27.125 1 98.81 335 TYR B C 1
ATOM 5617 O O . TYR B 1 335 ? -1.528 19.469 27.688 1 98.81 335 TYR B O 1
ATOM 5625 N N . ASP B 1 336 ? 0.659 20 27.688 1 98.75 336 ASP B N 1
ATOM 5626 C CA . ASP B 1 336 ? 0.681 20.594 29.016 1 98.75 336 ASP B CA 1
ATOM 5627 C C . ASP B 1 336 ? -0.226 21.812 29.109 1 98.75 336 ASP B C 1
ATOM 5629 O O . ASP B 1 336 ? -0.857 22.062 30.141 1 98.75 336 ASP B O 1
ATOM 5633 N N . GLN B 1 337 ? -0.36 22.562 28.047 1 98.69 337 GLN B N 1
ATOM 5634 C CA . GLN B 1 337 ? -1.076 23.828 28.078 1 98.69 337 GLN B CA 1
ATOM 5635 C C . GLN B 1 337 ? -2.555 23.641 27.75 1 98.69 337 GLN B C 1
ATOM 5637 O O . GLN B 1 337 ? -3.371 24.531 27.984 1 98.69 337 GLN B O 1
ATOM 5642 N N . ALA B 1 338 ? -2.857 22.453 27.172 1 98.5 338 ALA B N 1
ATOM 5643 C CA . ALA B 1 338 ? -4.246 22.203 26.812 1 98.5 338 ALA B CA 1
ATOM 5644 C C . ALA B 1 338 ? -5.082 21.828 28.031 1 98.5 338 ALA B C 1
ATOM 5646 O O . ALA B 1 338 ? -5.789 20.828 28.016 1 98.5 338 ALA B O 1
ATOM 5647 N N . VAL B 1 339 ? -5.137 22.625 29.031 1 98.31 339 VAL B N 1
ATOM 5648 C CA . VAL B 1 339 ? -5.652 22.312 30.359 1 98.31 339 VAL B CA 1
ATOM 5649 C C . VAL B 1 339 ? -7.176 22.297 30.344 1 98.31 339 VAL B C 1
ATOM 5651 O O . VAL B 1 339 ? -7.816 21.688 31.203 1 98.31 339 VAL B O 1
ATOM 5654 N N . ASN B 1 340 ? -7.781 22.984 29.359 1 98.38 340 ASN B N 1
ATOM 5655 C CA . ASN B 1 340 ? -9.234 23.078 29.328 1 98.38 340 ASN B CA 1
ATOM 5656 C C . ASN B 1 340 ? -9.859 22.047 28.406 1 98.38 340 ASN B C 1
ATOM 5658 O O . ASN B 1 340 ? -11.078 21.938 28.312 1 98.38 340 ASN B O 1
ATOM 5662 N N . SER B 1 341 ? -9.07 21.281 27.641 1 98.25 341 SER B N 1
ATOM 5663 C CA . SER B 1 341 ? -9.578 20.172 26.859 1 98.25 341 SER B CA 1
ATOM 5664 C C . SER B 1 341 ? -10.164 19.078 27.75 1 98.25 341 SER B C 1
ATOM 5666 O O . SER B 1 341 ? -9.531 18.656 28.719 1 98.25 341 SER B O 1
ATOM 5668 N N . PRO B 1 342 ? -11.375 18.609 27.469 1 97.62 342 PRO B N 1
ATOM 5669 C CA . PRO B 1 342 ? -11.969 17.562 28.312 1 97.62 342 PRO B CA 1
ATOM 5670 C C . PRO B 1 342 ? -11.305 16.203 28.109 1 97.62 342 PRO B C 1
ATOM 5672 O O . PRO B 1 342 ? -11.492 15.305 28.922 1 97.62 342 PRO B O 1
ATOM 5675 N N . LYS B 1 343 ? -10.594 16.031 27.047 1 97.38 343 LYS B N 1
ATOM 5676 C CA . LYS B 1 343 ? -9.883 14.812 26.703 1 97.38 343 LYS B CA 1
ATOM 5677 C C . LYS B 1 343 ? -8.617 15.125 25.906 1 97.38 343 LYS B C 1
ATOM 5679 O O . LYS B 1 343 ? -8.617 15.047 24.672 1 97.38 343 LYS B O 1
ATOM 5684 N N . ARG B 1 344 ? -7.566 15.445 26.578 1 97.81 344 ARG B N 1
ATOM 5685 C CA . ARG B 1 344 ? -6.289 15.625 25.891 1 97.81 344 ARG B CA 1
ATOM 5686 C C . ARG B 1 344 ? -5.48 14.336 25.875 1 97.81 344 ARG B C 1
ATOM 5688 O O . ARG B 1 344 ? -5.406 13.633 26.891 1 97.81 344 ARG B O 1
ATOM 5695 N N . THR B 1 345 ? -5.012 13.953 24.781 1 98.56 345 THR B N 1
ATOM 5696 C CA . THR B 1 345 ? -4.25 12.727 24.578 1 98.56 345 THR B CA 1
ATOM 5697 C C . THR B 1 345 ? -2.916 13.016 23.906 1 98.56 345 THR B C 1
ATOM 5699 O O . THR B 1 345 ? -2.857 13.781 22.938 1 98.56 345 THR B O 1
ATOM 5702 N N . LEU B 1 346 ? -1.846 12.523 24.469 1 98.81 346 LEU B N 1
ATOM 5703 C CA . LEU B 1 346 ? -0.516 12.609 23.875 1 98.81 346 LEU B CA 1
ATOM 5704 C C . LEU B 1 346 ? 0.016 11.219 23.547 1 98.81 346 LEU B C 1
ATOM 5706 O O . LEU B 1 346 ? 0.086 10.352 24.406 1 98.81 346 LEU B O 1
ATOM 5710 N N . ARG B 1 347 ? 0.309 11.008 22.312 1 98.62 347 ARG B N 1
ATOM 5711 C CA . ARG B 1 347 ? 0.942 9.766 21.875 1 98.62 347 ARG B CA 1
ATOM 5712 C C . ARG B 1 347 ? 2.262 10.047 21.156 1 98.62 347 ARG B C 1
ATOM 5714 O O . ARG B 1 347 ? 2.27 10.516 20.016 1 98.62 347 ARG B O 1
ATOM 5721 N N . ILE B 1 348 ? 3.35 9.703 21.797 1 98.62 348 ILE B N 1
ATOM 5722 C CA . ILE B 1 348 ? 4.676 9.789 21.188 1 98.62 348 ILE B CA 1
ATOM 5723 C C . ILE B 1 348 ? 5.055 8.438 20.578 1 98.62 348 ILE B C 1
ATOM 5725 O O . ILE B 1 348 ? 5.078 7.422 21.281 1 98.62 348 ILE B O 1
ATOM 5729 N N . PHE B 1 349 ? 5.301 8.406 19.328 1 98.56 349 PHE B N 1
ATOM 5730 C CA . PHE B 1 349 ? 5.773 7.199 18.656 1 98.56 349 PHE B CA 1
ATOM 5731 C C . PHE B 1 349 ? 7.281 7.043 18.828 1 98.56 349 PHE B C 1
ATOM 5733 O O . PHE B 1 349 ? 8.039 7.984 18.594 1 98.56 349 PHE B O 1
ATOM 5740 N N . THR B 1 350 ? 7.645 5.855 19.203 1 98.06 350 THR B N 1
ATOM 5741 C CA . THR B 1 350 ? 9.023 5.562 19.578 1 98.06 350 THR B CA 1
ATOM 5742 C C . THR B 1 350 ? 9.641 4.562 18.594 1 98.06 350 THR B C 1
ATOM 5744 O O . THR B 1 350 ? 8.984 4.133 17.641 1 98.06 350 THR B O 1
ATOM 5747 N N . ARG B 1 351 ? 10.844 4.234 18.875 1 96.69 351 ARG B N 1
ATOM 5748 C CA . ARG B 1 351 ? 11.547 3.26 18.047 1 96.69 351 ARG B CA 1
ATOM 5749 C C . ARG B 1 351 ? 10.781 1.946 17.969 1 96.69 351 ARG B C 1
ATOM 5751 O O . ARG B 1 351 ? 10.797 1.266 16.953 1 96.69 351 ARG B O 1
ATOM 5758 N N . ALA B 1 352 ? 10.094 1.603 19.016 1 97.5 352 ALA B N 1
ATOM 5759 C CA . ALA B 1 352 ? 9.328 0.363 19.078 1 97.5 352 ALA B CA 1
ATOM 5760 C C . ALA B 1 352 ? 8.156 0.402 18.094 1 97.5 352 ALA B C 1
ATOM 5762 O O . ALA B 1 352 ? 7.645 -0.644 17.688 1 97.5 352 ALA B O 1
ATOM 5763 N N . ASP B 1 353 ? 7.75 1.577 17.641 1 97.94 353 ASP B N 1
ATOM 5764 C CA . ASP B 1 353 ? 6.648 1.739 16.703 1 97.94 353 ASP B CA 1
ATOM 5765 C C . ASP B 1 353 ? 7.16 1.772 15.266 1 97.94 353 ASP B C 1
ATOM 5767 O O . ASP B 1 353 ? 6.367 1.783 14.32 1 97.94 353 ASP B O 1
ATOM 5771 N N . PHE B 1 354 ? 8.422 1.854 15.086 1 97.25 354 PHE B N 1
ATOM 5772 C CA . PHE B 1 354 ? 9.117 1.909 13.805 1 97.25 354 PHE B CA 1
ATOM 5773 C C . PHE B 1 354 ? 8.75 3.178 13.047 1 97.25 354 PHE B C 1
ATOM 5775 O O . PHE B 1 354 ? 8.852 3.223 11.812 1 97.25 354 PHE B O 1
ATOM 5782 N N . GLU B 1 355 ? 8.258 4.156 13.711 1 97.19 355 GLU B N 1
ATOM 5783 C CA . GLU B 1 355 ? 7.824 5.418 13.117 1 97.19 355 GLU B CA 1
ATOM 5784 C C . GLU B 1 355 ? 8.141 6.598 14.023 1 97.19 355 GLU B C 1
ATOM 5786 O O . GLU B 1 355 ? 7.297 7.035 14.805 1 97.19 355 GLU B O 1
ATOM 5791 N N . VAL B 1 356 ? 9.328 7.168 13.828 1 97.44 356 VAL B N 1
ATOM 5792 C CA . VAL B 1 356 ? 9.828 8.141 14.797 1 97.44 356 VAL B CA 1
ATOM 5793 C C . VAL B 1 356 ? 10.07 9.477 14.109 1 97.44 356 VAL B C 1
ATOM 5795 O O . VAL B 1 356 ? 10.258 10.5 14.773 1 97.44 356 VAL B O 1
ATOM 5798 N N . GLU B 1 357 ? 10.023 9.5 12.781 1 96.19 357 GLU B N 1
ATOM 5799 C CA . GLU B 1 357 ? 10.391 10.703 12.039 1 96.19 357 GLU B CA 1
ATOM 5800 C C . GLU B 1 357 ? 9.203 11.633 11.859 1 96.19 357 GLU B C 1
ATOM 5802 O O . GLU B 1 357 ? 8.078 11.305 12.258 1 96.19 357 GLU B O 1
ATOM 5807 N N . HIS B 1 358 ? 9.438 12.773 11.297 1 95.5 358 HIS B N 1
ATOM 5808 C CA . HIS B 1 358 ? 8.453 13.828 11.07 1 95.5 358 HIS B CA 1
ATOM 5809 C C . HIS B 1 358 ? 7.223 13.281 10.359 1 95.5 358 HIS B C 1
ATOM 5811 O O . HIS B 1 358 ? 7.312 12.797 9.227 1 95.5 358 HIS B O 1
ATOM 5817 N N . CYS B 1 359 ? 6.062 13.328 11.062 1 96.44 359 CYS B N 1
ATOM 5818 C CA . CYS B 1 359 ? 4.754 12.922 10.562 1 96.44 359 CYS B CA 1
ATOM 5819 C C . CYS B 1 359 ? 4.789 11.492 10.031 1 96.44 359 CYS B C 1
ATOM 5821 O O . CYS B 1 359 ? 4.086 11.164 9.07 1 96.44 359 CYS B O 1
ATOM 5823 N N . GLY B 1 360 ? 5.723 10.703 10.555 1 96.62 360 GLY B N 1
ATOM 5824 C CA . GLY B 1 360 ? 5.754 9.281 10.234 1 96.62 360 GLY B CA 1
ATOM 5825 C C . GLY B 1 360 ? 6.34 8.992 8.867 1 96.62 360 GLY B C 1
ATOM 5826 O O . GLY B 1 360 ? 6.098 7.93 8.289 1 96.62 360 GLY B O 1
ATOM 5827 N N . ALA B 1 361 ? 7.109 9.852 8.344 1 95.75 361 ALA B N 1
ATOM 5828 C CA . ALA B 1 361 ? 7.617 9.734 6.977 1 95.75 361 ALA B CA 1
ATOM 5829 C C . ALA B 1 361 ? 8.477 8.492 6.809 1 95.75 361 ALA B C 1
ATOM 5831 O O . ALA B 1 361 ? 8.688 8.016 5.691 1 95.75 361 ALA B O 1
ATOM 5832 N N . ASP B 1 362 ? 8.945 7.906 7.926 1 96.88 362 ASP B N 1
ATOM 5833 C CA . ASP B 1 362 ? 9.883 6.785 7.863 1 96.88 362 ASP B CA 1
ATOM 5834 C C . ASP B 1 362 ? 9.141 5.453 7.797 1 96.88 362 ASP B C 1
ATOM 5836 O O . ASP B 1 362 ? 9.75 4.406 7.566 1 96.88 362 ASP B O 1
ATOM 5840 N N . ASN B 1 363 ? 7.809 5.461 7.984 1 96.5 363 ASN B N 1
ATOM 5841 C CA . ASN B 1 363 ? 7.078 4.199 7.996 1 96.5 363 ASN B CA 1
ATOM 5842 C C . ASN B 1 363 ? 5.691 4.348 7.375 1 96.5 363 ASN B C 1
ATOM 5844 O O . ASN B 1 363 ? 5.254 3.488 6.609 1 96.5 363 ASN B O 1
ATOM 5848 N N . GLY B 1 364 ? 4.957 5.344 7.82 1 94.56 364 GLY B N 1
ATOM 5849 C CA . GLY B 1 364 ? 3.863 5.852 7.008 1 94.56 364 GLY B CA 1
ATOM 5850 C C . GLY B 1 364 ? 2.498 5.438 7.52 1 94.56 364 GLY B C 1
ATOM 5851 O O . GLY B 1 364 ? 1.491 6.078 7.207 1 94.56 364 GLY B O 1
ATOM 5852 N N . THR B 1 365 ? 2.328 4.445 8.375 1 97.31 365 THR B N 1
ATOM 5853 C CA . THR B 1 365 ? 0.972 3.975 8.641 1 97.31 365 THR B CA 1
ATOM 5854 C C . THR B 1 365 ? 0.634 4.098 10.125 1 97.31 365 THR B C 1
ATOM 5856 O O . THR B 1 365 ? -0.54 4.129 10.5 1 97.31 365 THR B O 1
ATOM 5859 N N . GLY B 1 366 ? 1.62 4.188 11.023 1 97.62 366 GLY B N 1
ATOM 5860 C CA . GLY B 1 366 ? 1.386 4.152 12.461 1 97.62 366 GLY B CA 1
ATOM 5861 C C . GLY B 1 366 ? 0.578 5.332 12.961 1 97.62 366 GLY B C 1
ATOM 5862 O O . GLY B 1 366 ? -0.55 5.168 13.43 1 97.62 366 GLY B O 1
ATOM 5863 N N . MET B 1 367 ? 1.069 6.512 12.766 1 98.38 367 MET B N 1
ATOM 5864 C CA . MET B 1 367 ? 0.406 7.723 13.242 1 98.38 367 MET B CA 1
ATOM 5865 C C . MET B 1 367 ? -0.925 7.93 12.523 1 98.38 367 MET B C 1
ATOM 5867 O O . MET B 1 367 ? -1.937 8.227 13.164 1 98.38 367 MET B O 1
ATOM 5871 N N . ARG B 1 368 ? -0.93 7.715 11.203 1 98.62 368 ARG B N 1
ATOM 5872 C CA . ARG B 1 368 ? -2.123 7.918 10.391 1 98.62 368 ARG B CA 1
ATOM 5873 C C . ARG B 1 368 ? -3.289 7.082 10.914 1 98.62 368 ARG B C 1
ATOM 5875 O O . ARG B 1 368 ? -4.375 7.609 11.156 1 98.62 368 ARG B O 1
ATOM 5882 N N . ASP B 1 369 ? -3.035 5.812 11.117 1 98.75 369 ASP B N 1
ATOM 5883 C CA . ASP B 1 369 ? -4.098 4.895 11.516 1 98.75 369 ASP B CA 1
ATOM 5884 C C . ASP B 1 369 ? -4.547 5.156 12.953 1 98.75 369 ASP B C 1
ATOM 5886 O O . ASP B 1 369 ? -5.734 5.066 13.258 1 98.75 369 ASP B O 1
ATOM 5890 N N . TYR B 1 370 ? -3.594 5.461 13.805 1 98.75 370 TYR B N 1
ATOM 5891 C CA . TYR B 1 370 ? -3.914 5.773 15.188 1 98.75 370 TYR B CA 1
ATOM 5892 C C . TYR B 1 370 ? -4.832 6.984 15.281 1 98.75 370 TYR B C 1
ATOM 5894 O O . TYR B 1 370 ? -5.82 6.969 16.016 1 98.75 370 TYR B O 1
ATOM 5902 N N . ILE B 1 371 ? -4.531 8.008 14.562 1 98.88 371 ILE B N 1
ATOM 5903 C CA . ILE B 1 371 ? -5.309 9.242 14.57 1 98.88 371 ILE B CA 1
ATOM 5904 C C . ILE B 1 371 ? -6.719 8.969 14.047 1 98.88 371 ILE B C 1
ATOM 5906 O O . ILE B 1 371 ? -7.703 9.422 14.633 1 98.88 371 ILE B O 1
ATOM 5910 N N . ALA B 1 372 ? -6.801 8.211 12.984 1 98.94 372 ALA B N 1
ATOM 5911 C CA . ALA B 1 372 ? -8.109 7.871 12.43 1 98.94 372 ALA B CA 1
ATOM 5912 C C . ALA B 1 372 ? -8.953 7.109 13.453 1 98.94 372 ALA B C 1
ATOM 5914 O O . ALA B 1 372 ? -10.141 7.402 13.633 1 98.94 372 ALA B O 1
ATOM 5915 N N . ASP B 1 373 ? -8.352 6.137 14.117 1 98.88 373 ASP B N 1
ATOM 5916 C CA . ASP B 1 373 ? -9.055 5.355 15.133 1 98.88 373 ASP B CA 1
ATOM 5917 C C . ASP B 1 373 ? -9.508 6.238 16.297 1 98.88 373 ASP B C 1
ATOM 5919 O O . ASP B 1 373 ? -10.641 6.129 16.75 1 98.88 373 ASP B O 1
ATOM 5923 N N . TRP B 1 374 ? -8.617 7.082 16.75 1 98.88 374 TRP B N 1
ATOM 5924 C CA . TRP B 1 374 ? -8.93 7.953 17.875 1 98.88 374 TRP B CA 1
ATOM 5925 C C . TRP B 1 374 ? -10.094 8.883 17.531 1 98.88 374 TRP B C 1
ATOM 5927 O O . TRP B 1 374 ? -11.008 9.062 18.344 1 98.88 374 TRP B O 1
ATOM 5937 N N . CYS B 1 375 ? -10.055 9.5 16.344 1 98.88 375 CYS B N 1
ATOM 5938 C CA . CYS B 1 375 ? -11.117 10.406 15.93 1 98.88 375 CYS B CA 1
ATOM 5939 C C . CYS B 1 375 ? -12.445 9.68 15.836 1 98.88 375 CYS B C 1
ATOM 5941 O O . CYS B 1 375 ? -13.461 10.164 16.344 1 98.88 375 CYS B O 1
ATOM 5943 N N . ALA B 1 376 ? -12.43 8.5 15.219 1 98.75 376 ALA B N 1
ATOM 5944 C CA . ALA B 1 376 ? -13.664 7.734 15.078 1 98.75 376 ALA B CA 1
ATOM 5945 C C . ALA B 1 376 ? -14.242 7.355 16.438 1 98.75 376 ALA B C 1
ATOM 5947 O O . ALA B 1 376 ? -15.445 7.48 16.672 1 98.75 376 ALA B O 1
ATOM 5948 N N . GLN B 1 377 ? -13.367 6.863 17.312 1 98.31 377 GLN B N 1
ATOM 5949 C CA . GLN B 1 377 ? -13.797 6.496 18.656 1 98.31 377 GLN B CA 1
ATOM 5950 C C . GLN B 1 377 ? -14.352 7.703 19.406 1 98.31 377 GLN B C 1
ATOM 5952 O O . GLN B 1 377 ? -15.359 7.594 20.094 1 98.31 377 GLN B O 1
ATOM 5957 N N . THR B 1 378 ? -13.703 8.852 19.297 1 98.56 378 THR B N 1
ATOM 5958 C CA . THR B 1 378 ? -14.117 10.078 19.969 1 98.56 378 THR B CA 1
ATOM 5959 C C . THR B 1 378 ? -15.477 10.547 19.453 1 98.56 378 THR B C 1
ATOM 5961 O O . THR B 1 378 ? -16.344 10.945 20.234 1 98.56 378 THR B O 1
ATOM 5964 N N . PHE B 1 379 ? -15.68 10.508 18.141 1 98.38 379 PHE B N 1
ATOM 5965 C CA . PHE B 1 379 ? -16.984 10.836 17.578 1 98.38 379 PHE B CA 1
ATOM 5966 C C . PHE B 1 379 ? -18.062 9.891 18.109 1 98.38 379 PHE B C 1
ATOM 5968 O O . PHE B 1 379 ? -19.172 10.32 18.422 1 98.38 379 PHE B O 1
ATOM 5975 N N . ALA B 1 380 ? -17.734 8.609 18.203 1 96.94 380 ALA B N 1
ATOM 5976 C CA . ALA B 1 380 ? -18.703 7.625 18.703 1 96.94 380 ALA B CA 1
ATOM 5977 C C . ALA B 1 380 ? -19.062 7.91 20.156 1 96.94 380 ALA B C 1
ATOM 5979 O O . ALA B 1 380 ? -20.234 7.754 20.547 1 96.94 380 ALA B O 1
ATOM 5980 N N . GLU B 1 381 ? -18.062 8.266 20.938 1 95.94 381 GLU B N 1
ATOM 5981 C CA . GLU B 1 381 ? -18.297 8.617 22.328 1 95.94 381 GLU B CA 1
ATOM 5982 C C . GLU B 1 381 ? -19.234 9.812 22.453 1 95.94 381 GLU B C 1
ATOM 5984 O O . GLU B 1 381 ? -20.062 9.875 23.359 1 95.94 381 GLU B O 1
ATOM 5989 N N . MET B 1 382 ? -19.094 10.742 21.547 1 91.19 382 MET B N 1
ATOM 5990 C CA . MET B 1 382 ? -19.938 11.938 21.547 1 91.19 382 MET B CA 1
ATOM 5991 C C . MET B 1 382 ? -21.375 11.578 21.219 1 91.19 382 MET B C 1
ATOM 5993 O O . MET B 1 382 ? -22.312 12.156 21.781 1 91.19 382 MET B O 1
ATOM 5997 N N . ALA B 1 383 ? -21.578 10.633 20.328 1 87.5 383 ALA B N 1
ATOM 5998 C CA . ALA B 1 383 ? -22.906 10.203 19.922 1 87.5 383 ALA B CA 1
ATOM 5999 C C . ALA B 1 383 ? -23.578 9.398 21.031 1 87.5 383 ALA B C 1
ATOM 6001 O O . ALA B 1 383 ? -24.812 9.453 21.188 1 87.5 383 ALA B O 1
ATOM 6002 N N . GLY B 1 384 ? -22.828 8.539 21.625 1 78.62 384 GLY B N 1
ATOM 6003 C CA . GLY B 1 384 ? -23.375 7.762 22.734 1 78.62 384 GLY B CA 1
ATOM 6004 C C . GLY B 1 384 ? -23.75 8.609 23.922 1 78.62 384 GLY B C 1
ATOM 6005 O O . GLY B 1 384 ? -24.703 8.281 24.656 1 78.62 384 GLY B O 1
ATOM 6006 N N . ASN B 1 385 ? -23 9.641 24.141 1 68.31 385 ASN B N 1
ATOM 6007 C CA . ASN B 1 385 ? -23.281 10.539 25.25 1 68.31 385 ASN B CA 1
ATOM 6008 C C . ASN B 1 385 ? -24.5 11.406 24.984 1 68.31 385 ASN B C 1
ATOM 6010 O O . ASN B 1 385 ? -25.031 12.047 25.906 1 68.31 385 ASN B O 1
ATOM 6014 N N . LYS B 1 386 ? -25.047 11.57 23.781 1 57.84 386 LYS B N 1
ATOM 6015 C CA . LYS B 1 386 ? -26.25 12.32 23.438 1 57.84 386 LYS B CA 1
ATOM 6016 C C . LYS B 1 386 ? -27.5 11.461 23.625 1 57.84 386 LYS B C 1
ATOM 6018 O O . LYS B 1 386 ? -28.625 11.977 23.578 1 57.84 386 LYS B O 1
ATOM 6023 N N . GLY B 1 387 ? -27.453 10.195 23.734 1 40.06 387 GLY B N 1
ATOM 6024 C CA . GLY B 1 387 ? -28.625 9.406 24.078 1 40.06 387 GLY B CA 1
ATOM 6025 C C . GLY B 1 387 ? -28.797 9.188 25.562 1 40.06 387 GLY B C 1
ATOM 6026 O O . GLY B 1 387 ? -27.828 9.297 26.328 1 40.06 387 GLY B O 1
#

InterPro domains:
  IPR029058 Alpha/Beta hydrolase fold [G3DSA:3.40.50.1820] (8-379)
  IPR029058 Alpha/Beta hydrolase fold [SSF53474] (8-378)
  IPR050261 FrsA esterase [PTHR22946] (87-331)